Protein AF-0000000080950197 (afdb_homodimer)

Sequence (508 aa):
MKFLVFFVATFLVASQCHGASFRSFPLRMSTGYGADPSDDDVRCASWRLAVEAQNIFGFETIPEQCVDSTAAYIEGGQYQSDSKTVNQQVFFYASDLKIQDNDVVIFNVDGTVLSNIPYYSQHGYGSEKFNSTRYDEEFVNKGDAPALPETLKNYNKLLDLGVKIVFLTGRLTDKKAVTEANLRKAGFHTWEKLILKEPSNGQNSVEYKSTERAKLVQQGYRIIANVADQWSSLKGGNQGLRSFKLPNPLYYIEMKFLVFFVATFLVASQCHGASFRSFPLRMSTGYGADPSDDDVRCASWRLAVEAQNIFGFETIPEQCVDSTAAYIEGGQYQSDSKTVNQQVFFYASDLKIQDNDVVIFNVDGTVLSNIPYYSQHGYGSEKFNSTRYDEEFVNKGDAPALPETLKNYNKLLDLGVKIVFLTGRLTDKKAVTEANLRKAGFHTWEKLILKEPSNGQNSVEYKSTERAKLVQQGYRIIANVADQWSSLKGGNQGLRSFKLPNPLYYIE

Solvent-accessible surface area (backbone atoms only — not comparable to full-atom values): 28023 Å² total; per-residue (Å²): 136,87,79,77,78,77,78,79,79,78,76,74,76,76,76,75,74,74,74,74,71,71,73,74,70,70,77,72,72,70,77,63,64,51,54,64,83,81,38,56,56,50,50,39,51,23,51,48,50,32,38,63,43,59,54,45,78,90,51,70,43,45,62,72,82,29,34,66,51,45,50,46,39,56,62,49,36,48,45,55,42,33,36,36,51,46,35,48,44,53,50,55,54,54,67,72,47,87,77,46,89,47,27,28,36,38,30,30,37,79,51,35,38,31,37,50,56,76,57,28,70,75,43,52,46,16,48,42,70,82,47,68,69,56,45,37,68,74,41,53,69,65,36,68,50,48,45,28,65,47,42,52,56,39,50,54,54,40,50,73,70,54,44,38,38,30,40,49,35,84,52,42,50,92,43,45,69,43,50,53,52,16,39,41,72,43,63,54,79,78,66,73,44,79,44,56,30,55,84,84,59,83,61,50,42,26,58,44,48,16,53,52,36,43,51,43,43,74,74,60,40,42,45,56,32,24,40,22,32,41,67,24,70,44,43,70,50,65,39,44,76,36,60,38,67,38,73,56,86,35,68,67,64,93,135,85,78,79,80,75,87,74,80,77,78,78,76,78,76,77,74,75,76,74,74,70,75,73,70,73,77,70,72,74,74,67,66,51,54,62,82,81,38,55,55,50,51,39,51,22,52,48,48,31,39,62,44,60,54,45,77,89,50,70,43,44,62,71,80,28,34,66,50,45,48,45,40,56,63,48,35,48,44,55,42,36,36,35,51,46,36,49,45,53,51,54,54,55,68,72,46,86,77,46,90,47,28,28,37,37,30,30,37,80,52,36,37,32,38,52,56,76,58,28,70,75,42,52,48,16,50,43,72,83,47,69,68,56,46,37,67,75,40,54,69,66,35,67,47,47,45,27,66,47,40,50,54,38,52,55,54,41,48,74,69,54,44,37,39,30,39,50,36,83,53,43,52,94,44,47,68,43,49,53,51,16,39,41,72,43,64,54,77,76,66,73,44,80,46,56,30,54,86,83,59,82,60,51,40,26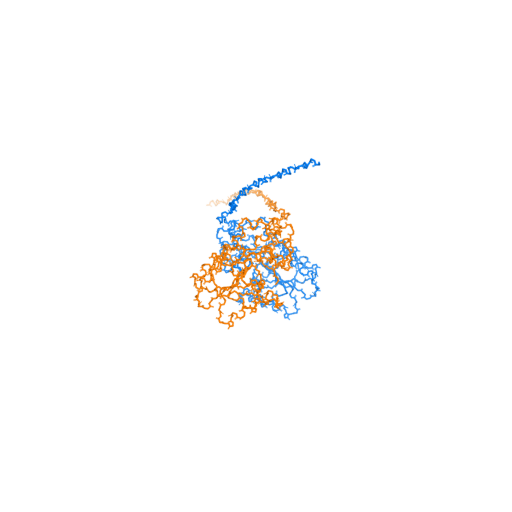,58,45,48,15,50,55,36,44,52,42,43,73,73,62,40,42,44,55,33,24,37,20,32,41,68,26,68,44,41,70,50,64,39,45,75,35,61,39,68,37,72,53,86,36,67,66,65,92

Foldseek 3Di:
DPPPPPPPPPPPPPPPPPPPPPPPPPCPVVVVVPPPPVDLLVVLVVVQVCVLVPVDADDQFRDLSCLVSLVCCVPVCVQLVLQLVLLVVVLVQLVVDPDDQQEEEEFEDDPTFFDPCVVCVVVSLGRDGDDPVCCCVVPLVVLAGATSVSNLVSLVSCVVVNHAYEYDYAAEPVSVVSPVSSCVVNPNPDHDYYDYDHPPDPDFLLVVLQVVLVVSVVVPHAYAEYEYQAVSNQDHHNNGVYYTHRHDSHGYGD/DPPPDDDPPPPPPPPPPPPPPPPPPPCPVVPPVPPPPVDLLVVLVVVQVCVLVPVDADDQFRPLSCLVSLVCCVPVCVQLVLQLVLLVVVLVQLVVDPDDQQEEEEFEDDPTFFDPCVVCVVVSLGRDGDDPVCCCVVPLVVLAGATSVSNLVSLVSCVVVNHAYEYAYAAEPVSVVSSVSSCVVNPNPDHDYYHYDHPPDPDFLLVVLQVVLVVSVVVPHAYQEYEYQAVSNQDHHNNGVYYTHRHDSHGYGD

Organism: Vigna mungo (NCBI:txid3915)

Radius of gyration: 31.42 Å; Cα contacts (8 Å, |Δi|>4): 795; chains: 2; bounding box: 86×146×100 Å

Nearest PDB structures (foldseek):
  4fyp-assembly1_B  TM=9.592E-01  e=8.653E-24  Arabidopsis thaliana
  3ocy-assembly1_A  TM=8.241E-01  e=1.840E-09  Haemophilus influenzae
  3sf0-assembly1_A-2  TM=8.200E-01  e=1.728E-09  Haemophilus influenzae Rd KW20
  3ocu-assembly1_A  TM=8.229E-01  e=4.164E-09  Haemophilus influenzae
  2i34-assembly1_B  TM=7.931E-01  e=7.806E-09  Bacillus anthracis

Structure (mmCIF, N/CA/C/O backbone):
data_AF-0000000080950197-model_v1
#
loop_
_entity.id
_entity.type
_entity.pdbx_description
1 polymer 'Stem 28 kDa glycoprotein'
#
loop_
_atom_site.group_PDB
_atom_site.id
_atom_site.type_symbol
_atom_site.label_atom_id
_atom_site.label_alt_id
_atom_site.label_comp_id
_atom_site.label_asym_id
_atom_site.label_entity_id
_atom_site.label_seq_id
_atom_site.pdbx_PDB_ins_code
_atom_site.Cartn_x
_atom_site.Cartn_y
_atom_site.Cartn_z
_atom_site.occupancy
_atom_site.B_iso_or_equiv
_atom_site.auth_seq_id
_atom_site.auth_comp_id
_atom_site.auth_asym_id
_atom_site.auth_atom_id
_atom_site.pdbx_PDB_model_num
ATOM 1 N N . MET A 1 1 ? -41.562 -58.938 -72.5 1 23.33 1 MET A N 1
ATOM 2 C CA . MET A 1 1 ? -41.469 -58.062 -71.312 1 23.33 1 MET A CA 1
ATOM 3 C C . MET A 1 1 ? -40.062 -57.594 -71.125 1 23.33 1 MET A C 1
ATOM 5 O O . MET A 1 1 ? -39.156 -58.406 -70.812 1 23.33 1 MET A O 1
ATOM 9 N N . LYS A 1 2 ? -39.625 -56.594 -72.062 1 31.66 2 LYS A N 1
ATOM 10 C CA . LYS A 1 2 ? -38.375 -55.906 -72.375 1 31.66 2 LYS A CA 1
ATOM 11 C C . LYS A 1 2 ? -37.781 -55.25 -71.125 1 31.66 2 LYS A C 1
ATOM 13 O O . LYS A 1 2 ? -38.438 -54.438 -70.438 1 31.66 2 LYS A O 1
ATOM 18 N N . PHE A 1 3 ? -37 -56.031 -70.25 1 27.22 3 PHE A N 1
ATOM 19 C CA . PHE A 1 3 ? -36.406 -55.781 -69 1 27.22 3 PHE A CA 1
ATOM 20 C C . PHE A 1 3 ? -35.438 -54.594 -69.062 1 27.22 3 PHE A C 1
ATOM 22 O O . PHE A 1 3 ? -34.406 -54.688 -69.688 1 27.22 3 PHE A O 1
ATOM 29 N N . LEU A 1 4 ? -35.938 -53.375 -69.188 1 31.81 4 LEU A N 1
ATOM 30 C CA . LEU A 1 4 ? -35.156 -52.156 -69.375 1 31.81 4 LEU A CA 1
ATOM 31 C C . LEU A 1 4 ? -34.25 -51.906 -68.125 1 31.81 4 LEU A C 1
ATOM 33 O O . LEU A 1 4 ? -34.75 -51.75 -67 1 31.81 4 LEU A O 1
ATOM 37 N N . VAL A 1 5 ? -33.031 -52.406 -68.125 1 31.94 5 VAL A N 1
ATOM 38 C CA . VAL A 1 5 ? -31.984 -52.344 -67.125 1 31.94 5 VAL A CA 1
ATOM 39 C C . VAL A 1 5 ? -31.547 -50.906 -66.938 1 31.94 5 VAL A C 1
ATOM 41 O O . VAL A 1 5 ? -31.094 -50.25 -67.875 1 31.94 5 VAL A O 1
ATOM 44 N N . PHE A 1 6 ? -32.375 -50.094 -66.25 1 30.55 6 PHE A N 1
ATOM 45 C CA . PHE A 1 6 ? -32.031 -48.688 -66.062 1 30.55 6 PHE A CA 1
ATOM 46 C C . PHE A 1 6 ? -30.734 -48.531 -65.312 1 30.55 6 PHE A C 1
ATOM 48 O O . PHE A 1 6 ? -30.578 -49.125 -64.25 1 30.55 6 PHE A O 1
ATOM 55 N N . PHE A 1 7 ? -29.609 -48.312 -65.938 1 28.7 7 PHE A N 1
ATOM 56 C CA . PHE A 1 7 ? -28.219 -48.062 -65.562 1 28.7 7 PHE A CA 1
ATOM 57 C C . PHE A 1 7 ? -28.125 -46.844 -64.625 1 28.7 7 PHE A C 1
ATOM 59 O O . PHE A 1 7 ? -28.5 -45.75 -65 1 28.7 7 PHE A O 1
ATOM 66 N N . VAL A 1 8 ? -28.406 -47.031 -63.344 1 29.91 8 VAL A N 1
ATOM 67 C CA . VAL A 1 8 ? -28.359 -45.969 -62.312 1 29.91 8 VAL A CA 1
ATOM 68 C C . VAL A 1 8 ? -26.938 -45.438 -62.219 1 29.91 8 VAL A C 1
ATOM 70 O O . VAL A 1 8 ? -25.984 -46.156 -61.938 1 29.91 8 VAL A O 1
ATOM 73 N N . ALA A 1 9 ? -26.5 -44.5 -63.094 1 27.58 9 ALA A N 1
ATOM 74 C CA . ALA A 1 9 ? -25.219 -43.812 -63.125 1 27.58 9 ALA A CA 1
ATOM 75 C C . ALA A 1 9 ? -24.938 -43.094 -61.812 1 27.58 9 ALA A C 1
ATOM 77 O O . ALA A 1 9 ? -25.719 -42.25 -61.375 1 27.58 9 ALA A O 1
ATOM 78 N N . THR A 1 10 ? -24.422 -43.781 -60.812 1 26.67 10 THR A N 1
ATOM 79 C CA . THR A 1 10 ? -24.047 -43.25 -59.5 1 26.67 10 THR A CA 1
ATOM 80 C C . THR A 1 10 ? -23.016 -42.125 -59.656 1 26.67 10 THR A C 1
ATOM 82 O O . THR A 1 10 ? -21.953 -42.344 -60.219 1 26.67 10 THR A O 1
ATOM 85 N N . PHE A 1 11 ? -23.438 -40.906 -59.938 1 26.56 11 PHE A N 1
ATOM 86 C CA . PHE A 1 11 ? -22.578 -39.719 -60.062 1 26.56 11 PHE A CA 1
ATOM 87 C C . PHE A 1 11 ? -21.766 -39.5 -58.812 1 26.56 11 PHE A C 1
ATOM 89 O O . PHE A 1 11 ? -22.328 -39.406 -57.719 1 26.56 11 PHE A O 1
ATOM 96 N N . LEU A 1 12 ? -20.656 -40.219 -58.688 1 26.7 12 LEU A N 1
ATOM 97 C CA . LEU A 1 12 ? -19.672 -40.031 -57.625 1 26.7 12 LEU A CA 1
ATOM 98 C C . LEU A 1 12 ? -19.234 -38.562 -57.531 1 26.7 12 LEU A C 1
ATOM 100 O O . LEU A 1 12 ? -18.641 -38.031 -58.469 1 26.7 12 LEU A O 1
ATOM 104 N N . VAL A 1 13 ? -20.109 -37.625 -57.125 1 27.3 13 VAL A N 1
ATOM 105 C CA . VAL A 1 13 ? -19.656 -36.25 -56.969 1 27.3 13 VAL A CA 1
ATOM 106 C C . VAL A 1 13 ? -18.438 -36.25 -56.031 1 27.3 13 VAL A C 1
ATOM 108 O O . VAL A 1 13 ? -18.531 -36.656 -54.875 1 27.3 13 VAL A O 1
ATOM 111 N N . ALA A 1 14 ? -17.219 -36.5 -56.562 1 26.62 14 ALA A N 1
ATOM 112 C CA . ALA A 1 14 ? -15.961 -36.281 -55.875 1 26.62 14 ALA A CA 1
ATOM 113 C C . ALA A 1 14 ? -15.891 -34.875 -55.25 1 26.62 14 ALA A C 1
ATOM 115 O O . ALA A 1 14 ? -15.891 -33.875 -56 1 26.62 14 ALA A O 1
ATOM 116 N N . SER A 1 15 ? -16.609 -34.656 -54.094 1 26.59 15 SER A N 1
ATOM 117 C CA . SER A 1 15 ? -16.453 -33.375 -53.375 1 26.59 15 SER A CA 1
ATOM 118 C C . SER A 1 15 ? -14.984 -33.094 -53.125 1 26.59 15 SER A C 1
ATOM 120 O O . SER A 1 15 ? -14.281 -33.906 -52.5 1 26.59 15 SER A O 1
ATOM 122 N N . GLN A 1 16 ? -14.281 -32.438 -54.062 1 26.61 16 GLN A N 1
ATOM 123 C CA . GLN A 1 16 ? -12.938 -31.922 -53.844 1 26.61 16 GLN A CA 1
ATOM 124 C C . GLN A 1 16 ? -12.852 -31.109 -52.562 1 26.61 16 GLN A C 1
ATOM 126 O O . GLN A 1 16 ? -13.578 -30.141 -52.375 1 26.61 16 GLN A O 1
ATOM 131 N N . CYS A 1 17 ? -12.719 -31.812 -51.438 1 25.53 17 CYS A N 1
ATOM 132 C CA . CYS A 1 17 ? -12.414 -31.125 -50.188 1 25.53 17 CYS A CA 1
ATOM 133 C C . CYS A 1 17 ? -11.211 -30.203 -50.344 1 25.53 17 CYS A C 1
ATOM 135 O O . CYS A 1 17 ? -10.102 -30.672 -50.625 1 25.53 17 CYS A O 1
ATOM 137 N N . HIS A 1 18 ? -11.391 -29.047 -51.094 1 28.58 18 HIS A N 1
ATOM 138 C CA . HIS A 1 18 ? -10.312 -28.078 -51.094 1 28.58 18 HIS A CA 1
ATOM 139 C C . HIS A 1 18 ? -9.742 -27.875 -49.688 1 28.58 18 HIS A C 1
ATOM 141 O O . HIS A 1 18 ? -10.492 -27.641 -48.75 1 28.58 18 HIS A O 1
ATOM 147 N N . GLY A 1 19 ? -8.688 -28.625 -49.438 1 25.45 19 GLY A N 1
ATOM 148 C CA . GLY A 1 19 ? -7.852 -28.438 -48.25 1 25.45 19 GLY A CA 1
ATOM 149 C C . GLY A 1 19 ? -7.57 -26.984 -47.938 1 25.45 19 GLY A C 1
ATOM 150 O O . GLY A 1 19 ? -7.02 -26.266 -48.75 1 25.45 19 GLY A O 1
ATOM 151 N N . ALA A 1 20 ? -8.539 -26.281 -47.344 1 27.52 20 ALA A N 1
ATOM 152 C CA . ALA A 1 20 ? -8.227 -24.938 -46.812 1 27.52 20 ALA A CA 1
ATOM 153 C C . ALA A 1 20 ? -6.891 -24.938 -46.094 1 27.52 20 ALA A C 1
ATOM 155 O O . ALA A 1 20 ? -6.672 -25.734 -45.188 1 27.52 20 ALA A O 1
ATOM 156 N N . SER A 1 21 ? -5.859 -24.734 -46.875 1 25.03 21 SER A N 1
ATOM 157 C CA . SER A 1 21 ? -4.562 -24.422 -46.281 1 25.03 21 SER A CA 1
ATOM 158 C C . SER A 1 21 ? -4.707 -23.391 -45.156 1 25.03 21 SER A C 1
ATOM 160 O O . SER A 1 21 ? -5.191 -22.281 -45.406 1 25.03 21 SER A O 1
ATOM 162 N N . PHE A 1 22 ? -5.133 -23.844 -44.094 1 22.28 22 PHE A N 1
ATOM 163 C CA . PHE A 1 22 ? -5.07 -22.953 -42.938 1 22.28 22 PHE A CA 1
ATOM 164 C C . PHE A 1 22 ? -3.707 -22.281 -42.844 1 22.28 22 PHE A C 1
ATOM 166 O O . PHE A 1 22 ? -2.686 -22.953 -42.719 1 22.28 22 PHE A O 1
ATOM 173 N N . ARG A 1 23 ? -3.516 -21.203 -43.688 1 26.47 23 ARG A N 1
ATOM 174 C CA . ARG A 1 23 ? -2.363 -20.344 -43.406 1 26.47 23 ARG A CA 1
ATOM 175 C C . ARG A 1 23 ? -2.168 -20.141 -41.906 1 26.47 23 ARG A C 1
ATOM 177 O O . ARG A 1 23 ? -3.066 -19.656 -41.219 1 26.47 23 ARG A O 1
ATOM 184 N N . SER A 1 24 ? -1.458 -21.016 -41.312 1 23.02 24 SER A N 1
ATOM 185 C CA . SER A 1 24 ? -0.949 -20.797 -39.938 1 23.02 24 SER A CA 1
ATOM 186 C C . SER A 1 24 ? -0.463 -19.375 -39.75 1 23.02 24 SER A C 1
ATOM 188 O O . SER A 1 24 ? 0.457 -18.922 -40.438 1 23.02 24 SER A O 1
ATOM 190 N N . PHE A 1 25 ? -1.383 -18.453 -39.688 1 24.28 25 PHE A N 1
ATOM 191 C CA . PHE A 1 25 ? -0.857 -17.156 -39.281 1 24.28 25 PHE A CA 1
ATOM 192 C C . PHE A 1 25 ? 0.058 -17.297 -38.094 1 24.28 25 PHE A C 1
ATOM 194 O O . PHE A 1 25 ? -0.363 -17.781 -37.031 1 24.28 25 PHE A O 1
ATOM 201 N N . PRO A 1 26 ? 1.341 -17.547 -38.281 1 26.48 26 PRO A N 1
ATOM 202 C CA . PRO A 1 26 ? 2.193 -17.359 -37.125 1 26.48 26 PRO A CA 1
ATOM 203 C C . PRO A 1 26 ? 1.875 -16.078 -36.344 1 26.48 26 PRO A C 1
ATOM 205 O O . PRO A 1 26 ? 1.65 -15.031 -36.969 1 26.48 26 PRO A O 1
ATOM 208 N N . LEU A 1 27 ? 1.12 -16.125 -35.406 1 23.59 27 LEU A N 1
ATOM 209 C CA . LEU A 1 27 ? 1.041 -14.977 -34.5 1 23.59 27 LEU A CA 1
ATOM 210 C C . LEU A 1 27 ? 2.4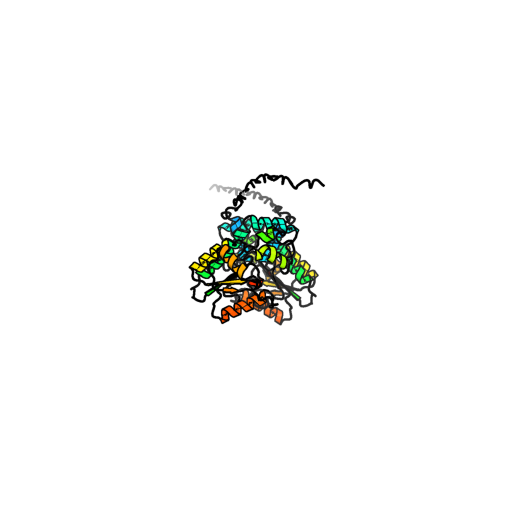28 -14.414 -34.219 1 23.59 27 LEU A C 1
ATOM 212 O O . LEU A 1 27 ? 3.188 -14.977 -33.438 1 23.59 27 LEU A O 1
ATOM 216 N N . ARG A 1 28 ? 3.191 -13.984 -35.219 1 29.28 28 ARG A N 1
ATOM 217 C CA . ARG A 1 28 ? 4.25 -13.062 -34.812 1 29.28 28 ARG A CA 1
ATOM 218 C C . ARG A 1 28 ? 3.713 -11.984 -33.875 1 29.28 28 ARG A C 1
ATOM 220 O O . ARG A 1 28 ? 3.104 -11.008 -34.312 1 29.28 28 ARG A O 1
ATOM 227 N N . MET A 1 29 ? 3.057 -12.289 -32.719 1 26.06 29 MET A N 1
ATOM 228 C CA . MET A 1 29 ? 2.857 -11.133 -31.844 1 26.06 29 MET A CA 1
ATOM 229 C C . MET A 1 29 ? 4.152 -10.344 -31.688 1 26.06 29 MET A C 1
ATOM 231 O O . MET A 1 29 ? 5.102 -10.82 -31.062 1 26.06 29 MET A O 1
ATOM 235 N N . SER A 1 30 ? 4.633 -9.758 -32.594 1 29.59 30 SER A N 1
ATOM 236 C CA . SER A 1 30 ? 5.652 -8.719 -32.469 1 29.59 30 SER A CA 1
ATOM 237 C C . SER A 1 30 ? 5.336 -7.758 -31.328 1 29.59 30 SER A C 1
ATOM 239 O O . SER A 1 30 ? 4.656 -6.75 -31.531 1 29.59 30 SER A O 1
ATOM 241 N N . THR A 1 31 ? 4.758 -8.172 -30.219 1 31.02 31 THR A N 1
ATOM 242 C CA . THR A 1 31 ? 4.371 -7.195 -29.203 1 31.02 31 THR A CA 1
ATOM 243 C C . THR A 1 31 ? 5.523 -6.242 -28.906 1 31.02 31 THR A C 1
ATOM 245 O O . THR A 1 31 ? 6.457 -6.602 -28.188 1 31.02 31 THR A O 1
ATOM 248 N N . GLY A 1 32 ? 6.113 -5.578 -29.812 1 31.84 32 GLY A N 1
ATOM 249 C CA . GLY A 1 32 ? 7.098 -4.504 -29.859 1 31.84 32 GLY A CA 1
ATOM 250 C C . GLY A 1 32 ? 6.793 -3.381 -28.891 1 31.84 32 GLY A C 1
ATOM 251 O O . GLY A 1 32 ? 7.551 -2.412 -28.797 1 31.84 32 GLY A O 1
ATOM 252 N N . TYR A 1 33 ? 5.531 -3.049 -28.75 1 34.19 33 TYR A N 1
ATOM 253 C CA . TYR A 1 33 ? 5.355 -1.786 -28.047 1 34.19 33 TYR A CA 1
ATOM 254 C C . TYR A 1 33 ? 5.938 -1.864 -26.641 1 34.19 33 TYR A C 1
ATOM 256 O O . TYR A 1 33 ? 5.203 -1.822 -25.641 1 34.19 33 TYR A O 1
ATOM 264 N N . GLY A 1 34 ? 6.77 -2.816 -26.391 1 35.19 34 GLY A N 1
ATOM 265 C CA . GLY A 1 34 ? 7.402 -2.711 -25.094 1 35.19 34 GLY A CA 1
ATOM 266 C C . GLY A 1 34 ? 8.023 -1.35 -24.844 1 35.19 34 GLY A C 1
ATOM 267 O O . GLY A 1 34 ? 8.805 -0.855 -25.656 1 35.19 34 GLY A O 1
ATOM 268 N N . ALA A 1 35 ? 7.367 -0.33 -24.453 1 38.66 35 ALA A N 1
ATOM 269 C CA . ALA A 1 35 ? 8.156 0.82 -24.016 1 38.66 35 ALA A CA 1
ATOM 270 C C . ALA A 1 35 ? 9.539 0.387 -23.531 1 38.66 35 ALA A C 1
ATOM 272 O O . ALA A 1 35 ? 9.68 -0.652 -22.891 1 38.66 35 ALA A O 1
ATOM 273 N N . ASP A 1 36 ? 10.562 0.651 -24.156 1 43.62 36 ASP A N 1
ATOM 274 C CA . ASP A 1 36 ? 11.914 0.391 -23.672 1 43.62 36 ASP A CA 1
ATOM 275 C C . ASP A 1 36 ? 12.023 0.651 -22.172 1 43.62 36 ASP A C 1
ATOM 277 O O . ASP A 1 36 ? 11.734 1.755 -21.703 1 43.62 36 ASP A O 1
ATOM 281 N N . PRO A 1 37 ? 11.859 -0.312 -21.25 1 47.88 37 PRO A N 1
ATOM 282 C CA . PRO A 1 37 ? 12.117 -0.108 -19.828 1 47.88 37 PRO A CA 1
ATOM 283 C C . PRO A 1 37 ? 13.133 1.005 -19.562 1 47.88 37 PRO A C 1
ATOM 285 O O . PRO A 1 37 ? 13.367 1.368 -18.406 1 47.88 37 PRO A O 1
ATOM 288 N N . SER A 1 38 ? 13.82 1.375 -20.578 1 54.91 38 SER A N 1
ATOM 289 C CA . SER A 1 38 ? 14.852 2.389 -20.375 1 54.91 38 SER A CA 1
ATOM 290 C C . SER A 1 38 ? 14.234 3.756 -20.109 1 54.91 38 SER A C 1
ATOM 292 O O . SER A 1 38 ? 14.953 4.73 -19.875 1 54.91 38 SER A O 1
ATOM 294 N N . ASP A 1 39 ? 12.852 3.846 -19.969 1 80.31 39 ASP A N 1
ATOM 295 C CA . ASP A 1 39 ? 12.18 5.121 -19.75 1 80.31 39 ASP A CA 1
ATOM 296 C C . ASP A 1 39 ? 12.141 5.465 -18.266 1 80.31 39 ASP A C 1
ATOM 298 O O . ASP A 1 39 ? 11.477 4.781 -17.484 1 80.31 39 ASP A O 1
ATOM 302 N N . ASP A 1 40 ? 12.93 6.352 -17.859 1 89.44 40 ASP A N 1
ATOM 303 C CA . ASP A 1 40 ? 13.078 6.812 -16.484 1 89.44 40 ASP A CA 1
ATOM 304 C C . ASP A 1 40 ? 11.727 7.105 -15.852 1 89.44 40 ASP A C 1
ATOM 306 O O . ASP A 1 40 ? 11.508 6.812 -14.68 1 89.44 40 ASP A O 1
ATOM 310 N N . ASP A 1 41 ? 10.805 7.484 -16.703 1 93.25 41 ASP A N 1
ATOM 311 C CA . ASP A 1 41 ? 9.492 7.812 -16.141 1 93.25 41 ASP A CA 1
ATOM 312 C C . ASP A 1 41 ? 8.758 6.551 -15.688 1 93.25 41 ASP A C 1
ATOM 314 O O . ASP A 1 41 ? 8.117 6.543 -14.641 1 93.25 41 ASP A O 1
ATOM 318 N N . VAL A 1 42 ? 8.867 5.523 -16.516 1 96.12 42 VAL A N 1
ATOM 319 C CA . VAL A 1 42 ? 8.219 4.254 -16.188 1 96.12 42 VAL A CA 1
ATOM 320 C C . VAL A 1 42 ? 8.836 3.664 -14.922 1 96.12 42 VAL A C 1
ATOM 322 O O . VAL A 1 42 ? 8.117 3.246 -14.016 1 96.12 42 VAL A O 1
ATOM 325 N N . ARG A 1 43 ? 10.117 3.686 -14.828 1 97.38 43 ARG A N 1
ATOM 326 C CA . ARG A 1 43 ? 10.812 3.131 -13.672 1 97.38 43 ARG A CA 1
ATOM 327 C C . ARG A 1 43 ? 10.531 3.955 -12.422 1 97.38 43 ARG A C 1
ATOM 329 O O . ARG A 1 43 ? 10.359 3.402 -11.336 1 97.38 43 ARG A O 1
ATOM 336 N N . CYS A 1 44 ? 10.5 5.254 -12.555 1 98.19 44 CYS A N 1
ATOM 337 C CA . CYS A 1 44 ? 10.258 6.125 -11.414 1 98.19 44 CYS A CA 1
ATOM 338 C C . CYS A 1 44 ? 8.828 5.969 -10.906 1 98.19 44 CYS A C 1
ATOM 340 O O . CYS A 1 44 ? 8.578 6.012 -9.703 1 98.19 44 CYS A O 1
ATOM 342 N N . ALA A 1 45 ? 7.879 5.773 -11.852 1 97.94 45 ALA A N 1
ATOM 343 C CA . ALA A 1 45 ? 6.504 5.488 -11.445 1 97.94 45 ALA A CA 1
ATOM 344 C C . ALA A 1 45 ? 6.422 4.172 -10.68 1 97.94 45 ALA A C 1
ATOM 346 O O . ALA A 1 45 ? 5.691 4.066 -9.688 1 97.94 45 ALA A O 1
ATOM 347 N N . SER A 1 46 ? 7.199 3.191 -11.117 1 98.62 46 SER A N 1
ATOM 348 C CA . SER A 1 46 ? 7.234 1.908 -10.43 1 98.62 46 SER A CA 1
ATOM 349 C C . SER A 1 46 ? 7.824 2.051 -9.031 1 98.62 46 SER A C 1
ATOM 351 O O . SER A 1 46 ? 7.344 1.425 -8.078 1 98.62 46 SER A O 1
ATOM 353 N N . TRP A 1 47 ? 8.875 2.844 -8.93 1 98.25 47 TRP A N 1
ATOM 354 C CA . TRP A 1 47 ? 9.477 3.105 -7.625 1 98.25 47 TRP A CA 1
ATOM 355 C C . TRP A 1 47 ? 8.461 3.738 -6.68 1 98.25 47 TRP A C 1
ATOM 357 O O . TRP A 1 47 ? 8.32 3.305 -5.535 1 98.25 47 TRP A O 1
ATOM 367 N N . ARG A 1 48 ? 7.707 4.707 -7.16 1 98.06 48 ARG A N 1
ATOM 368 C CA . ARG A 1 48 ? 6.707 5.387 -6.344 1 98.06 48 ARG A CA 1
ATOM 369 C C . ARG A 1 48 ? 5.621 4.418 -5.887 1 98.06 48 ARG A C 1
ATOM 371 O O . ARG A 1 48 ? 5.219 4.43 -4.723 1 98.06 48 ARG A O 1
ATOM 378 N N . LEU A 1 49 ? 5.16 3.572 -6.809 1 98.5 49 LEU A N 1
ATOM 379 C CA . LEU A 1 49 ? 4.148 2.59 -6.441 1 98.5 49 LEU A CA 1
ATOM 380 C C . LEU A 1 49 ? 4.676 1.641 -5.367 1 98.5 49 LEU A C 1
ATOM 382 O O . LEU A 1 49 ? 3.963 1.312 -4.418 1 98.5 49 LEU A O 1
ATOM 386 N N . ALA A 1 50 ? 5.902 1.234 -5.555 1 98.56 50 ALA A N 1
ATOM 387 C CA . ALA A 1 50 ? 6.496 0.3 -4.602 1 98.56 50 ALA A CA 1
ATOM 388 C C . ALA A 1 50 ? 6.602 0.922 -3.213 1 98.56 50 ALA A C 1
ATOM 390 O O . ALA A 1 50 ? 6.445 0.233 -2.203 1 98.56 50 ALA A O 1
ATOM 391 N N . VAL A 1 51 ? 6.844 2.193 -3.135 1 98.19 51 VAL A N 1
ATOM 392 C CA . VAL A 1 51 ? 6.902 2.904 -1.861 1 98.19 51 VAL A CA 1
ATOM 393 C C . VAL A 1 51 ? 5.504 2.973 -1.246 1 98.19 51 VAL A C 1
ATOM 395 O O . VAL A 1 51 ? 5.324 2.654 -0.068 1 98.19 51 VAL A O 1
ATOM 398 N N . GLU A 1 52 ? 4.5 3.357 -2.102 1 98.31 52 GLU A N 1
ATOM 399 C CA . GLU A 1 52 ? 3.133 3.504 -1.609 1 98.31 52 GLU A CA 1
ATOM 400 C C . GLU A 1 52 ? 2.564 2.162 -1.153 1 98.31 52 GLU A C 1
ATOM 402 O O . GLU A 1 52 ? 1.758 2.107 -0.223 1 98.31 52 GLU A O 1
ATOM 407 N N . ALA A 1 53 ? 3.029 1.091 -1.76 1 97.56 53 ALA A N 1
ATOM 408 C CA . ALA A 1 53 ? 2.555 -0.244 -1.407 1 97.56 53 ALA A CA 1
ATOM 409 C C . ALA A 1 53 ? 3.463 -0.891 -0.365 1 97.56 53 ALA A C 1
ATOM 411 O O . ALA A 1 53 ? 3.375 -2.096 -0.117 1 97.56 53 ALA A O 1
ATOM 412 N N . GLN A 1 54 ? 4.43 -0.166 0.109 1 96.06 54 GLN A N 1
ATOM 413 C CA . GLN A 1 54 ? 5.316 -0.535 1.208 1 96.06 54 GLN A CA 1
ATOM 414 C C . GLN A 1 54 ? 6.266 -1.657 0.797 1 96.06 54 GLN A C 1
ATOM 416 O O . GLN A 1 54 ? 6.691 -2.457 1.634 1 96.06 54 GLN A O 1
ATOM 421 N N . ASN A 1 55 ? 6.523 -1.799 -0.468 1 98.06 55 ASN A N 1
ATOM 422 C CA . ASN A 1 55 ? 7.566 -2.699 -0.949 1 98.06 55 ASN A CA 1
ATOM 423 C C . ASN A 1 55 ? 8.953 -2.086 -0.79 1 98.06 55 ASN A C 1
ATOM 425 O O . ASN A 1 55 ? 9.938 -2.803 -0.585 1 98.06 55 ASN A O 1
ATOM 429 N N . ILE A 1 56 ? 9 -0.779 -0.941 1 97.44 56 ILE A N 1
ATOM 430 C CA . ILE A 1 56 ? 10.227 -0.019 -0.734 1 97.44 56 ILE A CA 1
ATOM 431 C C . ILE A 1 56 ? 10.062 0.913 0.463 1 97.44 56 ILE A C 1
ATOM 433 O O . ILE A 1 56 ? 9.055 1.615 0.577 1 97.44 56 ILE A O 1
ATOM 437 N N . PHE A 1 57 ? 11.008 0.822 1.402 1 94.56 57 PHE A N 1
ATOM 438 C CA . PHE A 1 57 ? 11.039 1.702 2.564 1 94.56 57 PHE A CA 1
ATOM 439 C C . PHE A 1 57 ? 12.469 1.878 3.066 1 94.56 57 PHE A C 1
ATOM 441 O O . PHE A 1 5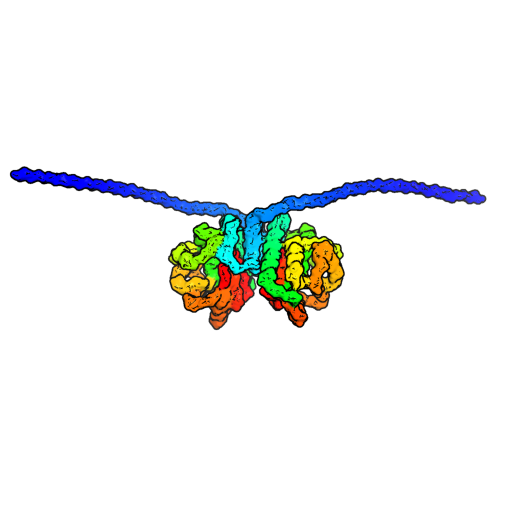7 ? 13.391 1.217 2.58 1 94.56 57 PHE A O 1
ATOM 448 N N . GLY A 1 58 ? 12.602 2.828 3.918 1 94.81 58 GLY A N 1
ATOM 449 C CA . GLY A 1 58 ? 13.898 3.029 4.555 1 94.81 58 GLY A CA 1
ATOM 450 C C . GLY A 1 58 ? 14.852 3.846 3.707 1 94.81 58 GLY A C 1
ATOM 451 O O . GLY A 1 58 ? 16.062 3.869 3.973 1 94.81 58 GLY A O 1
ATOM 452 N N . PHE A 1 59 ? 14.398 4.48 2.668 1 96 59 PHE A N 1
ATOM 453 C CA . PHE A 1 59 ? 15.273 5.262 1.806 1 96 59 PHE A CA 1
ATOM 454 C C . PHE A 1 59 ? 15.5 6.656 2.381 1 96 59 PHE A C 1
ATOM 456 O O . PHE A 1 59 ? 14.617 7.203 3.051 1 96 59 PHE A O 1
ATOM 463 N N . GLU A 1 60 ? 16.625 7.227 2.068 1 96.25 60 GLU A N 1
ATOM 464 C CA . GLU A 1 60 ? 16.953 8.562 2.539 1 96.25 60 GLU A CA 1
ATOM 465 C C . GLU A 1 60 ? 16.5 9.633 1.544 1 96.25 60 GLU A C 1
ATOM 467 O O . GLU A 1 60 ? 16.156 10.75 1.936 1 96.25 60 GLU A O 1
ATOM 472 N N . THR A 1 61 ? 16.625 9.25 0.251 1 97.69 61 THR A N 1
ATOM 473 C CA . THR A 1 61 ? 16.219 10.125 -0.837 1 97.69 61 THR A CA 1
ATOM 474 C C . THR A 1 61 ? 15.508 9.336 -1.934 1 97.69 61 THR A C 1
ATOM 476 O O . THR A 1 61 ? 15.617 8.109 -1.988 1 97.69 61 THR A O 1
ATOM 479 N N . ILE A 1 62 ? 14.789 10.055 -2.713 1 97.62 62 ILE A N 1
ATOM 480 C CA . ILE A 1 62 ? 14.328 9.414 -3.941 1 97.62 62 ILE A CA 1
ATOM 481 C C . ILE A 1 62 ? 15.508 9.195 -4.883 1 97.62 62 ILE A C 1
ATOM 483 O O . ILE A 1 62 ? 16.562 9.828 -4.73 1 97.62 62 ILE A O 1
ATOM 487 N N . PRO A 1 63 ? 15.375 8.273 -5.816 1 96.81 63 PRO A N 1
ATOM 488 C CA . PRO A 1 63 ? 16.453 8.164 -6.801 1 96.81 63 PRO A CA 1
ATOM 489 C C . PRO A 1 63 ? 16.688 9.469 -7.562 1 96.81 63 PRO A C 1
ATOM 491 O O . PRO A 1 63 ? 15.734 10.133 -7.969 1 96.81 63 PRO A O 1
ATOM 494 N N . GLU A 1 64 ? 17.938 9.773 -7.75 1 96.31 64 GLU A N 1
ATOM 495 C CA . GLU A 1 64 ? 18.312 11.031 -8.398 1 96.31 64 GLU A CA 1
ATOM 496 C C . GLU A 1 64 ? 17.688 11.148 -9.781 1 96.31 64 GLU A C 1
ATOM 498 O O . GLU A 1 64 ? 17.266 12.234 -10.188 1 96.31 64 GLU A O 1
ATOM 503 N N . GLN A 1 65 ? 17.578 10.078 -10.469 1 96.69 65 GLN A N 1
ATOM 504 C CA . GLN A 1 65 ? 17.047 10.094 -11.828 1 96.69 65 GLN A CA 1
ATOM 505 C C . GLN A 1 65 ? 15.547 10.344 -11.836 1 96.69 65 GLN A C 1
ATOM 507 O O . GLN A 1 65 ? 14.961 10.578 -12.898 1 96.69 65 GLN A O 1
ATOM 512 N N . CYS A 1 66 ? 14.883 10.375 -10.641 1 97.69 66 CYS A N 1
ATOM 513 C CA . CYS A 1 66 ? 13.43 10.461 -10.602 1 97.69 66 CYS A CA 1
ATOM 514 C C . CYS A 1 66 ? 12.977 11.883 -10.266 1 97.69 66 CYS A C 1
ATOM 516 O O . CYS A 1 66 ? 11.789 12.125 -10.062 1 97.69 66 CYS A O 1
ATOM 518 N N . VAL A 1 67 ? 13.867 12.836 -10.18 1 97.5 67 VAL A N 1
ATOM 519 C CA . VAL A 1 67 ? 13.523 14.188 -9.766 1 97.5 67 VAL A CA 1
ATOM 520 C C . VAL A 1 67 ? 12.5 14.781 -10.734 1 97.5 67 VAL A C 1
ATOM 522 O O . VAL A 1 67 ? 11.438 15.25 -10.312 1 97.5 67 VAL A O 1
ATOM 525 N N . ASP A 1 68 ? 12.773 14.703 -12.062 1 96.94 68 ASP A N 1
ATOM 526 C CA . ASP A 1 68 ? 11.875 15.297 -13.047 1 96.94 68 ASP A CA 1
ATOM 527 C C . ASP A 1 68 ? 10.531 14.57 -13.078 1 96.94 68 ASP A C 1
ATOM 529 O O . ASP A 1 68 ? 9.484 15.211 -13.164 1 96.94 68 ASP A O 1
ATOM 533 N N . SER A 1 69 ? 10.609 13.289 -13.023 1 97.06 69 SER A N 1
ATOM 534 C CA . SER A 1 69 ? 9.383 12.492 -13.008 1 97.06 69 SER A CA 1
ATOM 535 C C . SER A 1 69 ? 8.539 12.797 -11.781 1 97.06 69 SER A C 1
ATOM 537 O O . SER A 1 69 ? 7.309 12.883 -11.875 1 97.06 69 SER A O 1
ATOM 539 N N . THR A 1 70 ? 9.164 13 -10.664 1 97.69 70 THR A N 1
ATOM 540 C CA . THR A 1 70 ? 8.453 13.312 -9.43 1 97.69 70 THR A CA 1
ATOM 541 C C . THR A 1 70 ? 7.82 14.703 -9.516 1 97.69 70 THR A C 1
ATOM 543 O O . THR A 1 70 ? 6.66 14.875 -9.133 1 97.69 70 THR A O 1
ATOM 546 N N . ALA A 1 71 ? 8.547 15.617 -10.031 1 97.56 71 ALA A N 1
ATOM 547 C CA . ALA A 1 71 ? 7.996 16.953 -10.227 1 97.56 71 ALA A CA 1
ATOM 548 C C . ALA A 1 71 ? 6.77 16.922 -11.133 1 97.56 71 ALA A C 1
ATOM 550 O O . ALA A 1 71 ? 5.75 17.547 -10.836 1 97.56 71 ALA A O 1
ATOM 551 N N . ALA A 1 72 ? 6.879 16.203 -12.195 1 96.81 72 ALA A N 1
ATOM 552 C CA . ALA A 1 72 ? 5.77 16.078 -13.141 1 96.81 72 ALA A CA 1
ATOM 553 C C . ALA A 1 72 ? 4.562 15.406 -12.484 1 96.81 72 ALA A C 1
ATOM 555 O O . ALA A 1 72 ? 3.42 15.797 -12.727 1 96.81 72 ALA A O 1
ATOM 556 N N . TYR A 1 73 ? 4.781 14.414 -11.68 1 97.44 73 TYR A N 1
ATOM 557 C CA . TYR A 1 73 ? 3.719 13.742 -10.938 1 97.44 73 TYR A CA 1
ATOM 558 C C . TYR A 1 73 ? 2.984 14.727 -10.031 1 97.44 73 TYR A C 1
ATOM 560 O O . TYR A 1 73 ? 1.751 14.727 -9.977 1 97.44 73 TYR A O 1
ATOM 568 N N . ILE A 1 74 ? 3.762 15.547 -9.352 1 97.44 74 ILE A N 1
ATOM 569 C CA . ILE A 1 74 ? 3.217 16.484 -8.367 1 97.44 74 ILE A CA 1
ATOM 570 C C . ILE A 1 74 ? 2.49 17.609 -9.078 1 97.44 74 ILE A C 1
ATOM 572 O O . ILE A 1 74 ? 1.361 17.969 -8.719 1 97.44 74 ILE A O 1
ATOM 576 N N . GLU A 1 75 ? 3.039 18.078 -10.125 1 94.94 75 GLU A N 1
ATOM 577 C CA . GLU A 1 75 ? 2.539 19.281 -10.766 1 94.94 75 GLU A CA 1
ATOM 578 C C . GLU A 1 75 ? 1.52 18.953 -11.852 1 94.94 75 GLU A C 1
ATOM 580 O O . GLU A 1 75 ? 0.735 19.812 -12.258 1 94.94 75 GLU A O 1
ATOM 585 N N . GLY A 1 76 ? 1.574 17.734 -12.297 1 94.44 76 GLY A N 1
ATOM 586 C CA . GLY A 1 76 ? 0.772 17.375 -13.453 1 94.44 76 GLY A CA 1
ATOM 587 C C . GLY A 1 76 ? -0.645 16.969 -13.094 1 94.44 76 GLY A C 1
ATOM 588 O O . GLY A 1 76 ? -1.414 16.547 -13.953 1 94.44 76 GLY A O 1
ATOM 589 N N . GLY A 1 77 ? -1.003 17.016 -11.875 1 95.38 77 GLY A N 1
ATOM 590 C CA . GLY A 1 77 ? -2.387 16.766 -11.5 1 95.38 77 GLY A CA 1
ATOM 591 C C . GLY A 1 77 ? -2.604 15.398 -10.891 1 95.38 77 GLY A C 1
ATOM 592 O O . GLY A 1 77 ? -3.588 15.18 -10.18 1 95.38 77 GLY A O 1
ATOM 593 N N . GLN A 1 78 ? -1.744 14.43 -11.227 1 97.75 78 GLN A N 1
ATOM 594 C CA . GLN A 1 78 ? -1.927 13.07 -10.727 1 97.75 78 GLN A CA 1
ATOM 595 C C . GLN A 1 78 ? -1.856 13.031 -9.203 1 97.75 78 GLN A C 1
ATOM 597 O O . GLN A 1 78 ? -2.648 12.336 -8.562 1 97.75 78 GLN A O 1
ATOM 602 N N . TYR A 1 79 ? -0.945 13.797 -8.648 1 98.25 79 TYR A N 1
ATOM 603 C CA . TYR A 1 79 ? -0.799 13.836 -7.199 1 98.25 79 TYR A CA 1
ATOM 604 C C . TYR A 1 79 ? -2.084 14.32 -6.535 1 98.25 79 TYR A C 1
ATOM 606 O O . TYR A 1 79 ? -2.535 13.742 -5.547 1 98.25 79 TYR A O 1
ATOM 614 N N . GLN A 1 80 ? -2.637 15.297 -7.039 1 98.06 80 GLN A N 1
ATOM 615 C CA . GLN A 1 80 ? -3.891 15.812 -6.504 1 98.06 80 GLN A CA 1
ATOM 616 C C . GLN A 1 80 ? -5.02 14.797 -6.66 1 98.06 80 GLN A C 1
ATOM 618 O O . GLN A 1 80 ? -5.828 14.617 -5.75 1 98.06 80 GLN A O 1
ATOM 623 N N . SER A 1 81 ? -5.074 14.164 -7.801 1 98.56 81 SER A N 1
ATOM 624 C CA . SER A 1 81 ? -6.09 13.148 -8.039 1 98.56 81 SER A CA 1
ATOM 625 C C . SER A 1 81 ? -5.949 11.984 -7.062 1 98.56 81 SER A C 1
ATOM 627 O O . SER A 1 81 ? -6.945 11.477 -6.547 1 98.56 81 SER A O 1
ATOM 629 N N . ASP A 1 82 ? -4.73 11.555 -6.852 1 98.75 82 ASP A N 1
ATOM 630 C CA . ASP A 1 82 ? -4.48 10.492 -5.879 1 98.75 82 ASP A CA 1
ATOM 631 C C . ASP A 1 82 ? -4.973 10.891 -4.492 1 98.75 82 ASP A C 1
ATOM 633 O O . ASP A 1 82 ? -5.641 10.102 -3.814 1 98.75 82 ASP A O 1
ATOM 637 N N . SER A 1 83 ? -4.652 12.094 -4.102 1 98.81 83 SER A N 1
ATOM 638 C CA . SER A 1 83 ? -5.078 12.617 -2.805 1 98.81 83 SER A CA 1
ATOM 639 C C . SER A 1 83 ? -6.598 12.695 -2.715 1 98.81 83 SER A C 1
ATOM 641 O O . SER A 1 83 ? -7.188 12.328 -1.696 1 98.81 83 SER A O 1
ATOM 643 N N . LYS A 1 84 ? -7.188 13.172 -3.775 1 98.75 84 LYS A N 1
ATOM 644 C CA . LYS A 1 84 ? -8.641 13.266 -3.828 1 98.75 84 LYS A CA 1
ATOM 645 C C . LYS A 1 84 ? -9.289 11.906 -3.613 1 98.75 84 LYS A C 1
ATOM 647 O O . LYS A 1 84 ? -10.227 11.773 -2.818 1 98.75 84 LYS A O 1
ATOM 652 N N . THR A 1 85 ? -8.812 10.945 -4.262 1 98.75 85 THR A N 1
ATOM 653 C CA . THR A 1 85 ? -9.367 9.594 -4.191 1 98.75 85 THR A CA 1
ATOM 654 C C . THR A 1 85 ? -9.312 9.062 -2.764 1 98.75 85 THR A C 1
ATOM 656 O O . THR A 1 85 ? -10.305 8.523 -2.258 1 98.75 85 THR A O 1
ATOM 659 N N . VAL A 1 86 ? -8.211 9.203 -2.094 1 98.88 86 VAL A N 1
ATOM 660 C CA . VAL A 1 86 ? -8.055 8.711 -0.731 1 98.88 86 VAL A CA 1
ATOM 661 C C . VAL A 1 86 ? -8.969 9.492 0.211 1 98.88 86 VAL A C 1
ATOM 663 O O . VAL A 1 86 ? -9.648 8.898 1.055 1 98.88 86 VAL A O 1
ATOM 666 N N . ASN A 1 87 ? -8.984 10.781 0.071 1 98.88 87 ASN A N 1
ATOM 667 C CA . ASN A 1 87 ? -9.836 11.602 0.928 1 98.88 87 ASN A CA 1
ATOM 668 C C . ASN A 1 87 ? -11.312 11.266 0.743 1 98.88 87 ASN A C 1
ATOM 670 O O . ASN A 1 87 ? -12.086 11.289 1.704 1 98.88 87 ASN A O 1
ATOM 674 N N . GLN A 1 88 ? -11.695 10.961 -0.475 1 98.69 88 GLN A N 1
ATOM 675 C CA . GLN A 1 88 ? -13.062 10.516 -0.717 1 98.69 88 GLN A CA 1
ATOM 676 C C . GLN A 1 88 ? -13.359 9.219 0.023 1 98.69 88 GLN A C 1
ATOM 678 O O . GLN A 1 88 ? -14.445 9.047 0.576 1 98.69 88 GLN A O 1
ATOM 683 N N . GLN A 1 89 ? -12.383 8.32 0.061 1 98.69 89 GLN A N 1
ATOM 684 C CA . GLN A 1 89 ? -12.578 7.066 0.787 1 98.69 89 GLN A CA 1
ATOM 685 C C . GLN A 1 89 ? -12.758 7.32 2.281 1 98.69 89 GLN A C 1
ATOM 687 O O . GLN A 1 89 ? -13.562 6.652 2.936 1 98.69 89 GLN A O 1
ATOM 692 N N . VAL A 1 90 ? -12.016 8.266 2.832 1 98.75 90 VAL A N 1
ATOM 693 C CA . VAL A 1 90 ? -12.164 8.633 4.238 1 98.75 90 VAL A CA 1
ATOM 694 C C . VAL A 1 90 ? -13.594 9.078 4.512 1 98.75 90 VAL A C 1
ATOM 696 O O . VAL A 1 90 ? -14.234 8.594 5.445 1 98.75 90 VAL A O 1
ATOM 699 N N . PHE A 1 91 ? -14.039 9.961 3.68 1 98.62 91 PHE A N 1
ATOM 700 C CA . PHE A 1 91 ? -15.367 10.523 3.875 1 98.62 91 PHE A CA 1
ATOM 701 C C . PHE A 1 91 ? -16.438 9.445 3.736 1 98.62 91 PHE A C 1
ATOM 703 O O . PHE A 1 91 ? -17.359 9.375 4.547 1 98.62 91 PHE A O 1
ATOM 710 N N . PHE A 1 92 ? -16.328 8.602 2.686 1 97.81 92 PHE A N 1
ATOM 711 C CA . PHE A 1 92 ? -17.297 7.547 2.459 1 97.81 92 PHE A CA 1
ATOM 712 C C . PHE A 1 92 ? -17.344 6.586 3.641 1 97.81 92 PHE A C 1
ATOM 714 O O . PHE A 1 92 ? -18.422 6.184 4.082 1 97.81 92 PHE A O 1
ATOM 721 N N . TYR A 1 93 ? -16.219 6.309 4.176 1 98.19 93 TYR A N 1
ATOM 722 C CA . TYR A 1 93 ? -16.156 5.41 5.324 1 98.19 93 TYR A CA 1
ATOM 723 C C . TYR A 1 93 ? -16.828 6.027 6.543 1 98.19 93 TYR A C 1
ATOM 725 O O . TYR A 1 93 ? -17.672 5.391 7.191 1 98.19 93 TYR A O 1
ATOM 733 N N . ALA A 1 94 ? -16.5 7.27 6.793 1 98.12 94 ALA A N 1
ATOM 734 C CA . ALA A 1 94 ? -17.078 7.965 7.945 1 98.12 94 ALA A CA 1
ATOM 735 C C . ALA A 1 94 ? -18.578 8.133 7.789 1 98.12 94 ALA A C 1
ATOM 737 O O . ALA A 1 94 ? -19.328 7.969 8.758 1 98.12 94 ALA A O 1
ATOM 738 N N . SER A 1 95 ? -19 8.391 6.559 1 97.44 95 SER A N 1
ATOM 739 C CA . SER A 1 95 ? -20.422 8.656 6.312 1 97.44 95 SER A CA 1
ATOM 740 C C . SER A 1 95 ? -21.25 7.391 6.457 1 97.44 95 SER A C 1
ATOM 742 O O . SER A 1 95 ? -22.469 7.465 6.664 1 97.44 95 SER A O 1
ATOM 744 N N . ASP A 1 96 ? -20.641 6.27 6.352 1 96.62 96 ASP A N 1
ATOM 745 C CA . ASP A 1 96 ? -21.328 4.992 6.449 1 96.62 96 ASP A CA 1
ATOM 746 C C . ASP A 1 96 ? -21.469 4.555 7.906 1 96.62 96 ASP A C 1
ATOM 748 O O . ASP A 1 96 ? -22.203 3.604 8.203 1 96.62 96 ASP A O 1
ATOM 752 N N . LEU A 1 97 ? -20.797 5.309 8.789 1 96.69 97 LEU A N 1
ATOM 753 C CA . LEU A 1 97 ? -20.859 4.988 10.211 1 96.69 97 LEU A CA 1
ATOM 754 C C . LEU A 1 97 ? -21.969 5.781 10.906 1 96.69 97 LEU A C 1
ATOM 756 O O . LEU A 1 97 ? -22.359 6.852 10.43 1 96.69 97 LEU A O 1
ATOM 760 N N . LYS A 1 98 ? -22.547 5.172 11.938 1 95.25 98 LYS A N 1
ATOM 761 C CA . LYS A 1 98 ? -23.312 5.984 12.883 1 95.25 98 LYS A CA 1
ATOM 762 C C . LYS A 1 98 ? -22.391 6.801 13.781 1 95.25 98 LYS A C 1
ATOM 764 O O . LYS A 1 98 ? -21.875 6.293 14.773 1 95.25 98 LYS A O 1
ATOM 769 N N . ILE A 1 99 ? -22.328 8.031 13.453 1 97.31 99 ILE A N 1
ATOM 770 C CA . ILE A 1 99 ? -21.359 8.891 14.125 1 97.31 99 ILE A CA 1
ATOM 771 C C . ILE A 1 99 ? -21.766 9.109 15.578 1 97.31 99 ILE A C 1
ATOM 773 O O . ILE A 1 99 ? -22.953 9.344 15.867 1 97.31 99 ILE A O 1
ATOM 777 N N . GLN A 1 100 ? -20.781 8.969 16.406 1 97.81 100 GLN A N 1
ATOM 778 C CA . GLN A 1 100 ? -20.953 9.227 17.828 1 97.81 100 GLN A CA 1
ATOM 779 C C . GLN A 1 100 ? -20.219 10.492 18.25 1 97.81 100 GLN A C 1
ATOM 781 O O . GLN A 1 100 ? -19.312 10.961 17.547 1 97.81 100 GLN A O 1
ATOM 786 N N . ASP A 1 101 ? -20.5 10.953 19.453 1 97.38 101 ASP A N 1
ATOM 787 C CA . ASP A 1 101 ? -19.969 12.227 19.938 1 97.38 101 ASP A CA 1
ATOM 788 C C . ASP A 1 101 ? -18.469 12.125 20.203 1 97.38 101 ASP A C 1
ATOM 790 O O . ASP A 1 101 ? -17.766 13.133 20.141 1 97.38 101 ASP A O 1
ATOM 794 N N . ASN A 1 102 ? -18.016 10.945 20.453 1 98.5 102 ASN A N 1
ATOM 795 C CA . ASN A 1 102 ? -16.594 10.781 20.797 1 98.5 102 ASN A CA 1
ATOM 796 C C . ASN A 1 102 ? -15.789 10.25 19.609 1 98.5 102 ASN A C 1
ATOM 798 O O . ASN A 1 102 ? -14.648 9.812 19.781 1 98.5 102 ASN A O 1
ATOM 802 N N . ASP A 1 103 ? -16.328 10.281 18.422 1 98.75 103 ASP A N 1
ATOM 803 C CA . ASP A 1 103 ? -15.625 9.836 17.234 1 98.75 103 ASP A CA 1
ATOM 804 C C . ASP A 1 103 ? -14.594 10.875 16.797 1 98.75 103 ASP A C 1
ATOM 806 O O . ASP A 1 103 ? -14.898 12.062 16.703 1 98.75 103 ASP A O 1
ATOM 810 N N . VAL A 1 104 ? -13.375 10.359 16.484 1 98.81 104 VAL A N 1
ATOM 811 C CA . VAL A 1 104 ? -12.328 11.266 16.031 1 98.81 104 VAL A CA 1
ATOM 812 C C . VAL A 1 104 ? -11.703 10.734 14.75 1 98.81 104 VAL A C 1
ATOM 814 O O . VAL A 1 104 ? -11.578 9.516 14.562 1 98.81 104 VAL A O 1
ATOM 817 N N . VAL A 1 105 ? -11.383 11.633 13.883 1 98.94 105 VAL A N 1
ATOM 818 C CA . VAL A 1 105 ? -10.477 11.391 12.766 1 98.94 105 VAL A CA 1
ATOM 819 C C . VAL A 1 105 ? -9.125 12.031 13.047 1 98.94 105 VAL A C 1
ATOM 821 O O . VAL A 1 105 ? -9.055 13.203 13.422 1 98.94 105 VAL A O 1
ATOM 824 N N . ILE A 1 106 ? -8.07 11.25 12.898 1 99 106 ILE A N 1
ATOM 825 C CA . ILE A 1 106 ? -6.715 11.75 13.094 1 99 106 ILE A CA 1
ATOM 826 C C . ILE A 1 106 ? -6.09 12.07 11.734 1 99 106 ILE A C 1
ATOM 828 O O . ILE A 1 106 ? -6.133 11.258 10.812 1 99 106 ILE A O 1
ATOM 832 N N . PHE A 1 107 ? -5.59 13.273 11.648 1 98.94 107 PHE A N 1
ATOM 833 C CA . PHE A 1 107 ? -4.746 13.672 10.531 1 98.94 107 PHE A CA 1
ATOM 834 C C . PHE A 1 107 ? -3.322 13.953 10.992 1 98.94 107 PHE A C 1
ATOM 836 O O . PHE A 1 107 ? -3.113 14.633 11.992 1 98.94 107 PHE A O 1
ATOM 843 N N . ASN A 1 108 ? -2.357 13.383 10.219 1 98.88 108 ASN A N 1
ATOM 844 C CA . ASN A 1 108 ? -1.025 13.977 10.281 1 98.88 108 ASN A CA 1
ATOM 845 C C . ASN A 1 108 ? -1.028 15.414 9.758 1 98.88 108 ASN A C 1
ATOM 847 O O . ASN A 1 108 ? -2.023 15.875 9.203 1 98.88 108 ASN A O 1
ATOM 851 N N . VAL A 1 109 ? 0.089 16.109 10.008 1 98.88 109 VAL A N 1
ATOM 852 C CA . VAL A 1 109 ? 0.092 17.516 9.578 1 98.88 109 VAL A CA 1
ATOM 853 C C . VAL A 1 109 ? 0.911 17.656 8.297 1 98.88 109 VAL A C 1
ATOM 855 O O . VAL A 1 109 ? 0.353 17.844 7.219 1 98.88 109 VAL A O 1
ATOM 858 N N . ASP A 1 110 ? 2.225 17.422 8.359 1 98.62 110 ASP A N 1
ATOM 859 C CA . ASP A 1 110 ? 3.096 17.609 7.199 1 98.62 110 ASP A CA 1
ATOM 860 C C . ASP A 1 110 ? 2.805 16.578 6.121 1 98.62 110 ASP A C 1
ATOM 862 O O . ASP A 1 110 ? 2.859 15.367 6.379 1 98.62 110 ASP A O 1
ATOM 866 N N . GLY A 1 111 ? 2.498 17.062 4.953 1 98.38 111 GLY A N 1
ATOM 867 C CA . GLY A 1 111 ? 2.234 16.156 3.834 1 98.38 111 GLY A CA 1
ATOM 868 C C . GLY A 1 111 ? 0.844 15.555 3.871 1 98.38 111 GLY A C 1
ATOM 869 O O . GLY A 1 111 ? 0.482 14.766 2.996 1 98.38 111 GLY A O 1
ATOM 870 N N . THR A 1 112 ? 0.037 15.93 4.859 1 98.88 112 THR A N 1
ATOM 871 C CA . THR A 1 112 ? -1.309 15.391 5.027 1 98.88 112 THR A CA 1
ATOM 872 C C . THR A 1 112 ? -2.346 16.516 5 1 98.88 112 THR A C 1
ATOM 874 O O . THR A 1 112 ? -3.248 16.516 4.16 1 98.88 112 THR A O 1
ATOM 877 N N . VAL A 1 113 ? -2.213 17.484 5.887 1 98.94 113 VAL A N 1
ATOM 878 C CA . VAL A 1 113 ? -3.127 18.625 5.844 1 98.94 113 VAL A CA 1
ATOM 879 C C . VAL A 1 113 ? -2.393 19.859 5.32 1 98.94 113 VAL A C 1
ATOM 881 O O . VAL A 1 113 ? -2.941 20.625 4.52 1 98.94 113 VAL A O 1
ATOM 884 N N . LEU A 1 114 ? -1.133 20.078 5.785 1 98.88 114 LEU A N 1
ATOM 885 C CA . LEU A 1 114 ? -0.291 21.141 5.258 1 98.88 114 LEU A CA 1
ATOM 886 C C . LEU A 1 114 ? 0.666 20.609 4.195 1 98.88 114 LEU A C 1
ATOM 888 O O . LEU A 1 114 ? 1.367 19.625 4.426 1 98.88 114 LEU A O 1
ATOM 892 N N . SER A 1 115 ? 0.727 21.281 3.076 1 98.62 115 SER A N 1
ATOM 893 C CA . SER A 1 115 ? 1.585 20.859 1.974 1 98.62 115 SER A CA 1
ATOM 894 C C . SER A 1 115 ? 3.039 21.234 2.227 1 98.62 115 SER A C 1
ATOM 896 O O . SER A 1 115 ? 3.338 22.406 2.518 1 98.62 115 SER A O 1
ATOM 898 N N . ASN A 1 116 ? 3.881 20.328 2.074 1 96.75 116 ASN A N 1
ATOM 899 C CA . ASN A 1 116 ? 5.297 20.672 2.154 1 96.75 116 ASN A CA 1
ATOM 900 C C . ASN A 1 116 ? 5.949 20.688 0.774 1 96.75 116 ASN A C 1
ATOM 902 O O . ASN A 1 116 ? 7.176 20.703 0.663 1 96.75 116 ASN A O 1
ATOM 906 N N . ILE A 1 117 ? 5.137 20.672 -0.256 1 97.31 117 ILE A N 1
ATOM 907 C CA . ILE A 1 117 ? 5.602 20.719 -1.637 1 97.31 117 ILE A CA 1
ATOM 908 C C . ILE A 1 117 ? 6.418 21.984 -1.857 1 97.31 117 ILE A C 1
ATOM 910 O O . ILE A 1 117 ? 7.477 21.953 -2.492 1 97.31 117 ILE A O 1
ATOM 914 N N . PRO A 1 118 ? 5.988 23.203 -1.35 1 97.38 118 PRO A N 1
ATOM 915 C CA . PRO A 1 118 ? 6.797 24.406 -1.562 1 97.38 118 PRO A CA 1
ATOM 916 C C . PRO A 1 118 ? 8.234 24.234 -1.07 1 97.38 118 PRO A C 1
ATOM 918 O O . PRO A 1 118 ? 9.172 24.734 -1.704 1 97.38 118 PRO A O 1
ATOM 921 N N . TYR A 1 119 ? 8.445 23.578 0.026 1 97.5 119 TYR A N 1
ATOM 922 C CA . TYR A 1 119 ? 9.797 23.344 0.515 1 97.5 119 TYR A CA 1
ATOM 923 C C . TYR A 1 119 ? 10.562 22.406 -0.416 1 97.5 119 TYR A C 1
ATOM 925 O O . TYR A 1 119 ? 11.664 22.719 -0.859 1 97.5 119 TYR A O 1
ATOM 933 N N . TYR A 1 120 ? 9.961 21.297 -0.765 1 97.25 120 TYR A N 1
ATOM 934 C CA . TYR A 1 120 ? 10.656 20.25 -1.508 1 97.25 120 TYR A CA 1
ATOM 935 C C . TYR A 1 120 ? 10.875 20.656 -2.957 1 97.25 120 TYR A C 1
ATOM 937 O O . TYR A 1 120 ? 11.859 20.25 -3.58 1 97.25 120 TYR A O 1
ATOM 945 N N . SER A 1 121 ? 9.977 21.438 -3.492 1 96.5 121 SER A N 1
ATOM 946 C CA . SER A 1 121 ? 10.18 21.938 -4.848 1 96.5 121 SER A CA 1
ATOM 947 C C . SER A 1 121 ? 11.453 22.781 -4.941 1 96.5 121 SER A C 1
ATOM 949 O O . SER A 1 121 ? 12.062 22.875 -6.008 1 96.5 121 SER A O 1
ATOM 951 N N . GLN A 1 122 ? 11.875 23.344 -3.805 1 95.44 122 GLN A N 1
ATOM 952 C CA . GLN A 1 122 ? 13.086 24.156 -3.771 1 95.44 122 GLN A CA 1
ATOM 953 C C . GLN A 1 122 ? 14.281 23.344 -3.289 1 95.44 122 GLN A C 1
ATOM 955 O O . GLN A 1 122 ? 15.406 23.844 -3.248 1 95.44 122 GLN A O 1
ATOM 960 N N . HIS A 1 123 ? 14 22.094 -2.916 1 95 123 HIS A N 1
ATOM 961 C CA . HIS A 1 123 ? 15.055 21.25 -2.369 1 95 123 HIS A CA 1
ATOM 962 C C . HIS A 1 123 ? 15.086 19.891 -3.057 1 95 123 HIS A C 1
ATOM 964 O O . HIS A 1 123 ? 15.062 18.859 -2.391 1 95 123 HIS A O 1
ATOM 970 N N . GLY A 1 124 ? 15.023 19.859 -4.371 1 95.12 124 GLY A N 1
ATOM 971 C CA . GLY A 1 124 ? 15.336 18.688 -5.188 1 95.12 124 GLY A CA 1
ATOM 972 C C . GLY A 1 124 ? 14.211 17.672 -5.242 1 95.12 124 GLY A C 1
ATOM 973 O O . GLY A 1 124 ? 14.414 16.531 -5.648 1 95.12 124 GLY A O 1
ATOM 974 N N . TYR A 1 125 ? 13.008 17.984 -4.781 1 96.81 125 TYR A N 1
ATOM 975 C CA . TYR A 1 125 ? 11.859 17.094 -4.805 1 96.81 125 TYR A CA 1
ATOM 976 C C . TYR A 1 125 ? 12.188 15.766 -4.152 1 96.81 125 TYR A C 1
ATOM 978 O O . TYR A 1 125 ? 11.875 14.703 -4.707 1 96.81 125 TYR A O 1
ATOM 986 N N . GLY A 1 126 ? 12.906 15.828 -3.061 1 95.88 126 GLY A N 1
ATOM 987 C CA . GLY A 1 126 ? 13.18 14.617 -2.303 1 95.88 126 GLY A CA 1
ATOM 988 C C . GLY A 1 126 ? 14.523 13.992 -2.629 1 95.88 126 GLY A C 1
ATOM 989 O O . GLY A 1 126 ? 14.93 13.016 -2.002 1 95.88 126 GLY A O 1
ATOM 990 N N . SER A 1 127 ? 15.273 14.531 -3.572 1 96.69 127 SER A N 1
ATOM 991 C CA . SER A 1 127 ? 16.578 13.969 -3.938 1 96.69 127 SER A CA 1
ATOM 992 C C . SER A 1 127 ? 17.672 14.484 -3.02 1 96.69 127 SER A C 1
ATOM 994 O O . SER A 1 127 ? 18.797 13.977 -3.049 1 96.69 127 SER A O 1
ATOM 996 N N . GLU A 1 128 ? 17.375 15.453 -2.205 1 96.06 128 GLU A N 1
ATOM 997 C CA . GLU A 1 128 ? 18.297 15.938 -1.176 1 96.06 128 GLU A CA 1
ATOM 998 C C . GLU A 1 128 ? 17.984 15.305 0.179 1 96.06 128 GLU A C 1
ATOM 1000 O O . GLU A 1 128 ? 16.812 15.141 0.537 1 96.06 128 GLU A O 1
ATOM 1005 N N . LYS A 1 129 ? 18.953 15.023 0.881 1 94.62 129 LYS A N 1
ATOM 1006 C CA . LYS A 1 129 ? 18.766 14.477 2.219 1 94.62 129 LYS A CA 1
ATOM 1007 C C . LYS A 1 129 ? 18.016 15.461 3.117 1 94.62 129 LYS A C 1
ATOM 1009 O O . LYS A 1 129 ? 18.312 16.656 3.107 1 94.62 129 LYS A O 1
ATOM 1014 N N . PHE A 1 130 ? 17.094 14.945 3.838 1 92.5 130 PHE A N 1
ATOM 1015 C CA . PHE A 1 130 ? 16.297 15.781 4.727 1 92.5 130 PHE A CA 1
ATOM 1016 C C . PHE A 1 130 ? 17.156 16.375 5.836 1 92.5 130 PHE A C 1
ATOM 1018 O O . PHE A 1 130 ? 18.016 15.688 6.402 1 92.5 130 PHE A O 1
ATOM 1025 N N . ASN A 1 131 ? 16.953 17.578 6.062 1 92.56 131 ASN A N 1
ATOM 1026 C CA . ASN A 1 131 ? 17.547 18.328 7.164 1 92.56 131 ASN A CA 1
ATOM 1027 C C . ASN A 1 131 ? 16.469 18.984 8.031 1 92.56 131 ASN A C 1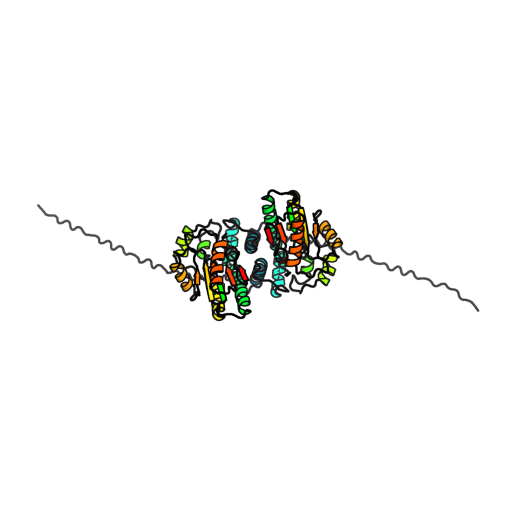
ATOM 1029 O O . ASN A 1 131 ? 15.867 19.969 7.637 1 92.56 131 ASN A O 1
ATOM 1033 N N . SER A 1 132 ? 16.328 18.422 9.203 1 92 132 SER A N 1
ATOM 1034 C CA . SER A 1 132 ? 15.242 18.844 10.062 1 92 132 SER A CA 1
ATOM 1035 C C . SER A 1 132 ? 15.398 20.312 10.477 1 92 132 SER A C 1
ATOM 1037 O O . SER A 1 132 ? 14.422 21.047 10.547 1 92 132 SER A O 1
ATOM 1039 N N . THR A 1 133 ? 16.625 20.703 10.789 1 94 133 THR A N 1
ATOM 1040 C CA . THR A 1 133 ? 16.891 22.078 11.188 1 94 133 THR A CA 1
ATOM 1041 C C . THR A 1 133 ? 16.531 23.047 10.062 1 94 133 THR A C 1
ATOM 1043 O O . THR A 1 133 ? 15.859 24.047 10.289 1 94 133 THR A O 1
ATOM 1046 N N . ARG A 1 134 ? 16.938 22.719 8.898 1 95.06 134 ARG A N 1
ATOM 1047 C CA . ARG A 1 134 ? 16.625 23.547 7.738 1 95.06 134 ARG A CA 1
ATOM 1048 C C . ARG A 1 134 ? 15.133 23.578 7.461 1 95.06 134 ARG A C 1
ATOM 1050 O O . ARG A 1 134 ? 14.578 24.625 7.113 1 95.06 134 ARG A O 1
ATOM 1057 N N . TYR A 1 135 ? 14.492 22.438 7.562 1 96.94 135 TYR A N 1
ATOM 1058 C CA . TYR A 1 135 ? 13.055 22.344 7.355 1 96.94 135 TYR A CA 1
ATOM 1059 C C . TYR A 1 135 ? 12.297 23.25 8.32 1 96.94 135 TYR A C 1
ATOM 1061 O O . TYR A 1 135 ? 11.398 23.984 7.906 1 96.94 135 TYR A O 1
ATOM 1069 N N . ASP A 1 136 ? 12.695 23.25 9.531 1 96.38 136 ASP A N 1
ATOM 1070 C CA . ASP A 1 136 ? 12.062 24.109 10.531 1 96.38 136 ASP A CA 1
ATOM 1071 C C . ASP A 1 136 ? 12.305 25.578 10.234 1 96.38 136 ASP A C 1
ATOM 1073 O O . ASP A 1 136 ? 11.359 26.375 10.211 1 96.38 136 ASP A O 1
ATOM 1077 N N . GLU A 1 137 ? 13.531 25.891 9.977 1 95.62 137 GLU A N 1
ATOM 1078 C CA . GLU A 1 137 ? 13.93 27.281 9.82 1 95.62 137 GLU A CA 1
ATOM 1079 C C . GLU A 1 137 ? 13.359 27.875 8.539 1 95.62 137 GLU A C 1
ATOM 1081 O O . GLU A 1 137 ? 12.883 29.016 8.539 1 95.62 137 GLU A O 1
ATOM 1086 N N . GLU A 1 138 ? 13.375 27.125 7.48 1 96.06 138 GLU A N 1
ATOM 1087 C CA . GLU A 1 138 ? 13.031 27.672 6.172 1 96.06 138 GLU A CA 1
ATOM 1088 C C . GLU A 1 138 ? 11.555 27.484 5.855 1 96.06 138 GLU A C 1
ATOM 1090 O O . GLU A 1 138 ? 11.023 28.109 4.934 1 96.06 138 GLU A O 1
ATOM 1095 N N . PHE A 1 139 ? 10.922 26.641 6.652 1 97.5 139 PHE A N 1
ATOM 1096 C CA . PHE A 1 139 ? 9.578 26.281 6.207 1 97.5 139 PHE A CA 1
ATOM 1097 C C . PHE A 1 139 ? 8.594 26.312 7.371 1 97.5 139 PHE A C 1
ATOM 1099 O O . PHE A 1 139 ? 7.719 27.188 7.426 1 97.5 139 PHE A O 1
ATOM 1106 N N . VAL A 1 140 ? 8.781 25.484 8.422 1 98.38 140 VAL A N 1
ATOM 1107 C CA . VAL A 1 140 ? 7.824 25.375 9.516 1 98.38 140 VAL A CA 1
ATOM 1108 C C . VAL A 1 140 ? 7.672 26.734 10.211 1 98.38 140 VAL A C 1
ATOM 1110 O O . VAL A 1 140 ? 6.551 27.203 10.438 1 98.38 140 VAL A O 1
ATOM 1113 N N . ASN A 1 141 ? 8.758 27.344 10.461 1 98.38 141 ASN A N 1
ATOM 1114 C CA . ASN A 1 141 ? 8.758 28.578 11.25 1 98.38 141 ASN A CA 1
ATOM 1115 C C . ASN A 1 141 ? 8.117 29.734 10.484 1 98.38 141 ASN A C 1
ATOM 1117 O O . ASN A 1 141 ? 7.727 30.734 11.078 1 98.38 141 ASN A O 1
ATOM 1121 N N . LYS A 1 142 ? 8.031 29.625 9.227 1 98.06 142 LYS A N 1
ATOM 1122 C CA . LYS A 1 142 ? 7.398 30.672 8.422 1 98.06 142 LYS A CA 1
ATOM 1123 C C . LYS A 1 142 ? 5.883 30.656 8.609 1 98.06 142 LYS A C 1
ATOM 1125 O O . LYS A 1 142 ? 5.223 31.672 8.391 1 98.06 142 LYS A O 1
ATOM 1130 N N . GLY A 1 143 ? 5.312 29.484 8.945 1 98.5 143 GLY A N 1
ATOM 1131 C CA . GLY A 1 143 ? 3.885 29.391 9.203 1 98.5 143 GLY A CA 1
ATOM 1132 C C . GLY A 1 143 ? 3.039 29.703 7.984 1 98.5 143 GLY A C 1
ATOM 1133 O O . GLY A 1 143 ? 1.969 30.312 8.102 1 98.5 143 GLY A O 1
ATOM 1134 N N . ASP A 1 144 ? 3.539 29.344 6.773 1 98.12 144 ASP A N 1
ATOM 1135 C CA . ASP A 1 144 ? 2.848 29.766 5.562 1 98.12 144 ASP A CA 1
ATOM 1136 C C . ASP A 1 144 ? 2.594 28.578 4.633 1 98.12 144 ASP A C 1
ATOM 1138 O O . ASP A 1 144 ? 2.381 28.766 3.432 1 98.12 144 ASP A O 1
ATOM 1142 N N . ALA A 1 145 ? 2.691 27.375 5.129 1 98.69 145 ALA A N 1
ATOM 1143 C CA . ALA A 1 145 ? 2.408 26.203 4.312 1 98.69 145 ALA A CA 1
ATOM 1144 C C . ALA A 1 145 ? 0.949 26.188 3.863 1 98.69 145 ALA A C 1
ATOM 1146 O O . ALA A 1 145 ? 0.04 26.344 4.68 1 98.69 145 ALA A O 1
ATOM 1147 N N . PRO A 1 146 ? 0.719 26.062 2.57 1 98.81 146 PRO A N 1
ATOM 1148 C CA . PRO A 1 146 ? -0.674 25.984 2.125 1 98.81 146 PRO A CA 1
ATOM 1149 C C . PRO A 1 146 ? -1.334 24.656 2.502 1 98.81 146 PRO A C 1
ATOM 1151 O O . PRO A 1 146 ? -0.642 23.688 2.803 1 98.81 146 PRO A O 1
ATOM 1154 N N . ALA A 1 147 ? -2.658 24.625 2.5 1 98.94 147 ALA A N 1
ATOM 1155 C CA . ALA A 1 147 ? -3.398 23.391 2.697 1 98.94 147 ALA A CA 1
ATOM 1156 C C . ALA A 1 147 ? -3.209 22.438 1.515 1 98.94 147 ALA A C 1
ATOM 1158 O O . ALA A 1 147 ? -3.033 22.891 0.378 1 98.94 147 ALA A O 1
ATOM 1159 N N . LEU A 1 148 ? -3.129 21.203 1.77 1 98.75 148 LEU A N 1
ATOM 1160 C CA . LEU A 1 148 ? -3.475 20.266 0.708 1 98.75 148 LEU A CA 1
ATOM 1161 C C . LEU A 1 148 ? -4.961 20.328 0.385 1 98.75 148 LEU A C 1
ATOM 1163 O O . LEU A 1 148 ? -5.801 20 1.229 1 98.75 148 LEU A O 1
ATOM 1167 N N . PRO A 1 149 ? -5.273 20.75 -0.818 1 98.56 149 PRO A N 1
ATOM 1168 C CA . PRO A 1 149 ? -6.648 21.188 -1.075 1 98.56 149 PRO A CA 1
ATOM 1169 C C . PRO A 1 149 ? -7.672 20.062 -0.879 1 98.56 149 PRO A C 1
ATOM 1171 O O . PRO A 1 149 ? -8.766 20.312 -0.365 1 98.56 149 PRO A O 1
ATOM 1174 N N . GLU A 1 150 ? -7.402 18.828 -1.264 1 98.81 150 GLU A N 1
ATOM 1175 C CA . GLU A 1 150 ? -8.367 17.75 -1.153 1 98.81 150 GLU A CA 1
ATOM 1176 C C . GLU A 1 150 ? -8.586 17.344 0.304 1 98.81 150 GLU A C 1
ATOM 1178 O O . GLU A 1 150 ? -9.688 16.938 0.685 1 98.81 150 GLU A O 1
ATOM 1183 N N . THR A 1 151 ? -7.543 17.469 1.139 1 98.94 151 THR A N 1
ATOM 1184 C CA . THR A 1 151 ? -7.699 17.188 2.561 1 98.94 151 THR A CA 1
ATOM 1185 C C . THR A 1 151 ? -8.516 18.281 3.244 1 98.94 151 THR A C 1
ATOM 1187 O O . THR A 1 151 ? -9.336 17.984 4.121 1 98.94 151 THR A O 1
ATOM 1190 N N . LEU A 1 152 ? -8.266 19.5 2.854 1 98.94 152 LEU A N 1
ATOM 1191 C CA . LEU A 1 152 ? -9.07 20.594 3.402 1 98.94 152 LEU A CA 1
ATOM 1192 C C . LEU A 1 152 ? -10.547 20.391 3.082 1 98.94 152 LEU A C 1
ATOM 1194 O O . LEU A 1 152 ? -11.406 20.578 3.945 1 98.94 152 LEU A O 1
ATOM 1198 N N . LYS A 1 153 ? -10.828 20.047 1.812 1 98.88 153 LYS A N 1
ATOM 1199 C CA . LYS A 1 153 ? -12.203 19.766 1.426 1 98.88 153 LYS A CA 1
ATOM 1200 C C . LYS A 1 153 ? -12.797 18.656 2.305 1 98.88 153 LYS A C 1
ATOM 1202 O O . LYS A 1 153 ? -13.922 18.781 2.783 1 98.88 153 LYS A O 1
ATOM 1207 N N . ASN A 1 154 ? -12.086 17.578 2.559 1 98.88 154 ASN A N 1
ATOM 1208 C CA . ASN A 1 154 ? -12.555 16.469 3.379 1 98.88 154 ASN A CA 1
ATOM 1209 C C . ASN A 1 154 ? -12.742 16.891 4.836 1 98.88 154 ASN A C 1
ATOM 1211 O O . ASN A 1 154 ? -13.719 16.484 5.477 1 98.88 154 ASN A O 1
ATOM 1215 N N . TYR A 1 155 ? -11.781 17.641 5.309 1 98.88 155 TYR A N 1
ATOM 1216 C CA . TYR A 1 155 ? -11.867 18.188 6.652 1 98.88 155 TYR A CA 1
ATOM 1217 C C . TYR A 1 155 ? -13.203 18.875 6.875 1 98.88 155 TYR A C 1
ATOM 1219 O O . TYR A 1 155 ? -13.898 18.609 7.859 1 98.88 155 TYR A O 1
ATOM 1227 N N . ASN A 1 156 ? -13.57 19.703 6 1 98.88 156 ASN A N 1
ATOM 1228 C CA . ASN A 1 156 ? -14.836 20.422 6.121 1 98.88 156 ASN A CA 1
ATOM 1229 C C . ASN A 1 156 ? -16.031 19.484 6.074 1 98.88 156 ASN A C 1
ATOM 1231 O O . ASN A 1 156 ? -16.969 19.625 6.852 1 98.88 156 ASN A O 1
ATOM 1235 N N . LYS A 1 157 ? -15.992 18.516 5.215 1 98.75 157 LYS A N 1
ATOM 1236 C CA . LYS A 1 157 ? -17.078 17.547 5.098 1 98.75 157 LYS A CA 1
ATOM 1237 C C . LYS A 1 157 ? -17.203 16.703 6.367 1 98.75 157 LYS A C 1
ATOM 1239 O O . LYS A 1 157 ? -18.312 16.391 6.801 1 98.75 157 LYS A O 1
ATOM 1244 N N . LEU A 1 158 ? -16.078 16.359 6.93 1 98.81 158 LEU A N 1
ATOM 1245 C CA . LEU A 1 158 ? -16.062 15.555 8.141 1 98.81 158 LEU A CA 1
ATOM 1246 C C . LEU A 1 158 ? -16.641 16.344 9.32 1 98.81 158 LEU A C 1
ATOM 1248 O O . LEU A 1 158 ? -17.391 15.789 10.133 1 98.81 158 LEU A O 1
ATOM 1252 N N . LEU A 1 159 ? -16.281 17.609 9.414 1 98.56 159 LEU A N 1
ATOM 1253 C CA . LEU A 1 159 ? -16.859 18.469 10.445 1 98.56 159 LEU A CA 1
ATOM 1254 C C . LEU A 1 159 ? -18.391 18.531 10.312 1 98.56 159 LEU A C 1
ATOM 1256 O O . LEU A 1 159 ? -19.094 18.469 11.32 1 98.56 159 LEU A O 1
ATOM 1260 N N . ASP A 1 160 ? -18.828 18.578 9.078 1 98.12 160 ASP A N 1
ATOM 1261 C CA . ASP A 1 160 ? -20.266 18.641 8.82 1 98.12 160 ASP A CA 1
ATOM 1262 C C . ASP A 1 160 ? -20.953 17.359 9.273 1 98.12 160 ASP A C 1
ATOM 1264 O O . ASP A 1 160 ? -22.141 17.391 9.609 1 98.12 160 ASP A O 1
ATOM 1268 N N . LEU A 1 161 ? -20.25 16.219 9.328 1 97.75 161 LEU A N 1
ATOM 1269 C CA . LEU A 1 161 ? -20.781 14.953 9.789 1 97.75 161 LEU A CA 1
ATOM 1270 C C . LEU A 1 161 ? -20.844 14.906 11.312 1 97.75 161 LEU A C 1
ATOM 1272 O O . LEU A 1 161 ? -21.5 14.039 11.883 1 97.75 161 LEU A O 1
ATOM 1276 N N . GLY A 1 162 ? -20.047 15.828 11.906 1 97.94 162 GLY A N 1
ATOM 1277 C CA . GLY A 1 162 ? -20.047 15.875 13.359 1 97.94 162 GLY A CA 1
ATOM 1278 C C . GLY A 1 162 ? -18.859 15.164 13.984 1 97.94 162 GLY A C 1
ATOM 1279 O O . GLY A 1 162 ? -18.812 14.953 15.195 1 97.94 162 GLY A O 1
ATOM 1280 N N . VAL A 1 163 ? -17.922 14.797 13.188 1 98.06 163 VAL A N 1
ATOM 1281 C CA . VAL A 1 163 ? -16.75 14.109 13.703 1 98.06 163 VAL A CA 1
ATOM 1282 C C . VAL A 1 163 ? -15.766 15.117 14.289 1 98.06 163 VAL A C 1
ATOM 1284 O O . VAL A 1 163 ? -15.672 16.25 13.812 1 98.06 163 VAL A O 1
ATOM 1287 N N . LYS A 1 164 ? -15.07 14.727 15.352 1 98.69 164 LYS A N 1
ATOM 1288 C CA . LYS A 1 164 ? -14 15.539 15.906 1 98.69 164 LYS A CA 1
ATOM 1289 C C . LYS A 1 164 ? -12.688 15.312 15.156 1 98.69 164 LYS A C 1
ATOM 1291 O O . LYS A 1 164 ? -12.398 14.188 14.727 1 98.69 164 LYS A O 1
ATOM 1296 N N . ILE A 1 165 ? -11.93 16.391 15.102 1 98.94 165 ILE A N 1
ATOM 1297 C CA . ILE A 1 165 ? -10.672 16.312 14.367 1 98.94 165 ILE A CA 1
ATOM 1298 C C . ILE A 1 165 ? -9.5 16.375 15.352 1 98.94 165 ILE A C 1
ATOM 1300 O O . ILE A 1 165 ? -9.477 17.234 16.234 1 98.94 165 ILE A O 1
ATOM 1304 N N . VAL A 1 166 ? -8.555 15.445 15.195 1 99 166 VAL A N 1
ATOM 1305 C CA . VAL A 1 166 ? -7.289 15.484 15.922 1 99 166 VAL A CA 1
ATOM 1306 C C . VAL A 1 166 ? -6.129 15.578 14.93 1 99 166 VAL A C 1
ATOM 1308 O O . VAL A 1 166 ? -6.062 14.82 13.969 1 99 166 VAL A O 1
ATOM 1311 N N . PHE A 1 167 ? -5.293 16.562 15.141 1 98.94 167 PHE A N 1
ATOM 1312 C CA . PHE A 1 167 ? -4.023 16.641 14.43 1 98.94 167 PHE A CA 1
ATOM 1313 C C . PHE A 1 167 ? -2.902 16.016 15.258 1 98.94 167 PHE A C 1
ATOM 1315 O O . PHE A 1 167 ? -2.678 16.422 16.406 1 98.94 167 PHE A O 1
ATOM 1322 N N . LEU A 1 168 ? -2.262 15.023 14.703 1 98.94 168 LEU A N 1
ATOM 1323 C CA . LEU A 1 168 ? -1.154 14.336 15.352 1 98.94 168 LEU A CA 1
ATOM 1324 C C . LEU A 1 168 ? 0.11 14.414 14.508 1 98.94 168 LEU A C 1
ATOM 1326 O O . LEU A 1 168 ? 0.181 13.812 13.43 1 98.94 168 LEU A O 1
ATOM 1330 N N . THR A 1 169 ? 1.137 15.18 15.016 1 98.81 169 THR A N 1
ATOM 1331 C CA . THR A 1 169 ? 2.293 15.508 14.188 1 98.81 169 THR A CA 1
ATOM 1332 C C . THR A 1 169 ? 3.592 15.227 14.938 1 98.81 169 THR A C 1
ATOM 1334 O O . THR A 1 169 ? 3.607 15.172 16.172 1 98.81 169 THR A O 1
ATOM 1337 N N . GLY A 1 170 ? 4.633 14.977 14.172 1 98 170 GLY A N 1
ATOM 1338 C CA . GLY A 1 170 ? 5.961 14.805 14.734 1 98 170 GLY A CA 1
ATOM 1339 C C . GLY A 1 170 ? 6.66 16.125 15.031 1 98 170 GLY A C 1
ATOM 1340 O O . GLY A 1 170 ? 7.766 16.125 15.57 1 98 170 GLY A O 1
ATOM 1341 N N . ARG A 1 171 ? 6.07 17.25 14.641 1 98.12 171 ARG A N 1
ATOM 1342 C CA . ARG A 1 171 ? 6.633 18.547 15.016 1 98.12 171 ARG A CA 1
ATOM 1343 C C . ARG A 1 171 ? 6.797 18.641 16.531 1 98.12 171 ARG A C 1
ATOM 1345 O O . ARG A 1 171 ? 5.98 18.109 17.281 1 98.12 171 ARG A O 1
ATOM 1352 N N . LEU A 1 172 ? 7.812 19.344 16.906 1 97.94 172 LEU A N 1
ATOM 1353 C CA . LEU A 1 172 ? 8.102 19.484 18.328 1 97.94 172 LEU A CA 1
ATOM 1354 C C . LEU A 1 172 ? 7.211 20.562 18.953 1 97.94 172 LEU A C 1
ATOM 1356 O O . LEU A 1 172 ? 6.734 21.469 18.266 1 97.94 172 LEU A O 1
ATOM 1360 N N . THR A 1 173 ? 7.039 20.438 20.266 1 98.56 173 THR A N 1
ATOM 1361 C CA . THR A 1 173 ? 6.098 21.266 21.016 1 98.56 173 THR A CA 1
ATOM 1362 C C . THR A 1 173 ? 6.504 22.734 20.922 1 98.56 173 THR A C 1
ATOM 1364 O O . THR A 1 173 ? 5.668 23.625 21.094 1 98.56 173 THR A O 1
ATOM 1367 N N . ASP A 1 174 ? 7.734 23.062 20.703 1 97.69 174 ASP A N 1
ATOM 1368 C CA . ASP A 1 174 ? 8.156 24.453 20.578 1 97.69 174 ASP A CA 1
ATOM 1369 C C . ASP A 1 174 ? 7.637 25.078 19.281 1 97.69 174 ASP A C 1
ATOM 1371 O O . ASP A 1 174 ? 7.762 26.281 19.062 1 97.69 174 ASP A O 1
ATOM 1375 N N . LYS A 1 175 ? 7.039 24.266 18.422 1 98.56 175 LYS A N 1
ATOM 1376 C CA . LYS A 1 175 ? 6.457 24.75 17.172 1 98.56 175 LYS A CA 1
ATOM 1377 C C . LYS A 1 175 ? 4.941 24.875 17.297 1 98.56 175 LYS A C 1
ATOM 1379 O O . LYS A 1 175 ? 4.258 25.109 16.297 1 98.56 175 LYS A O 1
ATOM 1384 N N . LYS A 1 176 ? 4.363 24.719 18.438 1 98.69 176 LYS A N 1
ATOM 1385 C CA . LYS A 1 176 ? 2.914 24.641 18.609 1 98.69 176 LYS A CA 1
ATOM 1386 C C . LYS A 1 176 ? 2.238 25.922 18.094 1 98.69 176 LYS A C 1
ATOM 1388 O O . LYS A 1 176 ? 1.312 25.844 17.281 1 98.69 176 LYS A O 1
ATOM 1393 N N . ALA A 1 177 ? 2.693 27.047 18.547 1 98.69 177 ALA A N 1
ATOM 1394 C CA . ALA A 1 177 ? 2.039 28.312 18.203 1 98.69 177 ALA A CA 1
ATOM 1395 C C . ALA A 1 177 ? 2.057 28.531 16.688 1 98.69 177 ALA A C 1
ATOM 1397 O O . ALA A 1 177 ? 1.033 28.875 16.094 1 98.69 177 ALA A O 1
ATOM 1398 N N . VAL A 1 178 ? 3.221 28.344 16.078 1 98.88 178 VAL A N 1
ATOM 1399 C CA . VAL A 1 178 ? 3.346 28.594 14.648 1 98.88 178 VAL A CA 1
ATOM 1400 C C . VAL A 1 178 ? 2.535 27.562 13.875 1 98.88 178 VAL A C 1
ATOM 1402 O O . VAL A 1 178 ? 1.966 27.875 12.82 1 98.88 178 VAL A O 1
ATOM 1405 N N . THR A 1 179 ? 2.469 26.328 14.352 1 98.88 179 THR A N 1
ATOM 1406 C CA . THR A 1 179 ? 1.68 25.281 13.703 1 98.88 179 THR A CA 1
ATOM 1407 C C . THR A 1 179 ? 0.191 25.609 13.758 1 98.88 179 THR A C 1
ATOM 1409 O O . THR A 1 179 ? -0.512 25.516 12.75 1 98.88 179 THR A O 1
ATOM 1412 N N . GLU A 1 180 ? -0.269 26.062 14.953 1 98.81 180 GLU A N 1
ATOM 1413 C CA . GLU A 1 180 ? -1.666 26.453 15.109 1 98.81 180 GLU A CA 1
ATOM 1414 C C . GLU A 1 180 ? -2.021 27.594 14.164 1 98.81 180 GLU A C 1
ATOM 1416 O O . GLU A 1 180 ? -3.053 27.562 13.492 1 98.81 180 GLU A O 1
ATOM 1421 N N . ALA A 1 181 ? -1.191 28.562 14.148 1 98.81 181 ALA A N 1
ATOM 1422 C CA . ALA A 1 181 ? -1.432 29.719 13.289 1 98.81 181 ALA A CA 1
ATOM 1423 C C . ALA A 1 181 ? -1.48 29.312 11.82 1 98.81 181 ALA A C 1
ATOM 1425 O O . ALA A 1 181 ? -2.332 29.797 11.07 1 98.81 181 ALA A O 1
ATOM 1426 N N . ASN A 1 182 ? -0.547 28.453 11.438 1 98.94 182 ASN A N 1
ATOM 1427 C CA . ASN A 1 182 ? -0.51 27.984 10.055 1 98.94 182 ASN A CA 1
ATOM 1428 C C . ASN A 1 182 ? -1.769 27.203 9.688 1 98.94 182 ASN A C 1
ATOM 1430 O O . ASN A 1 182 ? -2.328 27.391 8.602 1 98.94 182 ASN A O 1
ATOM 1434 N N . LEU A 1 183 ? -2.156 26.297 10.57 1 98.94 183 LEU A N 1
ATOM 1435 C CA . LEU A 1 183 ? -3.375 25.531 10.328 1 98.94 183 LEU A CA 1
ATOM 1436 C C . LEU A 1 183 ? -4.566 26.453 10.109 1 98.94 183 LEU A C 1
ATOM 1438 O O . LEU A 1 183 ? -5.312 26.297 9.148 1 98.94 183 LEU A O 1
ATOM 1442 N N . ARG A 1 184 ? -4.742 27.422 10.938 1 98.81 184 ARG A N 1
ATOM 1443 C CA . ARG A 1 184 ? -5.848 28.359 10.805 1 98.81 184 ARG A CA 1
ATOM 1444 C C . ARG A 1 184 ? -5.742 29.156 9.5 1 98.81 184 ARG A C 1
ATOM 1446 O O . ARG A 1 184 ? -6.73 29.312 8.781 1 98.81 184 ARG A O 1
ATOM 1453 N N . LYS A 1 185 ? -4.539 29.609 9.227 1 98.75 185 LYS A N 1
ATOM 1454 C CA . LYS A 1 185 ? -4.301 30.375 7.996 1 98.75 185 LYS A CA 1
ATOM 1455 C C . LYS A 1 185 ? -4.648 29.547 6.766 1 98.75 185 LYS A C 1
ATOM 1457 O O . LYS A 1 185 ? -5.141 30.078 5.766 1 98.75 185 LYS A O 1
ATOM 1462 N N . ALA A 1 186 ? -4.406 28.281 6.824 1 98.88 186 ALA A N 1
ATOM 1463 C CA . ALA A 1 186 ? -4.613 27.375 5.699 1 98.88 186 ALA A CA 1
ATOM 1464 C C . ALA A 1 186 ? -6.078 26.953 5.59 1 98.88 186 ALA A C 1
ATOM 1466 O O . ALA A 1 186 ? -6.469 26.281 4.637 1 98.88 186 ALA A O 1
ATOM 1467 N N . GLY A 1 187 ? -6.871 27.266 6.609 1 98.81 187 GLY A N 1
ATOM 1468 C CA . GLY A 1 187 ? -8.297 27.016 6.477 1 98.81 187 GLY A CA 1
ATOM 1469 C C . GLY A 1 187 ? -8.82 26 7.461 1 98.81 187 GLY A C 1
ATOM 1470 O O . GLY A 1 187 ? -10.023 25.719 7.496 1 98.81 187 GLY A O 1
ATOM 1471 N N . PHE A 1 188 ? -7.988 25.406 8.297 1 98.88 188 PHE A N 1
ATOM 1472 C CA . PHE A 1 188 ? -8.414 24.5 9.352 1 98.88 188 PHE A CA 1
ATOM 1473 C C . PHE A 1 188 ? -8.797 25.266 10.609 1 98.88 188 PHE A C 1
ATOM 1475 O O . PHE A 1 188 ? -7.938 25.547 11.453 1 98.88 188 PHE A O 1
ATOM 1482 N N . HIS A 1 189 ? -10.055 25.469 10.805 1 98 189 HIS A N 1
ATOM 1483 C CA . HIS A 1 189 ? -10.461 26.531 11.703 1 98 189 HIS A CA 1
ATOM 1484 C C . HIS A 1 189 ? -10.836 25.984 13.078 1 98 189 HIS A C 1
ATOM 1486 O O . HIS A 1 189 ? -10.938 26.734 14.047 1 98 189 HIS A O 1
ATOM 1492 N N . THR A 1 190 ? -11.133 24.734 13.203 1 98.62 190 THR A N 1
ATOM 1493 C CA . THR A 1 190 ? -11.422 24.141 14.508 1 98.62 190 THR A CA 1
ATOM 1494 C C . THR A 1 190 ? -10.891 22.719 14.578 1 98.62 190 THR A C 1
ATOM 1496 O O . THR A 1 190 ? -10.734 22.047 13.555 1 98.62 190 THR A O 1
ATOM 1499 N N . TRP A 1 191 ? -10.523 22.266 15.727 1 98.88 191 TRP A N 1
ATOM 1500 C CA . TRP A 1 191 ? -10.086 20.891 16.016 1 98.88 191 TRP A CA 1
ATOM 1501 C C . TRP A 1 191 ? -10.258 20.578 17.5 1 98.88 191 TRP A C 1
ATOM 1503 O O . TRP A 1 191 ? -10.422 21.484 18.312 1 98.88 191 TRP A O 1
ATOM 1513 N N . GLU A 1 192 ? -10.273 19.297 17.75 1 98.88 192 GLU A N 1
ATOM 1514 C CA . GLU A 1 192 ? -10.383 18.828 19.125 1 98.88 192 GLU A CA 1
ATOM 1515 C C . GLU A 1 192 ? -9.039 18.891 19.844 1 98.88 192 GLU A C 1
ATOM 1517 O O . GLU A 1 192 ? -8.961 19.344 20.984 1 98.88 192 GLU A O 1
ATOM 1522 N N . LYS A 1 193 ? -8 18.359 19.188 1 98.88 193 LYS A N 1
ATOM 1523 C CA . LYS A 1 193 ? -6.652 18.375 19.75 1 98.88 193 LYS A CA 1
ATOM 1524 C C . LYS A 1 193 ? -5.605 18.578 18.656 1 98.88 193 LYS A C 1
ATOM 1526 O O . LYS A 1 193 ? -5.789 18.109 17.531 1 98.88 193 LYS A O 1
ATOM 1531 N N . LEU A 1 194 ? -4.633 19.312 19.016 1 98.94 194 LEU A N 1
ATOM 1532 C CA . LEU A 1 194 ? -3.359 19.344 18.312 1 98.94 194 LEU A CA 1
ATOM 1533 C C . LEU A 1 194 ? -2.24 18.766 19.156 1 98.94 194 LEU A C 1
ATOM 1535 O O . LEU A 1 194 ? -1.879 19.328 20.188 1 98.94 194 LEU A O 1
ATOM 1539 N N . ILE A 1 195 ? -1.707 17.609 18.688 1 98.94 195 ILE A N 1
ATOM 1540 C CA . ILE A 1 195 ? -0.729 16.875 19.469 1 98.94 195 ILE A CA 1
ATOM 1541 C C . ILE A 1 195 ? 0.638 16.938 18.797 1 98.94 195 ILE A C 1
ATOM 1543 O O . ILE A 1 195 ? 0.785 16.531 17.641 1 98.94 195 ILE A O 1
ATOM 1547 N N . LEU A 1 196 ? 1.601 17.484 19.531 1 98.88 196 LEU A N 1
ATOM 1548 C CA . LEU A 1 196 ? 2.982 17.594 19.078 1 98.88 196 LEU A CA 1
ATOM 1549 C C . LEU A 1 196 ? 3.912 16.766 19.953 1 98.88 196 LEU A C 1
ATOM 1551 O O . LEU A 1 196 ? 3.539 16.359 21.062 1 98.88 196 LEU A O 1
ATOM 1555 N N . LYS A 1 197 ? 5.043 16.547 19.438 1 98.62 197 LYS A N 1
ATOM 1556 C CA . LYS A 1 197 ? 6.004 15.688 20.109 1 98.62 197 LYS A CA 1
ATOM 1557 C C . LYS A 1 197 ? 6.891 16.484 21.062 1 98.62 197 LYS A C 1
ATOM 1559 O O . LYS A 1 197 ? 7.379 17.562 20.703 1 98.62 197 LYS A O 1
ATOM 1564 N N . GLU A 1 198 ? 7.102 15.945 22.266 1 98.25 198 GLU A N 1
ATOM 1565 C CA . GLU A 1 198 ? 8.039 16.562 23.203 1 98.25 198 GLU A CA 1
ATOM 1566 C C . GLU A 1 198 ? 9.484 16.359 22.75 1 98.25 198 GLU A C 1
ATOM 1568 O O . GLU A 1 198 ? 9.852 15.273 22.297 1 98.25 198 GLU A O 1
ATOM 1573 N N . PRO A 1 199 ? 10.297 17.391 22.891 1 96 199 PRO A N 1
ATOM 1574 C CA . PRO A 1 199 ? 11.695 17.266 22.469 1 96 199 PRO A CA 1
ATOM 1575 C C . PRO A 1 199 ? 12.414 16.109 23.172 1 96 199 PRO A C 1
ATOM 1577 O O . PRO A 1 199 ? 13.328 15.508 22.594 1 96 199 PRO A O 1
ATOM 1580 N N . SER A 1 200 ? 12.047 15.758 24.328 1 96.75 200 SER A N 1
ATOM 1581 C CA . SER A 1 200 ? 12.711 14.719 25.125 1 96.75 200 SER A CA 1
ATOM 1582 C C . SER A 1 200 ? 12.258 13.328 24.688 1 96.75 200 SER A C 1
ATOM 1584 O O . SER A 1 200 ? 12.859 12.328 25.078 1 96.75 200 SER A O 1
ATOM 1586 N N . ASN A 1 201 ? 11.195 13.289 23.938 1 96.88 201 ASN A N 1
ATOM 1587 C CA . ASN A 1 201 ? 10.68 12.008 23.484 1 96.88 201 ASN A CA 1
ATOM 1588 C C . ASN A 1 201 ? 11.547 11.414 22.375 1 96.88 201 ASN A C 1
ATOM 1590 O O . ASN A 1 201 ? 11.523 11.898 21.234 1 96.88 201 ASN A O 1
ATOM 1594 N N . GLY A 1 202 ? 12.258 10.359 22.609 1 94.81 202 GLY A N 1
ATOM 1595 C CA . GLY A 1 202 ? 13.18 9.742 21.672 1 94.81 202 GLY A CA 1
ATOM 1596 C C . GLY A 1 202 ? 12.539 8.641 20.844 1 94.81 202 GLY A C 1
ATOM 1597 O O . GLY A 1 202 ? 13.219 7.98 20.047 1 94.81 202 GLY A O 1
ATOM 1598 N N . GLN A 1 203 ? 11.266 8.492 20.969 1 95.56 203 GLN A N 1
ATOM 1599 C CA . GLN A 1 203 ? 10.562 7.449 20.234 1 95.56 203 GLN A CA 1
ATOM 1600 C C . GLN A 1 203 ? 10.539 7.754 18.734 1 95.56 203 GLN A C 1
ATOM 1602 O O . GLN A 1 203 ? 10.445 8.914 18.328 1 95.56 203 GLN A O 1
ATOM 1607 N N . ASN A 1 204 ? 10.586 6.656 17.891 1 96.19 204 ASN A N 1
ATOM 1608 C CA . ASN A 1 204 ? 10.336 6.855 16.469 1 96.19 204 ASN A CA 1
ATOM 1609 C C . ASN A 1 204 ? 8.867 7.141 16.188 1 96.19 204 ASN A C 1
ATOM 1611 O O . ASN A 1 204 ? 8.039 7.109 17.094 1 96.19 204 ASN A O 1
ATOM 1615 N N . SER A 1 205 ? 8.586 7.434 14.969 1 97.25 205 SER A N 1
ATOM 1616 C CA . SER A 1 205 ? 7.25 7.902 14.617 1 97.25 205 SER A CA 1
ATOM 1617 C C . SER A 1 205 ? 6.191 6.855 14.945 1 97.25 205 SER A C 1
ATOM 1619 O O . SER A 1 205 ? 5.129 7.184 15.477 1 97.25 205 SER A O 1
ATOM 1621 N N . VAL A 1 206 ? 6.402 5.57 14.648 1 98.19 206 VAL A N 1
ATOM 1622 C CA . VAL A 1 206 ? 5.441 4.504 14.906 1 98.19 206 VAL A CA 1
ATOM 1623 C C . VAL A 1 206 ? 5.137 4.434 16.391 1 98.19 206 VAL A C 1
ATOM 1625 O O . VAL A 1 206 ? 3.971 4.418 16.797 1 98.19 206 VAL A O 1
ATOM 1628 N N . GLU A 1 207 ? 6.184 4.422 17.203 1 98.19 207 GLU A N 1
ATOM 1629 C CA . GLU A 1 207 ? 6.031 4.312 18.656 1 98.19 207 GLU A CA 1
ATOM 1630 C C . GLU A 1 207 ? 5.34 5.543 19.234 1 98.19 207 GLU A C 1
ATOM 1632 O O . GLU A 1 207 ? 4.398 5.422 20.016 1 98.19 207 GLU A O 1
ATOM 1637 N N . TYR A 1 208 ? 5.848 6.707 18.844 1 98.62 208 TYR A N 1
ATOM 1638 C CA . TYR A 1 208 ? 5.312 7.965 19.359 1 98.62 208 TYR A CA 1
ATOM 1639 C C . TYR A 1 208 ? 3.828 8.102 19.031 1 98.62 208 TYR A C 1
ATOM 1641 O O . TYR A 1 208 ? 3.014 8.344 19.922 1 98.62 208 TYR A O 1
ATOM 1649 N N . LYS A 1 209 ? 3.488 7.832 17.828 1 98.75 209 LYS A N 1
ATOM 1650 C CA . LYS A 1 209 ? 2.104 8.039 17.406 1 98.75 209 LYS A CA 1
ATOM 1651 C C . LYS A 1 209 ? 1.19 6.957 17.969 1 98.75 209 LYS A C 1
ATOM 1653 O O . LYS A 1 209 ? 0.027 7.223 18.281 1 98.75 209 LYS A O 1
ATOM 1658 N N . SER A 1 210 ? 1.709 5.75 18.109 1 98.75 210 SER A N 1
ATOM 1659 C CA . SER A 1 210 ? 0.954 4.707 18.797 1 98.75 210 SER A CA 1
ATOM 1660 C C . SER A 1 210 ? 0.612 5.117 20.219 1 98.75 210 SER A C 1
ATOM 1662 O O . SER A 1 210 ? -0.517 4.922 20.688 1 98.75 210 SER A O 1
ATOM 1664 N N . THR A 1 211 ? 1.589 5.68 20.844 1 98.69 211 THR A N 1
ATOM 1665 C CA . THR A 1 211 ? 1.414 6.109 22.234 1 98.69 211 THR A CA 1
ATOM 1666 C C . THR A 1 211 ? 0.353 7.203 22.328 1 98.69 211 THR A C 1
ATOM 1668 O O . THR A 1 211 ? -0.518 7.152 23.203 1 98.69 211 THR A O 1
ATOM 1671 N N . GLU A 1 212 ? 0.426 8.125 21.469 1 98.88 212 GLU A N 1
ATOM 1672 C CA . GLU A 1 212 ? -0.528 9.227 21.5 1 98.88 212 GLU A CA 1
ATOM 1673 C C . GLU A 1 212 ? -1.937 8.75 21.156 1 98.88 212 GLU A C 1
ATOM 1675 O O . GLU A 1 212 ? -2.916 9.219 21.75 1 98.88 212 GLU A O 1
ATOM 1680 N N . ARG A 1 213 ? -2.074 7.836 20.219 1 98.94 213 ARG A N 1
ATOM 1681 C CA . ARG A 1 213 ? -3.381 7.27 19.906 1 98.94 213 ARG A CA 1
ATOM 1682 C C . ARG A 1 213 ? -3.943 6.484 21.078 1 98.94 213 ARG A C 1
ATOM 1684 O O . ARG A 1 213 ? -5.145 6.539 21.359 1 98.94 213 ARG A O 1
ATOM 1691 N N . ALA A 1 214 ? -3.059 5.773 21.766 1 98.88 214 ALA A N 1
ATOM 1692 C CA . ALA A 1 214 ? -3.494 5.043 22.953 1 98.88 214 ALA A CA 1
ATOM 1693 C C . ALA A 1 214 ? -4.059 5.992 24.016 1 98.88 214 ALA A C 1
ATOM 1695 O O . ALA A 1 214 ? -5.062 5.688 24.656 1 98.88 214 ALA A O 1
ATOM 1696 N N . LYS A 1 215 ? -3.426 7.145 24.172 1 98.81 215 LYS A N 1
ATOM 1697 C CA . LYS A 1 215 ? -3.912 8.141 25.109 1 98.81 215 LYS A CA 1
ATOM 1698 C C . LYS A 1 215 ? -5.305 8.633 24.719 1 98.81 215 LYS A C 1
ATOM 1700 O O . LYS A 1 215 ? -6.16 8.836 25.594 1 98.81 215 LYS A O 1
ATOM 1705 N N . LEU A 1 216 ? -5.488 8.852 23.453 1 98.88 216 LEU A N 1
ATOM 1706 C CA . LEU A 1 216 ? -6.805 9.273 22.984 1 98.88 216 LEU A CA 1
ATOM 1707 C C . LEU A 1 216 ? -7.863 8.234 23.344 1 98.88 216 LEU A C 1
ATOM 1709 O O . LEU A 1 216 ? -8.938 8.586 23.828 1 98.88 216 LEU A O 1
ATOM 1713 N N . VAL A 1 217 ? -7.551 6.973 23.094 1 98.81 217 VAL A N 1
ATOM 1714 C CA . VAL A 1 217 ? -8.484 5.895 23.391 1 98.81 217 VAL A CA 1
ATOM 1715 C C . VAL A 1 217 ? -8.75 5.84 24.906 1 98.81 217 VAL A C 1
ATOM 1717 O O . VAL A 1 217 ? -9.898 5.699 25.328 1 98.81 217 VAL A O 1
ATOM 1720 N N . GLN A 1 218 ? -7.738 5.973 25.656 1 98.75 218 GLN A N 1
ATOM 1721 C CA . GLN A 1 218 ? -7.871 5.969 27.109 1 98.75 218 GLN A CA 1
ATOM 1722 C C . GLN A 1 218 ? -8.75 7.121 27.594 1 98.75 218 GLN A C 1
ATOM 1724 O O . GLN A 1 218 ? -9.469 6.996 28.594 1 98.75 218 GLN A O 1
ATOM 1729 N N . GLN A 1 219 ? -8.781 8.156 26.891 1 98.69 219 GLN A N 1
ATOM 1730 C CA . GLN A 1 219 ? -9.562 9.336 27.234 1 98.69 219 GLN A CA 1
ATOM 1731 C C . GLN A 1 219 ? -11.016 9.18 26.797 1 98.69 219 GLN A C 1
ATOM 1733 O O . GLN A 1 219 ? -11.844 10.062 27.031 1 98.69 219 GLN A O 1
ATOM 1738 N N . GLY A 1 220 ? -11.266 8.102 26.047 1 98.62 220 GLY A N 1
ATOM 1739 C CA . GLY A 1 220 ? -12.648 7.801 25.734 1 98.62 220 GLY A CA 1
ATOM 1740 C C . GLY A 1 220 ? -12.992 8.055 24.266 1 98.62 220 GLY A C 1
ATOM 1741 O O . GLY A 1 220 ? -14.141 7.879 23.859 1 98.62 220 GLY A O 1
ATOM 1742 N N . TYR A 1 221 ? -12.039 8.43 23.469 1 98.81 221 TYR A N 1
ATOM 1743 C CA . TYR A 1 221 ? -12.297 8.68 22.062 1 98.81 221 TYR A CA 1
ATOM 1744 C C . TYR A 1 221 ? -12.344 7.379 21.281 1 98.81 221 TYR A C 1
ATOM 1746 O O . TYR A 1 221 ? -11.688 6.398 21.641 1 98.81 221 TYR A O 1
ATOM 1754 N N . ARG A 1 222 ? -13.164 7.387 20.297 1 98.69 222 ARG A N 1
ATOM 1755 C CA . ARG A 1 222 ? -13.172 6.34 19.281 1 98.69 222 ARG A CA 1
ATOM 1756 C C . ARG A 1 222 ? -12.531 6.828 17.984 1 98.69 222 ARG A C 1
ATOM 1758 O O . ARG A 1 222 ? -13.086 7.695 17.297 1 98.69 222 ARG A O 1
ATOM 1765 N N . ILE A 1 223 ? -11.406 6.312 17.672 1 98.81 223 ILE A N 1
ATOM 1766 C CA . ILE A 1 223 ? -10.727 6.703 16.438 1 98.81 223 ILE A CA 1
ATOM 1767 C C . ILE A 1 223 ? -11.344 5.965 15.258 1 98.81 223 ILE A C 1
ATOM 1769 O O . ILE A 1 223 ? -11.156 4.758 15.102 1 98.81 223 ILE A O 1
ATOM 1773 N N . ILE A 1 224 ? -11.992 6.664 14.375 1 98.75 224 ILE A N 1
ATOM 1774 C CA . ILE A 1 224 ? -12.703 5.977 13.305 1 98.75 224 ILE A CA 1
ATOM 1775 C C . ILE A 1 224 ? -11.852 5.977 12.039 1 98.75 224 ILE A C 1
ATOM 1777 O O . ILE A 1 224 ? -12.023 5.117 11.164 1 98.75 224 ILE A O 1
ATOM 1781 N N . ALA A 1 225 ? -10.938 6.961 11.922 1 98.81 225 ALA A N 1
ATOM 1782 C CA . ALA A 1 225 ? -10.031 7.02 10.773 1 98.81 225 ALA A CA 1
ATOM 1783 C C . ALA A 1 225 ? -8.695 7.645 11.156 1 98.81 225 ALA A C 1
ATOM 1785 O O . ALA A 1 225 ? -8.648 8.586 11.953 1 98.81 225 ALA A O 1
ATOM 1786 N N . ASN A 1 226 ? -7.676 7.07 10.648 1 98.88 226 ASN A N 1
ATOM 1787 C CA . ASN A 1 226 ? -6.309 7.562 10.75 1 98.88 226 ASN A CA 1
ATOM 1788 C C . ASN A 1 226 ? -5.723 7.867 9.375 1 98.88 226 ASN A C 1
ATOM 1790 O O . ASN A 1 226 ? -5.512 6.957 8.57 1 98.88 226 ASN A O 1
ATOM 1794 N N . VAL A 1 227 ? -5.461 9.172 9.078 1 98.94 227 VAL A N 1
ATOM 1795 C CA . VAL A 1 227 ? -5.129 9.625 7.73 1 98.94 227 VAL A CA 1
ATOM 1796 C C . VAL A 1 227 ? -3.736 10.25 7.723 1 98.94 227 VAL A C 1
ATOM 1798 O O . VAL A 1 227 ? -3.482 11.227 8.43 1 98.94 227 VAL A O 1
ATOM 1801 N N . ALA A 1 228 ? -2.85 9.711 6.926 1 98.94 228 ALA A N 1
ATOM 1802 C CA . ALA A 1 228 ? -1.485 10.234 6.898 1 98.94 228 ALA A CA 1
ATOM 1803 C C . ALA A 1 228 ? -0.791 9.883 5.586 1 98.94 228 ALA A C 1
ATOM 1805 O O . ALA A 1 228 ? -1.244 9 4.855 1 98.94 228 ALA A O 1
ATOM 1806 N N . ASP A 1 229 ? 0.292 10.555 5.355 1 98.75 229 ASP A N 1
ATOM 1807 C CA . ASP A 1 229 ? 1.021 10.344 4.105 1 98.75 229 ASP A CA 1
ATOM 1808 C C . ASP A 1 229 ? 2.182 9.375 4.305 1 98.75 229 ASP A C 1
ATOM 1810 O O . ASP A 1 229 ? 2.822 8.961 3.336 1 98.75 229 ASP A O 1
ATOM 1814 N N . GLN A 1 230 ? 2.475 9.031 5.539 1 98.38 230 GLN A N 1
ATOM 1815 C CA . GLN A 1 230 ? 3.541 8.094 5.867 1 98.38 230 GLN A CA 1
ATOM 1816 C C . GLN A 1 230 ? 2.984 6.852 6.559 1 98.38 230 GLN A C 1
ATOM 1818 O O . GLN A 1 230 ? 2.158 6.957 7.469 1 98.38 230 GLN A O 1
ATOM 1823 N N . TRP A 1 231 ? 3.521 5.703 6.172 1 98 231 TRP A N 1
ATOM 1824 C CA . TRP A 1 231 ? 3.115 4.469 6.832 1 98 231 TRP A CA 1
ATOM 1825 C C . TRP A 1 231 ? 3.453 4.508 8.32 1 98 231 TRP A C 1
ATOM 1827 O O . TRP A 1 231 ? 2.725 3.947 9.141 1 98 231 TRP A O 1
ATOM 1837 N N . SER A 1 232 ? 4.496 5.207 8.703 1 98.06 232 SER A N 1
ATOM 1838 C CA . SER A 1 232 ? 4.922 5.262 10.102 1 98.06 232 SER A CA 1
ATOM 1839 C C . SER A 1 232 ? 3.895 5.988 10.961 1 98.06 232 SER A C 1
ATOM 1841 O O . SER A 1 232 ? 3.871 5.816 12.18 1 98.06 232 SER A O 1
ATOM 1843 N N . SER A 1 233 ? 3.102 6.77 10.297 1 98.44 233 SER A N 1
ATOM 1844 C CA . SER A 1 233 ? 2.045 7.469 11.016 1 98.44 233 SER A CA 1
ATOM 1845 C C . SER A 1 233 ? 0.802 6.602 11.164 1 98.44 233 SER A C 1
ATOM 1847 O O . SER A 1 233 ? -0.098 6.922 11.945 1 98.44 233 SER A O 1
ATOM 1849 N N . LEU A 1 234 ? 0.717 5.547 10.445 1 98.44 234 LEU A N 1
ATOM 1850 C CA . LEU A 1 234 ? -0.506 4.758 10.359 1 98.44 234 LEU A CA 1
ATOM 1851 C C . LEU A 1 234 ? -0.344 3.426 11.086 1 98.44 234 LEU A C 1
ATOM 1853 O O . LEU A 1 234 ? -1.324 2.855 11.57 1 98.44 234 LEU A O 1
ATOM 1857 N N . LYS A 1 235 ? 0.844 2.963 11.203 1 97.06 235 LYS A N 1
ATOM 1858 C CA . LYS A 1 235 ? 1.125 1.634 11.742 1 97.06 235 LYS A CA 1
ATOM 1859 C C . LYS A 1 235 ? 1.271 1.673 13.258 1 97.06 235 LYS A C 1
ATOM 1861 O O . LYS A 1 235 ? 1.282 2.75 13.859 1 97.06 235 LYS A O 1
ATOM 1866 N N . GLY A 1 236 ? 1.363 0.478 13.859 1 96.88 236 GLY A N 1
ATOM 1867 C CA . GLY A 1 236 ? 1.533 0.346 15.297 1 96.88 236 GLY A CA 1
ATOM 1868 C C . GLY A 1 236 ? 0.225 0.147 16.047 1 96.88 236 GLY A C 1
ATOM 1869 O O . GLY A 1 236 ? -0.717 -0.436 15.5 1 96.88 236 GLY A O 1
ATOM 1870 N N . GLY A 1 237 ? 0.225 0.559 17.266 1 97.12 237 GLY A N 1
ATOM 1871 C CA . GLY A 1 237 ? -0.947 0.334 18.094 1 97.12 237 GLY A CA 1
ATOM 1872 C C . GLY A 1 237 ? -2.016 1.396 17.922 1 97.12 237 GLY A C 1
ATOM 1873 O O . GLY A 1 237 ? -1.727 2.51 17.484 1 97.12 237 GLY A O 1
ATOM 1874 N N . ASN A 1 238 ? -3.223 0.992 18.141 1 97.5 238 ASN A N 1
ATOM 1875 C CA . ASN A 1 238 ? -4.371 1.888 18.203 1 97.5 238 ASN A CA 1
ATOM 1876 C C . ASN A 1 238 ? -4.559 2.656 16.891 1 97.5 238 ASN A C 1
ATOM 1878 O O . ASN A 1 238 ? -4.73 3.877 16.906 1 97.5 238 ASN A O 1
ATOM 1882 N N . GLN A 1 239 ? -4.488 2.004 15.789 1 96.94 239 GLN A N 1
ATOM 1883 C CA . GLN A 1 239 ? -4.551 2.619 14.461 1 96.94 239 GLN A CA 1
ATOM 1884 C C . GLN A 1 239 ? -5.938 3.193 14.188 1 96.94 239 GLN A C 1
ATOM 1886 O O . GLN A 1 239 ? -6.109 4 13.273 1 96.94 239 GLN A O 1
ATOM 1891 N N . GLY A 1 240 ? -6.953 2.836 15.039 1 97.75 240 GLY A N 1
ATOM 1892 C CA . GLY A 1 240 ? -8.336 3.166 14.75 1 97.75 240 GLY A CA 1
ATOM 1893 C C . GLY A 1 240 ? -9.047 2.107 13.922 1 97.75 240 GLY A C 1
ATOM 1894 O O . GLY A 1 240 ? -8.531 1.003 13.75 1 97.75 240 GLY A O 1
ATOM 1895 N N . LEU A 1 241 ? -10.305 2.424 13.555 1 97.81 241 LEU A N 1
ATOM 1896 C CA . LEU A 1 241 ? -11.109 1.465 12.797 1 97.81 241 LEU A CA 1
ATOM 1897 C C . LEU A 1 241 ? -10.531 1.247 11.406 1 97.81 241 LEU A C 1
ATOM 1899 O O . LEU A 1 241 ? -10.57 0.132 10.883 1 97.81 241 LEU A O 1
ATOM 1903 N N . ARG A 1 242 ? -10 2.369 10.836 1 98.06 242 ARG A N 1
ATOM 1904 C CA . ARG A 1 242 ? -9.414 2.236 9.5 1 98.06 242 ARG A CA 1
ATOM 1905 C C . ARG A 1 242 ? -8.344 3.295 9.266 1 98.06 242 ARG A C 1
ATOM 1907 O O . ARG A 1 242 ? -8.492 4.441 9.688 1 98.06 242 ARG A O 1
ATOM 1914 N N . SER A 1 243 ? -7.246 2.887 8.617 1 98.44 243 SER A N 1
ATOM 1915 C CA . SER A 1 243 ? -6.184 3.805 8.219 1 98.44 243 SER A CA 1
ATOM 1916 C C . SER A 1 243 ? -6.273 4.141 6.73 1 98.44 243 SER A C 1
ATOM 1918 O O . SER A 1 243 ? -6.711 3.314 5.926 1 98.44 243 SER A O 1
ATOM 1920 N N . PHE A 1 244 ? -5.887 5.324 6.395 1 98.88 244 PHE A N 1
ATOM 1921 C CA . PHE A 1 244 ? -5.879 5.793 5.016 1 98.88 244 PHE A CA 1
ATOM 1922 C C . PHE A 1 244 ? -4.531 6.414 4.664 1 98.88 244 PHE A C 1
ATOM 1924 O O . PHE A 1 244 ? -4.094 7.375 5.301 1 98.88 244 PHE A O 1
ATOM 1931 N N . LYS A 1 245 ? -3.9 5.844 3.631 1 98.88 245 LYS A N 1
ATOM 1932 C CA . LYS A 1 245 ? -2.559 6.246 3.215 1 98.88 245 LYS A CA 1
ATOM 1933 C C . LYS A 1 245 ? -2.615 7.234 2.055 1 98.88 245 LYS A C 1
ATOM 1935 O O . LYS A 1 245 ? -2.801 6.84 0.903 1 98.88 245 LYS A O 1
ATOM 1940 N N . LEU A 1 246 ? -2.395 8.492 2.369 1 98.94 246 LEU A N 1
ATOM 1941 C CA . LEU A 1 246 ? -2.236 9.508 1.334 1 98.94 246 LEU A CA 1
ATOM 1942 C C . LEU A 1 246 ? -0.901 9.352 0.616 1 98.94 246 LEU A C 1
ATOM 1944 O O . LEU A 1 246 ? 0.052 8.805 1.181 1 98.94 246 LEU A O 1
ATOM 1948 N N . PRO A 1 247 ? -0.812 9.828 -0.639 1 98.69 247 PRO A N 1
ATOM 1949 C CA . PRO A 1 247 ? 0.45 9.688 -1.367 1 98.69 247 PRO A CA 1
ATOM 1950 C C . PRO A 1 247 ? 1.544 10.609 -0.84 1 98.69 247 PRO A C 1
ATOM 1952 O O . PRO A 1 247 ? 1.261 11.742 -0.447 1 98.69 247 PRO A O 1
ATOM 1955 N N . ASN A 1 248 ? 2.752 10.125 -0.775 1 97.19 248 ASN A N 1
ATOM 1956 C CA . ASN A 1 248 ? 3.953 10.914 -0.516 1 97.19 248 ASN A CA 1
ATOM 1957 C C . ASN A 1 248 ? 5.098 10.516 -1.441 1 97.19 248 ASN A C 1
ATOM 1959 O O . ASN A 1 248 ? 5.816 9.555 -1.167 1 97.19 248 ASN A O 1
ATOM 1963 N N . PRO A 1 249 ? 5.328 11.219 -2.438 1 93.19 249 PRO A N 1
ATOM 1964 C CA . PRO A 1 249 ? 6.348 10.875 -3.428 1 93.19 249 PRO A CA 1
ATOM 1965 C C . PRO A 1 249 ? 7.727 11.43 -3.072 1 93.19 249 PRO A C 1
ATOM 1967 O O . PRO A 1 249 ? 8.664 11.32 -3.869 1 93.19 249 PRO A O 1
ATOM 1970 N N . LEU A 1 250 ? 7.93 11.969 -1.926 1 96.75 250 LEU A N 1
ATOM 1971 C CA . LEU A 1 250 ? 9.047 12.891 -1.751 1 96.75 250 LEU A CA 1
ATOM 1972 C C . LEU A 1 250 ? 10.047 12.352 -0.731 1 96.75 250 LEU A C 1
ATOM 1974 O O . LEU A 1 250 ? 11.25 12.547 -0.876 1 96.75 250 LEU A O 1
ATOM 1978 N N . TYR A 1 251 ? 9.516 11.766 0.325 1 96.81 251 TYR A N 1
ATOM 1979 C CA . TYR A 1 251 ? 10.398 11.391 1.427 1 96.81 251 TYR A CA 1
ATOM 1980 C C . TYR A 1 251 ? 9.805 10.25 2.238 1 96.81 251 TYR A C 1
ATOM 1982 O O . TYR A 1 251 ? 8.648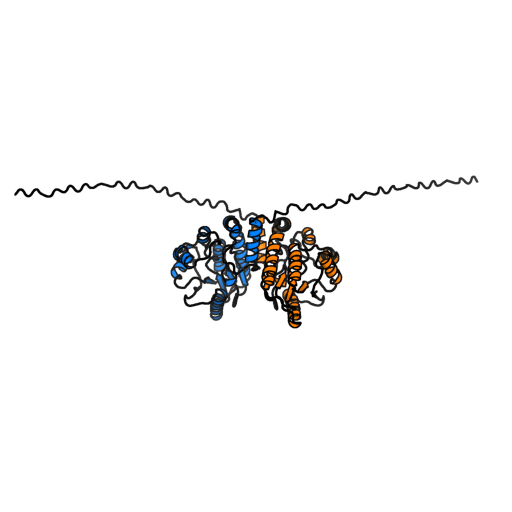 9.875 2.037 1 96.81 251 TYR A O 1
ATOM 1990 N N . TYR A 1 252 ? 10.633 9.711 3.051 1 96.69 252 TYR A N 1
ATOM 1991 C CA . TYR A 1 252 ? 10.266 8.594 3.92 1 96.69 252 TYR A CA 1
ATOM 1992 C C . TYR A 1 252 ? 10.578 8.922 5.379 1 96.69 252 TYR A C 1
ATOM 1994 O O . TYR A 1 252 ? 11.633 9.477 5.684 1 96.69 252 TYR A O 1
ATOM 2002 N N . ILE A 1 253 ? 9.641 8.602 6.234 1 94.31 253 ILE A N 1
ATOM 2003 C CA . ILE A 1 253 ? 9.836 8.703 7.676 1 94.31 253 ILE A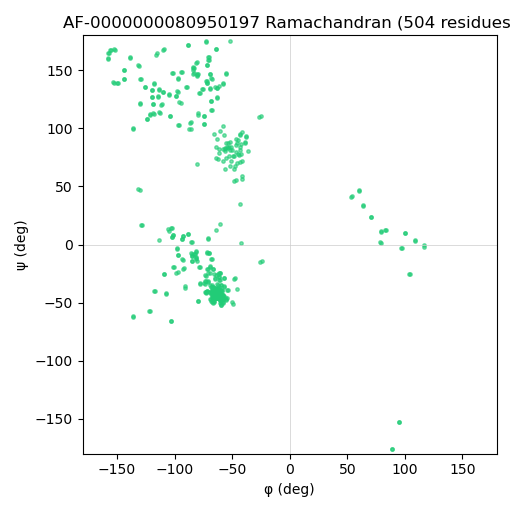 CA 1
ATOM 2004 C C . ILE A 1 253 ? 9.672 7.324 8.312 1 94.31 253 ILE A C 1
ATOM 2006 O O . ILE A 1 253 ? 8.688 6.629 8.055 1 94.31 253 ILE A O 1
ATOM 2010 N N . GLU A 1 254 ? 10.602 6.996 9.164 1 91.06 254 GLU A N 1
ATOM 2011 C CA . GLU A 1 254 ? 10.594 5.707 9.852 1 91.06 254 GLU A CA 1
ATOM 2012 C C . GLU A 1 254 ? 9.688 5.75 11.086 1 91.06 254 GLU A C 1
ATOM 2014 O O . GLU A 1 254 ? 9.633 6.762 11.781 1 91.06 254 GLU A O 1
ATOM 2019 N N . MET B 1 1 ? 44.469 88.938 16.172 1 31.88 1 MET B N 1
ATOM 2020 C CA . MET B 1 1 ? 44.312 87.625 15.594 1 31.88 1 MET B CA 1
ATOM 2021 C C . MET B 1 1 ? 42.844 87.312 15.273 1 31.88 1 MET B C 1
ATOM 2023 O O . MET B 1 1 ? 42 87.375 16.156 1 31.88 1 MET B O 1
ATOM 2027 N N . LYS B 1 2 ? 42.438 87.562 13.969 1 34.91 2 LYS B N 1
ATOM 2028 C CA . LYS B 1 2 ? 41.188 87.625 13.195 1 34.91 2 LYS B CA 1
ATOM 2029 C C . LYS B 1 2 ? 40.531 86.25 13.18 1 34.91 2 LYS B C 1
ATOM 2031 O O . LYS B 1 2 ? 41.094 85.25 12.68 1 34.91 2 LYS B O 1
ATOM 2036 N N . PHE B 1 3 ? 39.75 85.875 14.195 1 33.19 3 PHE B N 1
ATOM 2037 C CA . PHE B 1 3 ? 39.094 84.625 14.414 1 33.19 3 PHE B CA 1
ATOM 2038 C C . PHE B 1 3 ? 38.062 84.312 13.32 1 33.19 3 PHE B C 1
ATOM 2040 O O . PHE B 1 3 ? 37.062 85 13.203 1 33.19 3 PHE B O 1
ATOM 2047 N N . LEU B 1 4 ? 38.562 83.938 12.102 1 34.38 4 LEU B N 1
ATOM 2048 C CA . LEU B 1 4 ? 37.75 83.688 10.93 1 34.38 4 LEU B CA 1
ATOM 2049 C C . LEU B 1 4 ? 36.719 82.562 11.242 1 34.38 4 LEU B C 1
ATOM 2051 O O . LEU B 1 4 ? 37.094 81.5 11.656 1 34.38 4 LEU B O 1
ATOM 2055 N N . VAL B 1 5 ? 35.531 83 11.469 1 29.36 5 VAL B N 1
ATOM 2056 C CA . VAL B 1 5 ? 34.281 82.25 11.773 1 29.36 5 VAL B CA 1
ATOM 2057 C C . VAL B 1 5 ? 34.062 81.188 10.734 1 29.36 5 VAL B C 1
ATOM 2059 O O . VAL B 1 5 ? 34.562 81.25 9.625 1 29.36 5 VAL B O 1
ATOM 2062 N N . PHE B 1 6 ? 33 80.312 10.906 1 29.77 6 PHE B N 1
ATOM 2063 C CA . PHE B 1 6 ? 32.375 79 11.109 1 29.77 6 PHE B CA 1
ATOM 2064 C C . PHE B 1 6 ? 31.578 78.625 9.875 1 29.77 6 PHE B C 1
ATOM 2066 O O . PHE B 1 6 ? 31.062 77.5 9.812 1 29.77 6 PHE B O 1
ATOM 2073 N N . PHE B 1 7 ? 31.469 79.312 8.68 1 30.45 7 PHE B N 1
ATOM 2074 C CA . PHE B 1 7 ? 30.141 79.062 8.102 1 30.45 7 PHE B CA 1
ATOM 2075 C C . PHE B 1 7 ? 30.125 77.688 7.379 1 30.45 7 PHE B C 1
ATOM 2077 O O . PHE B 1 7 ? 30.797 77.5 6.359 1 30.45 7 PHE B O 1
ATOM 2084 N N . VAL B 1 8 ? 30.188 76.562 8.008 1 29.77 8 VAL B N 1
ATOM 2085 C CA . VAL B 1 8 ? 30.234 75.312 7.258 1 29.77 8 VAL B CA 1
ATOM 2086 C C . VAL B 1 8 ? 28.922 75.125 6.527 1 29.77 8 VAL B C 1
ATOM 2088 O O . VAL B 1 8 ? 27.859 75.062 7.152 1 29.77 8 VAL B O 1
ATOM 2091 N N . ALA B 1 9 ? 28.75 75.5 5.27 1 28.38 9 ALA B N 1
ATOM 2092 C CA . ALA B 1 9 ? 27.656 75.312 4.32 1 28.38 9 ALA B CA 1
ATOM 2093 C C . ALA B 1 9 ? 27.312 73.812 4.141 1 28.38 9 ALA B C 1
ATOM 2095 O O . ALA B 1 9 ? 28.172 73.062 3.727 1 28.38 9 ALA B O 1
ATOM 2096 N N . THR B 1 10 ? 26.438 73.25 4.973 1 27.05 10 THR B N 1
ATOM 2097 C CA . THR B 1 10 ? 25.953 71.875 4.941 1 27.05 10 THR B CA 1
ATOM 2098 C C . THR B 1 10 ? 25.219 71.562 3.637 1 27.05 10 THR B C 1
ATOM 2100 O O . THR B 1 10 ? 24.219 72.25 3.316 1 27.05 10 THR B O 1
ATOM 2103 N N . PHE B 1 11 ? 25.906 71.312 2.537 1 26.89 11 PHE B N 1
ATOM 2104 C CA . PHE B 1 11 ? 25.312 71 1.252 1 26.89 11 PHE B CA 1
ATOM 2105 C C . PHE B 1 11 ? 24.391 69.75 1.388 1 26.89 11 PHE B C 1
ATOM 2107 O O . PHE B 1 11 ? 24.797 68.75 1.902 1 26.89 11 PHE B O 1
ATOM 2114 N N . LEU B 1 12 ? 23.078 70 1.607 1 27.14 12 LEU B N 1
ATOM 2115 C CA . LEU B 1 12 ? 21.969 69.062 1.646 1 27.14 12 LEU B CA 1
ATOM 2116 C C . LEU B 1 12 ? 21.875 68.25 0.342 1 27.14 12 LEU B C 1
ATOM 2118 O O . LEU B 1 12 ? 21.625 68.875 -0.718 1 27.14 12 LEU B O 1
ATOM 2122 N N . VAL B 1 13 ? 22.828 67.438 0.021 1 27.77 13 VAL B N 1
ATOM 2123 C CA . VAL B 1 13 ? 22.703 66.562 -1.171 1 27.77 13 VAL B CA 1
ATOM 2124 C C . VAL B 1 13 ? 21.391 65.812 -1.113 1 27.77 13 VAL B C 1
ATOM 2126 O O . VAL B 1 13 ? 21.156 65.062 -0.181 1 27.77 13 VAL B O 1
ATOM 2129 N N . ALA B 1 14 ? 20.266 66.375 -1.557 1 27.72 14 ALA B N 1
ATOM 2130 C CA . ALA B 1 14 ? 18.969 65.75 -1.757 1 27.72 14 ALA B CA 1
ATOM 2131 C C . ALA B 1 14 ? 19.094 64.5 -2.635 1 27.72 14 ALA B C 1
ATOM 2133 O O . ALA B 1 14 ? 19.469 64.625 -3.809 1 27.72 14 ALA B O 1
ATOM 2134 N N . SER B 1 15 ? 19.594 63.344 -2.084 1 26.31 15 SER B N 1
ATOM 2135 C CA . SER B 1 15 ? 19.594 62.094 -2.82 1 26.31 15 SER B CA 1
ATOM 2136 C C . SER B 1 15 ? 18.203 61.75 -3.344 1 26.31 15 SER B C 1
ATOM 2138 O O . SER B 1 15 ? 17.25 61.688 -2.574 1 26.31 15 SER B O 1
ATOM 2140 N N . GLN B 1 16 ? 17.828 62.219 -4.523 1 26.98 16 GLN B N 1
ATOM 2141 C CA . GLN B 1 16 ? 16.625 61.812 -5.23 1 26.98 16 GLN B CA 1
ATOM 2142 C C . GLN B 1 16 ? 16.5 60.281 -5.281 1 26.98 16 GLN B C 1
ATOM 2144 O O . GLN B 1 16 ? 17.359 59.625 -5.855 1 26.98 16 GLN B O 1
ATOM 2149 N N . CYS B 1 17 ? 16.109 59.656 -4.203 1 25.77 17 CYS B N 1
ATOM 2150 C CA . CYS B 1 17 ? 15.805 58.219 -4.242 1 25.77 17 CYS B CA 1
ATOM 2151 C C . CYS B 1 17 ? 14.766 57.906 -5.312 1 25.77 17 CYS B C 1
ATOM 2153 O O . CYS B 1 17 ? 13.641 58.438 -5.258 1 25.77 17 CYS B O 1
ATOM 2155 N N . HIS B 1 18 ? 15.188 57.938 -6.613 1 28.73 18 HIS B N 1
ATOM 2156 C CA . HIS B 1 18 ? 14.297 57.406 -7.652 1 28.73 18 HIS B CA 1
ATOM 2157 C C . HIS B 1 18 ? 13.609 56.125 -7.211 1 28.73 18 HIS B C 1
ATOM 2159 O O . HIS B 1 18 ? 14.266 55.219 -6.719 1 28.73 18 HIS B O 1
ATOM 2165 N N . GLY B 1 19 ? 12.398 56.25 -6.734 1 24.33 19 GLY B N 1
ATOM 2166 C CA . GLY B 1 19 ? 11.453 55.219 -6.395 1 24.33 19 GLY B CA 1
ATOM 2167 C C . GLY B 1 19 ? 11.391 54.094 -7.43 1 24.33 19 GLY B C 1
ATOM 2168 O O . GLY B 1 19 ? 11.156 54.375 -8.609 1 24.33 19 GLY B O 1
ATOM 2169 N N . ALA B 1 20 ? 12.289 53.094 -7.352 1 26.44 20 ALA B N 1
ATOM 2170 C CA . ALA B 1 20 ? 12.195 51.875 -8.125 1 26.44 20 ALA B CA 1
ATOM 2171 C C . ALA B 1 20 ? 10.766 51.344 -8.133 1 26.44 20 ALA B C 1
ATOM 2173 O O . ALA B 1 20 ? 10.172 51.094 -7.078 1 26.44 20 ALA B O 1
ATOM 2174 N N . SER B 1 21 ? 9.969 51.938 -9.008 1 24.69 21 SER B N 1
ATOM 2175 C CA . SER B 1 21 ? 8.672 51.312 -9.219 1 24.69 21 SER B CA 1
ATOM 2176 C C . SER B 1 21 ? 8.797 49.781 -9.391 1 24.69 21 SER B C 1
ATOM 2178 O O . SER B 1 21 ? 9.477 49.312 -10.305 1 24.69 21 SER B O 1
ATOM 2180 N N . PHE B 1 22 ? 9.102 49.156 -8.359 1 22.06 22 PHE B N 1
ATOM 2181 C CA . PHE B 1 22 ? 9.055 47.688 -8.461 1 22.06 22 PHE B CA 1
ATOM 2182 C C . PHE B 1 22 ? 7.762 47.25 -9.141 1 22.06 22 PHE B C 1
ATOM 2184 O O . PHE B 1 22 ? 6.668 47.562 -8.664 1 22.06 22 PHE B O 1
ATOM 2191 N N . ARG B 1 23 ? 7.773 47.219 -10.5 1 26.36 23 ARG B N 1
ATOM 2192 C CA . ARG B 1 23 ? 6.727 46.5 -11.219 1 26.36 23 ARG B CA 1
ATOM 2193 C C . ARG B 1 23 ? 6.371 45.219 -10.508 1 26.36 23 ARG B C 1
ATOM 2195 O O . ARG B 1 23 ? 7.23 44.344 -10.305 1 26.36 23 ARG B O 1
ATOM 2202 N N . SER B 1 24 ? 5.465 45.25 -9.594 1 22.91 24 SER B N 1
ATOM 2203 C CA . SER B 1 24 ? 4.82 44.094 -9.008 1 22.91 24 SER B CA 1
ATOM 2204 C C . SER B 1 24 ? 4.457 43.062 -10.07 1 22.91 24 SER B C 1
ATOM 2206 O O . SER B 1 24 ? 3.672 43.344 -10.977 1 22.91 24 SER B O 1
ATOM 2208 N N . PHE B 1 25 ? 5.445 42.406 -10.625 1 24.27 25 PHE B N 1
ATOM 2209 C CA . PHE B 1 25 ? 4.984 41.281 -11.469 1 24.27 25 PHE B CA 1
ATOM 2210 C C . PHE B 1 25 ? 3.943 40.469 -10.742 1 24.27 25 PHE B C 1
ATOM 2212 O O . PHE B 1 25 ? 4.211 39.938 -9.656 1 24.27 25 PHE B O 1
ATOM 2219 N N . PRO B 1 26 ? 2.674 40.75 -10.859 1 26.22 26 PRO B N 1
ATOM 2220 C CA . PRO B 1 26 ? 1.707 39.75 -10.367 1 26.22 26 PRO B CA 1
ATOM 2221 C C . PRO B 1 26 ? 2.051 38.312 -10.781 1 26.22 26 PRO B C 1
ATOM 2223 O O . PRO B 1 26 ? 2.35 38.062 -11.953 1 26.22 26 PRO B O 1
ATOM 2226 N N . LEU B 1 27 ? 2.787 37.656 -10.008 1 24.39 27 LEU B N 1
ATOM 2227 C CA . LEU B 1 27 ? 2.863 36.219 -10.242 1 24.39 27 LEU B CA 1
ATOM 2228 C C . LEU B 1 27 ? 1.488 35.625 -10.578 1 24.39 27 LEU B C 1
ATOM 2230 O O . LEU B 1 27 ? 0.686 35.375 -9.672 1 24.39 27 LEU B O 1
ATOM 2234 N N . ARG B 1 28 ? 0.81 36.094 -11.562 1 29.03 28 ARG B N 1
ATOM 2235 C CA . ARG B 1 28 ? -0.285 35.281 -12.062 1 29.03 28 ARG B CA 1
ATOM 2236 C C . ARG B 1 28 ? 0.173 33.844 -12.289 1 29.03 28 ARG B C 1
ATOM 2238 O O . ARG B 1 28 ? 0.852 33.562 -13.281 1 29.03 28 ARG B O 1
ATOM 2245 N N . MET B 1 29 ? 0.542 33.125 -11.227 1 28.11 29 MET B N 1
ATOM 2246 C CA . MET B 1 29 ? 0.637 31.688 -11.453 1 28.11 29 MET B CA 1
ATOM 2247 C C . MET B 1 29 ? -0.562 31.172 -12.242 1 28.11 29 MET B C 1
ATOM 2249 O O . MET B 1 29 ? -1.705 31.312 -11.805 1 28.11 29 MET B O 1
ATOM 2253 N N . SER B 1 30 ? -0.562 31.375 -13.5 1 28.61 30 SER B N 1
ATOM 2254 C CA . SER B 1 30 ? -1.493 30.672 -14.375 1 28.61 30 SER B CA 1
ATOM 2255 C C . SER B 1 30 ? -1.72 29.234 -13.906 1 28.61 30 SER B C 1
ATOM 2257 O O . SER B 1 30 ? -0.783 28.438 -13.859 1 28.61 30 SER B O 1
ATOM 2259 N N . THR B 1 31 ? -2.516 28.953 -12.977 1 31.12 31 THR B N 1
ATOM 2260 C CA . THR B 1 31 ? -3.145 27.766 -12.422 1 31.12 31 THR B CA 1
ATOM 2261 C C . THR B 1 31 ? -3.633 26.844 -13.539 1 31.12 31 THR B C 1
ATOM 2263 O O . THR B 1 31 ? -4.414 25.922 -13.297 1 31.12 31 THR B O 1
ATOM 2266 N N . GLY B 1 32 ? -3.453 27.125 -14.82 1 31.42 32 GLY B N 1
ATOM 2267 C CA . GLY B 1 32 ? -4.082 26.422 -15.922 1 31.42 32 GLY B CA 1
ATOM 2268 C C . GLY B 1 32 ? -3.707 24.953 -15.984 1 31.42 32 GLY B C 1
ATOM 2269 O O . GLY B 1 32 ? -4.246 24.188 -16.797 1 31.42 32 GLY B O 1
ATOM 2270 N N . TYR B 1 33 ? -2.49 24.656 -15.797 1 34 33 TYR B N 1
ATOM 2271 C CA . TYR B 1 33 ? -2.143 23.312 -16.234 1 34 33 TYR B CA 1
ATOM 2272 C C . TYR B 1 33 ? -2.889 22.266 -15.43 1 34 33 TYR B C 1
ATOM 2274 O O . TYR B 1 33 ? -2.27 21.453 -14.727 1 34 33 TYR B O 1
ATOM 2282 N N . GLY B 1 34 ? -3.91 22.672 -14.664 1 34.88 34 GLY B N 1
ATOM 2283 C CA . GLY B 1 34 ? -4.668 21.578 -14.062 1 34.88 34 GLY B CA 1
ATOM 2284 C C . GLY B 1 34 ? -5.148 20.547 -15.07 1 34.88 34 GLY B C 1
ATOM 2285 O O . GLY B 1 34 ? -5.75 20.906 -16.078 1 34.88 34 GLY B O 1
ATOM 2286 N N . ALA B 1 35 ? -4.48 19.594 -15.5 1 38.75 35 ALA B N 1
ATOM 2287 C CA . ALA B 1 35 ? -5.207 18.562 -16.234 1 38.75 35 ALA B CA 1
ATOM 2288 C C . ALA B 1 35 ? -6.664 18.5 -15.781 1 38.75 35 ALA B C 1
ATOM 2290 O O . ALA B 1 35 ? -6.965 18.625 -14.594 1 38.75 35 ALA B O 1
ATOM 2291 N N . ASP B 1 36 ? -7.633 18.859 -16.484 1 43.94 36 ASP B N 1
ATOM 2292 C CA . ASP B 1 36 ? -9.047 18.672 -16.156 1 43.94 36 ASP B CA 1
ATOM 2293 C C . ASP B 1 36 ? -9.281 17.328 -15.477 1 43.94 36 ASP B C 1
ATOM 2295 O O . ASP B 1 36 ? -8.953 16.281 -16.031 1 43.94 36 ASP B O 1
ATOM 2299 N N . PRO B 1 37 ? -9.266 17.172 -14.141 1 47.47 37 PRO B N 1
ATOM 2300 C CA . PRO B 1 37 ? -9.656 15.93 -13.484 1 47.47 37 PRO B CA 1
ATOM 2301 C C . PRO B 1 37 ? -10.602 15.086 -14.336 1 47.47 37 PRO B C 1
ATOM 2303 O O . PRO B 1 37 ? -10.945 13.961 -13.953 1 47.47 37 PRO B O 1
ATOM 2306 N N . SER B 1 38 ? -11.133 15.688 -15.336 1 55.03 38 SER B N 1
ATOM 2307 C CA . SER B 1 38 ? -12.102 14.953 -16.141 1 55.03 38 SER B CA 1
ATOM 2308 C C . SER B 1 38 ? -11.43 13.867 -16.969 1 55.03 38 SER B C 1
ATOM 2310 O O . SER B 1 38 ? -12.102 13.125 -17.688 1 55.03 38 SER B O 1
ATOM 2312 N N . ASP B 1 39 ? -10.078 13.648 -16.781 1 80.62 39 ASP B N 1
ATOM 2313 C CA . ASP B 1 39 ? -9.367 12.641 -17.562 1 80.62 39 ASP B CA 1
ATOM 2314 C C . ASP B 1 39 ? -9.477 11.266 -16.922 1 80.62 39 ASP B C 1
ATOM 2316 O O . ASP B 1 39 ? -8.945 11.039 -15.828 1 80.62 39 ASP B O 1
ATOM 2320 N N . ASP B 1 40 ? -10.234 10.453 -17.453 1 89.94 40 ASP B N 1
ATOM 2321 C CA . ASP B 1 40 ? -10.516 9.094 -17 1 89.94 40 ASP B CA 1
ATOM 2322 C C . ASP B 1 40 ? -9.227 8.344 -16.688 1 89.94 40 ASP B C 1
ATOM 2324 O O . ASP B 1 40 ? -9.156 7.594 -15.711 1 89.94 40 ASP B O 1
ATOM 2328 N N . ASP B 1 41 ? -8.203 8.711 -17.391 1 93.5 41 ASP B N 1
ATOM 2329 C CA . ASP B 1 41 ? -6.945 8 -17.156 1 93.5 41 ASP B CA 1
ATOM 2330 C C . ASP B 1 41 ? -6.332 8.398 -15.82 1 93.5 41 ASP B C 1
ATOM 2332 O O . ASP B 1 41 ? -5.809 7.547 -15.094 1 93.5 41 ASP B O 1
ATOM 2336 N N . VAL B 1 42 ? -6.41 9.688 -15.516 1 96.31 42 VAL B N 1
ATOM 2337 C CA . VAL B 1 42 ? -5.871 10.188 -14.258 1 96.31 42 VAL B CA 1
ATOM 2338 C C . VAL B 1 42 ? -6.652 9.594 -13.086 1 96.31 42 VAL B C 1
ATOM 2340 O O . VAL B 1 42 ? -6.059 9.102 -12.125 1 96.31 42 VAL B O 1
ATOM 2343 N N . ARG B 1 43 ? -7.918 9.578 -13.195 1 97.31 43 ARG B N 1
ATOM 2344 C CA . ARG B 1 43 ? -8.766 9.047 -12.133 1 97.31 43 ARG B CA 1
ATOM 2345 C C . ARG B 1 43 ? -8.586 7.543 -11.984 1 97.31 43 ARG B C 1
ATOM 2347 O O . ARG B 1 43 ? -8.57 7.023 -10.867 1 97.31 43 ARG B O 1
ATOM 2354 N N . CYS B 1 44 ? -8.484 6.848 -13.07 1 98.25 44 CYS B N 1
ATOM 2355 C CA . CYS B 1 44 ? -8.32 5.398 -13.031 1 98.25 44 CYS B CA 1
ATOM 2356 C C . CYS B 1 44 ? -6.961 5.023 -12.445 1 98.25 44 CYS B C 1
ATOM 2358 O O . CYS B 1 44 ? -6.848 4.035 -11.719 1 98.25 44 CYS B O 1
ATOM 2360 N N . ALA B 1 45 ? -5.926 5.828 -12.766 1 98 45 ALA B N 1
ATOM 2361 C CA . ALA B 1 45 ? -4.621 5.609 -12.141 1 98 45 ALA B CA 1
ATOM 2362 C C . ALA B 1 45 ? -4.695 5.82 -10.625 1 98 45 ALA B C 1
ATOM 2364 O O . ALA B 1 45 ? -4.082 5.074 -9.859 1 98 45 ALA B O 1
ATOM 2365 N N . SER B 1 46 ? -5.473 6.805 -10.219 1 98.62 46 SER B N 1
ATOM 2366 C CA . SER B 1 46 ? -5.652 7.055 -8.789 1 98.62 46 SER B CA 1
ATOM 2367 C C . SER B 1 46 ? -6.383 5.898 -8.117 1 98.62 46 SER B C 1
ATOM 2369 O O . SER B 1 46 ? -6.043 5.512 -6.996 1 98.62 46 SER B O 1
ATOM 2371 N N . TRP B 1 47 ? -7.402 5.398 -8.789 1 98.31 47 TRP B N 1
ATOM 2372 C CA . TRP B 1 47 ? -8.125 4.242 -8.266 1 98.31 47 TRP B CA 1
ATOM 2373 C C . TRP B 1 47 ? -7.188 3.055 -8.078 1 98.31 47 TRP B C 1
ATOM 2375 O O . TRP B 1 47 ? -7.199 2.41 -7.023 1 98.31 47 TRP B O 1
ATOM 2385 N N . ARG B 1 48 ? -6.336 2.791 -9.055 1 98.06 48 ARG B N 1
ATOM 2386 C CA . ARG B 1 48 ? -5.395 1.678 -8.977 1 98.06 48 ARG B CA 1
ATOM 2387 C C . ARG B 1 48 ? -4.418 1.858 -7.82 1 98.06 48 ARG B C 1
ATOM 2389 O O . ARG B 1 48 ? -4.148 0.913 -7.078 1 98.06 48 ARG B O 1
ATOM 2396 N N . LEU B 1 49 ? -3.898 3.072 -7.668 1 98.5 49 LEU B N 1
ATOM 2397 C CA . LEU B 1 49 ? -2.988 3.336 -6.559 1 98.5 49 LEU B CA 1
ATOM 2398 C C . LEU B 1 49 ? -3.682 3.107 -5.223 1 98.5 49 LEU B C 1
ATOM 2400 O O . LEU B 1 49 ? -3.096 2.525 -4.305 1 98.5 49 LEU B O 1
ATOM 2404 N N . ALA B 1 50 ? -4.898 3.574 -5.152 1 98.56 50 ALA B N 1
ATOM 2405 C CA . ALA B 1 50 ? -5.648 3.436 -3.904 1 98.56 50 ALA B CA 1
ATOM 2406 C C . ALA B 1 50 ? -5.867 1.967 -3.557 1 98.56 50 ALA B C 1
ATOM 2408 O O . ALA B 1 50 ? -5.855 1.591 -2.383 1 98.56 50 ALA B O 1
ATOM 2409 N N . VAL B 1 51 ? -6.055 1.134 -4.531 1 98.19 51 VAL B N 1
ATOM 2410 C CA . VAL B 1 51 ? -6.211 -0.302 -4.32 1 98.19 51 VAL B CA 1
ATOM 2411 C C . VAL B 1 51 ? -4.887 -0.9 -3.846 1 98.19 51 VAL B C 1
ATOM 2413 O O . VAL B 1 51 ? -4.852 -1.641 -2.859 1 98.19 51 VAL B O 1
ATOM 2416 N N . GLU B 1 52 ? -3.779 -0.524 -4.555 1 98.31 52 GLU B N 1
ATOM 2417 C CA . GLU B 1 52 ? -2.469 -1.073 -4.223 1 98.31 52 GLU B CA 1
ATOM 2418 C C . GLU B 1 52 ? -2.025 -0.636 -2.828 1 98.31 52 GLU B C 1
ATOM 2420 O O . GLU B 1 52 ? -1.33 -1.378 -2.133 1 98.31 52 GLU B O 1
ATOM 2425 N N . ALA B 1 53 ? -2.471 0.532 -2.406 1 97.62 53 ALA B N 1
ATOM 2426 C CA . ALA B 1 53 ? -2.111 1.05 -1.089 1 97.62 53 ALA B CA 1
ATOM 2427 C C . ALA B 1 53 ? -3.162 0.678 -0.047 1 97.62 53 ALA B C 1
ATOM 2429 O O . ALA B 1 53 ? -3.168 1.223 1.06 1 97.62 53 ALA B O 1
ATOM 2430 N N . GLN B 1 54 ? -4.137 -0.096 -0.436 1 96.12 54 GLN B N 1
ATOM 2431 C CA . GLN B 1 54 ? -5.156 -0.685 0.426 1 96.12 54 GLN B CA 1
ATOM 2432 C C . GLN B 1 54 ? -6.121 0.378 0.947 1 96.12 54 GLN B C 1
ATOM 2434 O O . GLN B 1 54 ? -6.684 0.234 2.033 1 96.12 54 GLN B O 1
ATOM 2439 N N . ASN B 1 55 ? -6.246 1.478 0.262 1 98.06 55 ASN B N 1
ATOM 2440 C CA . ASN B 1 55 ? -7.273 2.467 0.559 1 98.06 55 ASN B CA 1
ATOM 2441 C C . ASN B 1 55 ? -8.633 2.039 0.019 1 98.06 55 ASN B C 1
ATOM 2443 O O . ASN B 1 55 ? -9.672 2.379 0.594 1 98.06 55 ASN B O 1
ATOM 2447 N N . ILE B 1 56 ? -8.586 1.353 -1.104 1 97.5 56 ILE B N 1
ATOM 2448 C CA . ILE B 1 56 ? -9.789 0.787 -1.706 1 97.5 56 ILE B CA 1
ATOM 2449 C C . ILE B 1 56 ? -9.703 -0.738 -1.689 1 97.5 56 ILE B C 1
ATOM 2451 O O . ILE B 1 56 ? -8.68 -1.314 -2.057 1 97.5 56 ILE B O 1
ATOM 2455 N N . PHE B 1 57 ? -10.75 -1.368 -1.162 1 94.62 57 PHE B N 1
ATOM 2456 C CA . PHE B 1 57 ? -10.867 -2.82 -1.146 1 94.62 57 PHE B CA 1
ATOM 2457 C C . PHE B 1 57 ? -12.336 -3.248 -1.142 1 94.62 57 PHE B C 1
ATOM 2459 O O . PHE B 1 57 ? -13.227 -2.408 -1.033 1 94.62 57 PHE B O 1
ATOM 2466 N N . GLY B 1 58 ? -12.508 -4.496 -1.374 1 94.88 58 GLY B N 1
ATOM 2467 C CA . GLY B 1 58 ? -13.852 -5.047 -1.291 1 94.88 58 GLY B CA 1
ATOM 2468 C C . GLY B 1 58 ? -14.664 -4.836 -2.555 1 94.88 58 GLY B C 1
ATOM 2469 O O . GLY B 1 58 ? -15.883 -4.988 -2.545 1 94.88 58 GLY B O 1
ATOM 2470 N N . PHE B 1 59 ? -14.062 -4.438 -3.637 1 96.06 59 PHE B N 1
ATOM 2471 C CA . PHE B 1 59 ? -14.797 -4.191 -4.871 1 96.06 59 PHE B CA 1
ATOM 2472 C C . PHE B 1 59 ? -15.008 -5.488 -5.645 1 96.06 59 PHE B C 1
ATOM 2474 O O . PHE B 1 59 ? -14.18 -6.402 -5.566 1 96.06 59 PHE B O 1
ATOM 2481 N N . GLU B 1 60 ? -16.047 -5.539 -6.41 1 96.31 60 GLU B N 1
ATOM 2482 C CA . GLU B 1 60 ? -16.375 -6.715 -7.215 1 96.31 60 GLU B CA 1
ATOM 2483 C C . GLU B 1 60 ? -15.75 -6.609 -8.609 1 96.31 60 GLU B C 1
ATOM 2485 O O . GLU B 1 60 ? -15.391 -7.621 -9.211 1 96.31 60 GLU B O 1
ATOM 2490 N N . THR B 1 61 ? -15.758 -5.352 -9.102 1 97.75 61 THR B N 1
ATOM 2491 C CA . THR B 1 61 ? -15.18 -5.059 -10.406 1 97.75 61 THR B CA 1
ATOM 2492 C C . THR B 1 61 ? -14.398 -3.748 -10.375 1 97.75 61 THR B C 1
ATOM 2494 O O . THR B 1 61 ? -14.57 -2.939 -9.461 1 97.75 61 THR B O 1
ATOM 2497 N N . ILE B 1 62 ? -13.562 -3.617 -11.352 1 97.62 62 ILE B N 1
ATOM 2498 C CA . ILE B 1 62 ? -13.008 -2.281 -11.539 1 97.62 62 ILE B CA 1
ATOM 2499 C C . ILE B 1 62 ? -14.086 -1.343 -12.07 1 97.62 62 ILE B C 1
ATOM 2501 O O . ILE B 1 62 ? -15.109 -1.796 -12.594 1 97.62 62 ILE B O 1
ATOM 2505 N N . PRO B 1 63 ? -13.898 -0.044 -11.883 1 96.88 63 PRO B N 1
ATOM 2506 C CA . PRO B 1 63 ? -14.867 0.857 -12.516 1 96.88 63 PRO B CA 1
ATOM 2507 C C . PRO B 1 63 ? -14.945 0.667 -14.023 1 96.88 63 PRO B C 1
ATOM 2509 O O . PRO B 1 63 ? -13.922 0.521 -14.688 1 96.88 63 PRO B O 1
ATOM 2512 N N . GLU B 1 64 ? -16.141 0.697 -14.523 1 96.38 64 GLU B N 1
ATOM 2513 C CA . GLU B 1 64 ? -16.375 0.449 -15.945 1 96.38 64 GLU B CA 1
ATOM 2514 C C . GLU B 1 64 ? -15.586 1.428 -16.812 1 96.38 64 GLU B C 1
ATOM 2516 O O . GLU B 1 64 ? -15.07 1.054 -17.859 1 96.38 64 GLU B O 1
ATOM 2521 N N . GLN B 1 65 ? -15.469 2.613 -16.391 1 96.69 65 GLN B N 1
ATOM 2522 C CA . GLN B 1 65 ? -14.797 3.646 -17.172 1 96.69 65 GLN B CA 1
ATOM 2523 C C . GLN B 1 65 ? -13.289 3.42 -17.203 1 96.69 65 GLN B C 1
ATOM 2525 O O . GLN B 1 65 ? -12.578 4.07 -17.969 1 96.69 65 GLN B O 1
ATOM 2530 N N . CYS B 1 66 ? -12.758 2.428 -16.422 1 97.69 66 CYS B N 1
ATOM 2531 C CA . CYS B 1 66 ? -11.32 2.26 -16.297 1 97.69 66 CYS B CA 1
ATOM 2532 C C . CYS B 1 66 ? -10.828 1.097 -17.156 1 97.69 66 CYS B C 1
ATOM 2534 O O . CYS B 1 66 ? -9.656 0.725 -17.109 1 97.69 66 CYS B O 1
ATOM 2536 N N . VAL B 1 67 ? -11.68 0.495 -17.969 1 97.5 67 VAL B N 1
ATOM 2537 C CA . VAL B 1 67 ? -11.312 -0.684 -18.734 1 97.5 67 VAL B CA 1
ATOM 2538 C C . VAL B 1 67 ? -10.156 -0.345 -19.672 1 97.5 67 VAL B C 1
ATOM 2540 O O . VAL B 1 67 ? -9.125 -1.021 -19.672 1 97.5 67 VAL B O 1
ATOM 2543 N N . ASP B 1 68 ? -10.281 0.747 -20.453 1 96.94 68 ASP B N 1
ATOM 2544 C CA . ASP B 1 68 ? -9.258 1.111 -21.422 1 96.94 68 ASP B CA 1
ATOM 2545 C C . ASP B 1 68 ? -7.957 1.508 -20.734 1 96.94 68 ASP B C 1
ATOM 2547 O O . ASP B 1 68 ? -6.867 1.128 -21.172 1 96.94 68 ASP B O 1
ATOM 2551 N N . SER B 1 69 ? -8.102 2.26 -19.688 1 97 69 SER B N 1
ATOM 2552 C CA . SER B 1 69 ? -6.934 2.678 -18.922 1 97 69 SER B CA 1
ATOM 2553 C C . SER B 1 69 ? -6.207 1.479 -18.328 1 97 69 SER B C 1
ATOM 2555 O O . SER B 1 69 ? -4.977 1.438 -18.312 1 97 69 SER B O 1
ATOM 2557 N N . THR B 1 70 ? -6.949 0.521 -17.859 1 97.69 70 THR B N 1
ATOM 2558 C CA . THR B 1 70 ? -6.363 -0.684 -17.281 1 97.69 70 THR B CA 1
ATOM 2559 C C . THR B 1 70 ? -5.648 -1.506 -18.359 1 97.69 70 THR B C 1
ATOM 2561 O O . THR B 1 70 ? -4.531 -1.977 -18.141 1 97.69 70 THR B O 1
ATOM 2564 N N . ALA B 1 71 ? -6.266 -1.638 -19.469 1 97.56 71 ALA B N 1
ATOM 2565 C CA . ALA B 1 71 ? -5.621 -2.336 -20.578 1 97.56 71 ALA B CA 1
ATOM 2566 C C . ALA B 1 71 ? -4.309 -1.664 -20.953 1 97.56 71 ALA B C 1
ATOM 2568 O O . ALA B 1 71 ? -3.293 -2.338 -21.156 1 97.56 71 ALA B O 1
ATOM 2569 N N . ALA B 1 72 ? -4.344 -0.378 -21.062 1 96.88 72 ALA B N 1
ATOM 2570 C CA . ALA B 1 72 ? -3.146 0.381 -21.422 1 96.88 72 ALA B CA 1
ATOM 2571 C C . ALA B 1 72 ? -2.059 0.211 -20.359 1 96.88 72 ALA B C 1
ATOM 2573 O O . ALA B 1 72 ? -0.875 0.106 -20.688 1 96.88 72 ALA B O 1
ATOM 2574 N N . TYR B 1 73 ? -2.422 0.197 -19.109 1 97.44 73 TYR B N 1
ATOM 2575 C CA . TYR B 1 73 ? -1.483 -0.029 -18.016 1 97.44 73 TYR B CA 1
ATOM 2576 C C . TYR B 1 73 ? -0.801 -1.385 -18.141 1 97.44 73 TYR B C 1
ATOM 2578 O O . TYR B 1 73 ? 0.417 -1.493 -17.984 1 97.44 73 TYR B O 1
ATOM 2586 N N . ILE B 1 74 ? -1.601 -2.373 -18.469 1 97.38 74 ILE B N 1
ATOM 2587 C CA . ILE B 1 74 ? -1.121 -3.75 -18.547 1 97.38 74 ILE B CA 1
ATOM 2588 C C . ILE B 1 74 ? -0.26 -3.934 -19.797 1 97.38 74 ILE B C 1
ATOM 2590 O O . ILE B 1 74 ? 0.837 -4.492 -19.719 1 97.38 74 ILE B O 1
ATOM 2594 N N . GLU B 1 75 ? -0.654 -3.375 -20.844 1 94.88 75 GLU B N 1
ATOM 2595 C CA . GLU B 1 75 ? -0.023 -3.648 -22.141 1 94.88 75 GLU B CA 1
ATOM 2596 C C . GLU B 1 75 ? 1.091 -2.646 -22.422 1 94.88 75 GLU B C 1
ATOM 2598 O O . GLU B 1 75 ? 1.957 -2.9 -23.266 1 94.88 75 GLU B O 1
ATOM 2603 N N . GLY B 1 76 ? 1.023 -1.537 -21.75 1 94.38 76 GLY B N 1
ATOM 2604 C CA . GLY B 1 76 ? 1.925 -0.444 -22.078 1 94.38 76 GLY B CA 1
ATOM 2605 C C . GLY B 1 76 ? 3.271 -0.552 -21.391 1 94.38 76 GLY B C 1
ATOM 2606 O O . GLY B 1 76 ? 4.102 0.352 -21.5 1 94.38 76 GLY B O 1
ATOM 2607 N N . GLY B 1 77 ? 3.502 -1.548 -20.656 1 95.38 77 GLY B N 1
ATOM 2608 C CA . GLY B 1 77 ? 4.82 -1.763 -20.078 1 95.38 77 GLY B CA 1
ATOM 2609 C C . GLY B 1 77 ? 4.895 -1.413 -18.609 1 95.38 77 GLY B C 1
ATOM 2610 O O . GLY B 1 77 ? 5.781 -1.888 -17.891 1 95.38 77 GLY B O 1
ATOM 2611 N N . GLN B 1 78 ? 4.023 -0.509 -18.141 1 97.69 78 GLN B N 1
ATOM 2612 C CA . GLN B 1 78 ? 4.074 -0.073 -16.75 1 97.69 78 GLN B CA 1
ATOM 2613 C C . GLN B 1 78 ? 3.832 -1.241 -15.805 1 97.69 78 GLN B C 1
ATOM 2615 O O . GLN B 1 78 ? 4.508 -1.364 -14.781 1 97.69 78 GLN B O 1
ATOM 2620 N N . TYR B 1 79 ? 2.914 -2.105 -16.172 1 98.25 79 TYR B N 1
ATOM 2621 C CA . TYR B 1 79 ? 2.611 -3.264 -15.328 1 98.25 79 TYR B CA 1
ATOM 2622 C C . TYR B 1 79 ? 3.838 -4.152 -15.164 1 98.25 79 TYR B C 1
ATOM 2624 O O . TYR B 1 79 ? 4.145 -4.594 -14.055 1 98.25 79 TYR B O 1
ATOM 2632 N N . GLN B 1 80 ? 4.488 -4.383 -16.172 1 98.06 80 GLN B N 1
ATOM 2633 C CA . GLN B 1 80 ? 5.699 -5.195 -16.125 1 98.06 80 GLN B CA 1
ATOM 2634 C C . GLN B 1 80 ? 6.785 -4.508 -15.289 1 98.06 80 GLN B C 1
ATOM 2636 O O . GLN B 1 80 ? 7.48 -5.156 -14.508 1 98.06 80 GLN B O 1
ATOM 2641 N N . SER B 1 81 ? 6.938 -3.219 -15.484 1 98.5 81 SER B N 1
ATOM 2642 C CA . SER B 1 81 ? 7.918 -2.457 -14.719 1 98.5 81 SER B CA 1
ATOM 2643 C C . SER B 1 81 ? 7.609 -2.496 -13.227 1 98.5 81 SER B C 1
ATOM 2645 O O . SER B 1 81 ? 8.516 -2.645 -12.398 1 98.5 81 SER B O 1
ATOM 2647 N N . ASP B 1 82 ? 6.348 -2.336 -12.891 1 98.75 82 ASP B N 1
ATOM 2648 C CA . ASP B 1 82 ? 5.934 -2.428 -11.5 1 98.75 82 ASP B CA 1
ATOM 2649 C C . ASP B 1 82 ? 6.289 -3.791 -10.906 1 98.75 82 ASP B C 1
ATOM 2651 O O . ASP B 1 82 ? 6.836 -3.873 -9.805 1 98.75 82 ASP B O 1
ATOM 2655 N N . SER B 1 83 ? 5.992 -4.828 -11.656 1 98.81 83 SER B N 1
ATOM 2656 C CA . SER B 1 83 ? 6.301 -6.188 -11.227 1 98.81 83 SER B CA 1
ATOM 2657 C C . SER B 1 83 ? 7.805 -6.395 -11.07 1 98.81 83 SER B C 1
ATOM 2659 O O . SER B 1 83 ? 8.258 -7 -10.094 1 98.81 83 SER B O 1
ATOM 2661 N N . LYS B 1 84 ? 8.523 -5.887 -12.016 1 98.75 84 LYS B N 1
ATOM 2662 C CA . LYS B 1 84 ? 9.984 -5.98 -11.969 1 98.75 84 LYS B CA 1
ATOM 2663 C C . LYS B 1 84 ? 10.531 -5.344 -10.695 1 98.75 84 LYS B C 1
ATOM 2665 O O . LYS B 1 84 ? 11.367 -5.938 -10.008 1 98.75 84 LYS B O 1
ATOM 2670 N N . THR B 1 85 ? 10.078 -4.215 -10.391 1 98.69 85 THR B N 1
ATOM 2671 C CA . THR B 1 85 ? 10.562 -3.473 -9.227 1 98.69 85 THR B CA 1
ATOM 2672 C C . THR B 1 85 ? 10.32 -4.258 -7.941 1 98.69 85 THR B C 1
ATOM 2674 O O . THR B 1 85 ? 11.211 -4.379 -7.105 1 98.69 85 THR B O 1
ATOM 2677 N N . VAL B 1 86 ? 9.156 -4.82 -7.777 1 98.88 86 VAL B N 1
ATOM 2678 C CA . VAL B 1 86 ? 8.82 -5.578 -6.574 1 98.88 86 VAL B CA 1
ATOM 2679 C C . VAL B 1 86 ? 9.664 -6.848 -6.516 1 98.88 86 VAL B C 1
ATOM 2681 O O . VAL B 1 86 ? 10.219 -7.188 -5.465 1 98.88 86 VAL B O 1
ATOM 2684 N N . ASN B 1 87 ? 9.773 -7.535 -7.609 1 98.88 87 ASN B N 1
ATOM 2685 C CA . ASN B 1 87 ? 10.562 -8.758 -7.637 1 98.88 87 ASN B CA 1
ATOM 2686 C C . ASN B 1 87 ? 12.031 -8.484 -7.316 1 98.88 87 ASN B C 1
ATOM 2688 O O . ASN B 1 87 ? 12.688 -9.289 -6.664 1 98.88 87 ASN B O 1
ATOM 2692 N N . GLN B 1 88 ? 12.523 -7.359 -7.793 1 98.62 88 GLN B N 1
ATOM 2693 C CA . GLN B 1 88 ? 13.891 -6.969 -7.441 1 98.62 88 GLN B CA 1
ATOM 2694 C C . GLN B 1 88 ? 14.031 -6.762 -5.934 1 98.62 88 GLN B C 1
ATOM 2696 O O . GLN B 1 88 ? 15.039 -7.148 -5.344 1 98.62 88 GLN B O 1
ATOM 2701 N N . GLN B 1 89 ? 13.016 -6.191 -5.312 1 98.69 89 GLN B N 1
ATOM 2702 C CA . GLN B 1 89 ? 13.055 -6 -3.867 1 98.69 89 GLN B CA 1
ATOM 2703 C C . GLN B 1 89 ? 13.086 -7.34 -3.137 1 98.69 89 GLN B C 1
ATOM 2705 O O . GLN B 1 89 ? 13.773 -7.488 -2.127 1 98.69 89 GLN B O 1
ATOM 2710 N N . VAL B 1 90 ? 12.336 -8.32 -3.623 1 98.75 90 VAL B N 1
ATOM 2711 C CA . VAL B 1 90 ? 12.344 -9.656 -3.035 1 98.75 90 VAL B CA 1
ATOM 2712 C C . VAL B 1 90 ? 13.766 -10.227 -3.064 1 98.75 90 VAL B C 1
ATOM 2714 O O . VAL B 1 90 ? 14.273 -10.695 -2.045 1 98.75 90 VAL B O 1
ATOM 2717 N N . PHE B 1 91 ? 14.344 -10.133 -4.219 1 98.62 91 PHE B N 1
ATOM 2718 C CA . PHE B 1 91 ? 15.672 -10.703 -4.395 1 98.62 91 PHE B CA 1
ATOM 2719 C C . PHE B 1 91 ? 16.688 -9.984 -3.516 1 98.62 91 PHE B C 1
ATOM 2721 O O . PHE B 1 91 ? 17.516 -10.633 -2.861 1 98.62 91 PHE B O 1
ATOM 2728 N N . PHE B 1 92 ? 16.656 -8.641 -3.498 1 97.75 92 PHE B N 1
ATOM 2729 C CA . PHE B 1 92 ? 17.594 -7.863 -2.701 1 97.75 92 PHE B CA 1
ATOM 2730 C C . PHE B 1 92 ? 17.453 -8.203 -1.221 1 97.75 92 PHE B C 1
ATOM 2732 O O . PHE B 1 92 ? 18.453 -8.367 -0.521 1 97.75 92 PHE B O 1
ATOM 2739 N N . TYR B 1 93 ? 16.266 -8.391 -0.805 1 98.19 93 TYR B N 1
ATOM 2740 C CA . TYR B 1 93 ? 16.031 -8.727 0.594 1 98.19 93 TYR B CA 1
ATOM 2741 C C . TYR B 1 93 ? 16.594 -10.109 0.922 1 98.19 93 TYR B C 1
ATOM 2743 O O . TYR B 1 93 ? 17.312 -10.266 1.91 1 98.19 93 TYR B O 1
ATOM 2751 N N . ALA B 1 94 ? 16.312 -11.055 0.056 1 98.06 94 ALA B N 1
ATOM 2752 C CA . ALA B 1 94 ? 16.781 -12.422 0.272 1 98.06 94 ALA B CA 1
ATOM 2753 C C . ALA B 1 94 ? 18.312 -12.484 0.214 1 98.06 94 ALA B C 1
ATOM 2755 O O . ALA B 1 94 ? 18.938 -13.18 1.012 1 98.06 94 ALA B O 1
ATOM 2756 N N . SER B 1 95 ? 18.875 -11.695 -0.686 1 97.38 95 SER B N 1
ATOM 2757 C CA . SER B 1 95 ? 20.312 -11.742 -0.893 1 97.38 95 SER B CA 1
ATOM 2758 C C . SER B 1 95 ? 21.062 -11.125 0.283 1 97.38 95 SER B C 1
ATOM 2760 O O . SER B 1 95 ? 22.25 -11.398 0.485 1 97.38 95 SER B O 1
ATOM 2762 N N . ASP B 1 96 ? 20.391 -10.32 1.031 1 96.5 96 ASP B N 1
ATOM 2763 C CA . ASP B 1 96 ? 21.016 -9.648 2.172 1 96.5 96 ASP B CA 1
ATOM 2764 C C . ASP B 1 96 ? 20.969 -10.531 3.418 1 96.5 96 ASP B C 1
ATOM 2766 O O . ASP B 1 96 ? 21.594 -10.219 4.43 1 96.5 96 ASP B O 1
ATOM 2770 N N . LEU B 1 97 ? 20.25 -11.656 3.277 1 96.62 97 LEU B N 1
ATOM 2771 C CA . LEU B 1 97 ? 20.141 -12.578 4.402 1 96.62 97 LEU B CA 1
ATOM 2772 C C . LEU B 1 97 ? 21.188 -13.672 4.316 1 96.62 97 LEU B C 1
ATOM 2774 O O . LEU B 1 97 ? 21.688 -13.984 3.229 1 96.62 97 LEU B O 1
ATOM 2778 N N . LYS B 1 98 ? 21.625 -14.141 5.488 1 95.06 98 LYS B N 1
ATOM 2779 C CA . LYS B 1 98 ? 22.328 -15.422 5.504 1 95.06 98 LYS B CA 1
ATOM 2780 C C . LYS B 1 98 ? 21.359 -16.578 5.309 1 95.06 98 LYS B C 1
ATOM 2782 O O . LYS B 1 98 ? 20.703 -17.031 6.258 1 95.06 98 LYS B O 1
ATOM 2787 N N . ILE B 1 99 ? 21.391 -17.078 4.125 1 97.31 99 ILE B N 1
ATOM 2788 C CA . ILE B 1 99 ? 20.391 -18.078 3.752 1 97.31 99 ILE B CA 1
ATOM 2789 C C . ILE B 1 99 ? 20.656 -19.375 4.512 1 97.31 99 ILE B C 1
ATOM 2791 O O . ILE B 1 99 ? 21.812 -19.812 4.629 1 97.31 99 ILE B O 1
ATOM 2795 N N . GLN B 1 100 ? 19.594 -19.891 5.012 1 97.75 100 GLN B N 1
ATOM 2796 C CA . GLN B 1 100 ? 19.625 -21.172 5.695 1 97.75 100 GLN B CA 1
ATOM 2797 C C . GLN B 1 100 ? 18.906 -22.25 4.879 1 97.75 100 GLN B C 1
ATOM 2799 O O . GLN B 1 100 ? 18.125 -21.938 3.986 1 97.75 100 GLN B O 1
ATOM 2804 N N . ASP B 1 101 ? 19.094 -23.484 5.273 1 97.44 101 ASP B N 1
ATOM 2805 C CA . ASP B 1 101 ? 18.578 -24.625 4.512 1 97.44 101 ASP B CA 1
ATOM 2806 C C . ASP B 1 101 ? 17.062 -24.688 4.59 1 97.44 101 ASP B C 1
ATOM 2808 O O . ASP B 1 101 ? 16.406 -25.219 3.691 1 97.44 101 ASP B O 1
ATOM 2812 N N . ASN B 1 102 ? 16.516 -24.125 5.625 1 98.5 102 ASN B N 1
ATOM 2813 C CA . ASN B 1 102 ? 15.062 -24.219 5.812 1 98.5 102 ASN B CA 1
ATOM 2814 C C . ASN B 1 102 ? 14.359 -22.922 5.43 1 98.5 102 ASN B C 1
ATOM 2816 O O . ASN B 1 102 ? 13.188 -22.734 5.754 1 98.5 102 ASN B O 1
ATOM 2820 N N . ASP B 1 103 ? 15.031 -22.031 4.738 1 98.75 103 ASP B N 1
ATOM 2821 C CA . ASP B 1 103 ? 14.43 -20.781 4.281 1 98.75 103 ASP B CA 1
ATOM 2822 C C . ASP B 1 103 ? 13.508 -21.031 3.088 1 98.75 103 ASP B C 1
ATOM 2824 O O . ASP B 1 103 ? 13.891 -21.703 2.129 1 98.75 103 ASP B O 1
ATOM 2828 N N . VAL B 1 104 ? 12.305 -20.406 3.186 1 98.81 104 VAL B N 1
ATOM 2829 C CA . VAL B 1 104 ? 11.359 -20.547 2.082 1 98.81 104 VAL B CA 1
ATOM 2830 C C . VAL B 1 104 ? 10.852 -19.172 1.652 1 98.81 104 VAL B C 1
ATOM 2832 O O . VAL B 1 104 ? 10.688 -18.281 2.482 1 98.81 104 VAL B O 1
ATOM 2835 N N . VAL B 1 105 ? 10.68 -19.031 0.382 1 98.94 105 VAL B N 1
ATOM 2836 C CA . VAL B 1 105 ? 9.891 -17.953 -0.205 1 98.94 105 VAL B CA 1
ATOM 2837 C C . VAL B 1 105 ? 8.547 -18.5 -0.691 1 98.94 105 VAL B C 1
ATOM 2839 O O . VAL B 1 105 ? 8.5 -19.516 -1.396 1 98.94 105 VAL B O 1
ATOM 2842 N N . ILE B 1 106 ? 7.477 -17.844 -0.288 1 99 106 ILE B N 1
ATOM 2843 C CA . ILE B 1 106 ? 6.137 -18.234 -0.713 1 99 106 ILE B CA 1
ATOM 2844 C C . ILE B 1 106 ? 5.68 -17.344 -1.859 1 99 106 ILE B C 1
ATOM 2846 O O . ILE B 1 106 ? 5.777 -16.109 -1.772 1 99 106 ILE B O 1
ATOM 2850 N N . PHE B 1 107 ? 5.258 -18 -2.914 1 98.94 107 PHE B N 1
ATOM 2851 C CA . PHE B 1 107 ? 4.566 -17.312 -4 1 98.94 107 PHE B CA 1
ATOM 2852 C C . PHE B 1 107 ? 3.117 -17.766 -4.094 1 98.94 107 PHE B C 1
ATOM 2854 O O . PHE B 1 107 ? 2.834 -18.969 -4.043 1 98.94 107 PHE B O 1
ATOM 2861 N N . ASN B 1 108 ? 2.209 -16.75 -4.227 1 98.88 108 ASN B N 1
ATOM 2862 C CA . ASN B 1 108 ? 0.911 -17.094 -4.797 1 98.88 108 ASN B CA 1
ATOM 2863 C C . ASN B 1 108 ? 1.043 -17.562 -6.242 1 98.88 108 ASN B C 1
ATOM 2865 O O . ASN B 1 108 ? 2.113 -17.453 -6.844 1 98.88 108 ASN B O 1
ATOM 2869 N N . VAL B 1 109 ? -0.056 -18.125 -6.77 1 98.88 109 VAL B N 1
ATOM 2870 C CA . VAL B 1 109 ? 0.06 -18.656 -8.125 1 98.88 109 VAL B CA 1
ATOM 2871 C C . VAL B 1 109 ? -0.604 -17.703 -9.109 1 98.88 109 VAL B C 1
ATOM 2873 O O . VAL B 1 109 ? 0.078 -17 -9.867 1 98.88 109 VAL B O 1
ATOM 2876 N N . ASP B 1 110 ? -1.919 -17.531 -9.039 1 98.62 110 ASP B N 1
ATOM 2877 C CA . ASP B 1 110 ? -2.645 -16.688 -9.984 1 98.62 110 ASP B CA 1
ATOM 2878 C C . ASP B 1 110 ? -2.293 -15.219 -9.789 1 98.62 110 ASP B C 1
ATOM 2880 O O . ASP B 1 110 ? -2.447 -14.672 -8.695 1 98.62 110 ASP B O 1
ATOM 2884 N N . GLY B 1 111 ? -1.833 -14.609 -10.844 1 98.38 111 GLY B N 1
ATOM 2885 C CA . GLY B 1 111 ? -1.496 -13.203 -10.789 1 98.38 111 GLY B CA 1
ATOM 2886 C C . GLY B 1 111 ? -0.152 -12.93 -10.133 1 98.38 111 GLY B C 1
ATOM 2887 O O . GLY B 1 111 ? 0.264 -11.773 -10.016 1 98.38 111 GLY B O 1
ATOM 2888 N N . THR B 1 112 ? 0.552 -13.977 -9.742 1 98.88 112 THR B N 1
ATOM 2889 C CA . THR B 1 112 ? 1.841 -13.852 -9.07 1 98.88 112 THR B CA 1
ATOM 2890 C C . THR B 1 112 ? 2.932 -14.578 -9.852 1 98.88 112 THR B C 1
ATOM 2892 O O . THR B 1 112 ? 3.92 -13.961 -10.266 1 98.88 112 THR B O 1
ATOM 2895 N N . VAL B 1 113 ? 2.76 -15.859 -10.094 1 98.94 113 VAL B N 1
ATOM 2896 C CA . VAL B 1 113 ? 3.732 -16.578 -10.914 1 98.94 113 VAL B CA 1
ATOM 2897 C C . VAL B 1 113 ? 3.129 -16.891 -12.281 1 98.94 113 VAL B C 1
ATOM 2899 O O . VAL B 1 113 ? 3.799 -16.75 -13.305 1 98.94 113 VAL B O 1
ATOM 2902 N N . LEU B 1 114 ? 1.84 -17.312 -12.305 1 98.88 114 LEU B N 1
ATOM 2903 C CA . LEU B 1 114 ? 1.119 -17.516 -13.562 1 98.88 114 LEU B CA 1
ATOM 2904 C C . LEU B 1 114 ? 0.259 -16.297 -13.891 1 98.88 114 LEU B C 1
ATOM 2906 O O . LEU B 1 114 ? -0.515 -15.836 -13.055 1 98.88 114 LEU B O 1
ATOM 2910 N N . SER B 1 115 ? 0.351 -15.828 -15.109 1 98.56 115 SER B N 1
ATOM 2911 C CA . SER B 1 115 ? -0.402 -14.656 -15.539 1 98.56 115 SER B CA 1
ATOM 2912 C C . SER B 1 115 ? -1.853 -15.008 -15.844 1 98.56 115 SER B C 1
ATOM 2914 O O . SER B 1 115 ? -2.121 -15.945 -16.609 1 98.56 115 SER B O 1
ATOM 2916 N N . ASN B 1 116 ? -2.721 -14.281 -15.312 1 96.75 116 ASN B N 1
ATOM 2917 C CA . ASN B 1 116 ? -4.121 -14.469 -15.68 1 96.75 116 ASN B CA 1
ATOM 2918 C C . ASN B 1 116 ? -4.609 -13.367 -16.609 1 96.75 116 ASN B C 1
ATOM 2920 O O . ASN B 1 116 ? -5.812 -13.227 -16.844 1 96.75 116 ASN B O 1
ATOM 2924 N N . ILE B 1 117 ? -3.689 -12.586 -17.125 1 97.31 117 ILE B N 1
ATOM 2925 C CA . ILE B 1 117 ? -4 -11.508 -18.062 1 97.31 117 ILE B CA 1
ATOM 2926 C C . ILE B 1 117 ? -4.715 -12.078 -19.281 1 97.31 117 ILE B C 1
ATOM 2928 O O . ILE B 1 117 ? -5.695 -11.5 -19.766 1 97.31 117 ILE B O 1
ATOM 2932 N N . PRO B 1 118 ? -4.266 -13.25 -19.891 1 97.44 118 PRO B N 1
ATOM 2933 C CA . PRO B 1 118 ? -4.98 -13.781 -21.047 1 97.44 118 PRO B CA 1
ATOM 2934 C C . PRO B 1 118 ? -6.469 -13.984 -20.781 1 97.44 118 PRO B C 1
ATOM 2936 O O . PRO B 1 118 ? -7.297 -13.742 -21.672 1 97.44 118 PRO B O 1
ATOM 2939 N N . TYR B 1 119 ? -6.836 -14.43 -19.625 1 97.5 119 TYR B N 1
ATOM 2940 C CA . TYR B 1 119 ? -8.242 -14.594 -19.281 1 97.5 119 TYR B CA 1
ATOM 2941 C C . TYR B 1 119 ? -8.945 -13.242 -19.203 1 97.5 119 TYR B C 1
ATOM 2943 O O . TYR B 1 119 ? -9.984 -13.039 -19.828 1 97.5 119 TYR B O 1
ATOM 2951 N N . TYR B 1 120 ? -8.383 -12.312 -18.469 1 97.25 120 TYR B N 1
ATOM 2952 C CA . TYR B 1 120 ? -9.047 -11.047 -18.172 1 97.25 120 TYR B CA 1
ATOM 2953 C C . TYR B 1 120 ? -9.086 -10.156 -19.406 1 97.25 120 TYR B C 1
ATOM 2955 O O . TYR B 1 120 ? -10.008 -9.359 -19.562 1 97.25 120 TYR B O 1
ATOM 2963 N N . SER B 1 121 ? -8.086 -10.266 -20.25 1 96.44 121 SER B N 1
ATOM 2964 C CA . SER B 1 121 ? -8.109 -9.5 -21.484 1 96.44 121 SER B CA 1
ATOM 2965 C C . SER B 1 121 ? -9.312 -9.875 -22.344 1 96.44 121 SER B C 1
ATOM 2967 O O . SER B 1 121 ? -9.797 -9.062 -23.125 1 96.44 121 SER B O 1
ATOM 2969 N N . GLN B 1 122 ? -9.82 -11.109 -22.125 1 95.38 122 GLN B N 1
ATOM 2970 C CA . GLN B 1 122 ? -10.984 -11.57 -22.875 1 95.38 122 GLN B CA 1
ATOM 2971 C C . GLN B 1 122 ? -12.266 -11.383 -22.078 1 95.38 122 GLN B C 1
ATOM 2973 O O . GLN B 1 122 ? -13.359 -11.656 -22.562 1 95.38 122 GLN B O 1
ATOM 2978 N N . HIS B 1 123 ? -12.102 -10.906 -20.859 1 95 123 HIS B N 1
ATOM 2979 C CA . HIS B 1 123 ? -13.258 -10.758 -19.984 1 95 123 HIS B CA 1
ATOM 2980 C C . HIS B 1 123 ? -13.281 -9.383 -19.328 1 95 123 HIS B C 1
ATOM 2982 O O . HIS B 1 123 ? -13.383 -9.266 -18.109 1 95 123 HIS B O 1
ATOM 2988 N N . GLY B 1 124 ? -13.086 -8.32 -20.094 1 95 124 GLY B N 1
ATOM 2989 C CA . GLY B 1 124 ? -13.367 -6.945 -19.703 1 95 124 GLY B CA 1
ATOM 2990 C C . GLY B 1 124 ? -12.289 -6.34 -18.828 1 95 124 GLY B C 1
ATOM 2991 O O . GLY B 1 124 ? -12.508 -5.305 -18.188 1 95 124 GLY B O 1
ATOM 2992 N N . TYR B 1 125 ? -11.141 -6.957 -18.656 1 96.81 125 TYR B N 1
ATOM 2993 C CA . TYR B 1 125 ? -10.039 -6.457 -17.844 1 96.81 125 TYR B CA 1
ATOM 2994 C C . TYR B 1 125 ? -10.516 -6.125 -16.422 1 96.81 125 TYR B C 1
ATOM 2996 O O . TYR B 1 125 ? -10.203 -5.055 -15.898 1 96.81 125 TYR B O 1
ATOM 3004 N N . GLY B 1 126 ? -11.352 -6.984 -15.883 1 95.81 126 GLY B N 1
ATOM 3005 C CA . GLY B 1 126 ? -11.766 -6.816 -14.5 1 95.81 126 GLY B CA 1
ATOM 3006 C C . GLY B 1 126 ? -13.102 -6.109 -14.367 1 95.81 126 GLY B C 1
ATOM 3007 O O . GLY B 1 126 ? -13.625 -5.973 -13.258 1 95.81 126 GLY B O 1
ATOM 3008 N N . SER B 1 127 ? -13.719 -5.664 -15.445 1 96.62 127 SER B N 1
ATOM 3009 C CA . SER B 1 127 ? -14.992 -4.961 -15.367 1 96.62 127 SER B CA 1
ATOM 3010 C C . SER B 1 127 ? -16.156 -5.941 -15.336 1 96.62 127 SER B C 1
ATOM 3012 O O . SER B 1 127 ? -17.297 -5.547 -15.086 1 96.62 127 SER B O 1
ATOM 3014 N N . GLU B 1 128 ? -15.906 -7.203 -15.57 1 96.06 128 GLU B N 1
ATOM 3015 C CA . GLU B 1 128 ? -16.906 -8.258 -15.414 1 96.06 128 GLU B CA 1
ATOM 3016 C C . GLU B 1 128 ? -16.781 -8.945 -14.062 1 96.06 128 GLU B C 1
ATOM 3018 O O . GLU B 1 128 ? -15.664 -9.188 -13.578 1 96.06 128 GLU B O 1
ATOM 3023 N N . LYS B 1 129 ? -17.844 -9.273 -13.531 1 94.69 129 LYS B N 1
ATOM 3024 C CA . LYS B 1 129 ? -17.828 -9.992 -12.258 1 94.69 129 LYS B CA 1
ATOM 3025 C C . LYS B 1 129 ? -17.141 -11.352 -12.406 1 94.69 129 LYS B C 1
ATOM 3027 O O . LYS B 1 129 ? -17.359 -12.062 -13.383 1 94.69 129 LYS B O 1
ATOM 3032 N N . PHE B 1 130 ? -16.312 -11.633 -11.477 1 92.44 130 PHE B N 1
ATOM 3033 C CA . PHE B 1 130 ? -15.578 -12.891 -11.492 1 92.44 130 PHE B CA 1
ATOM 3034 C C . PHE B 1 130 ? -16.516 -14.078 -11.391 1 92.44 130 PHE B C 1
ATOM 3036 O O . PHE B 1 130 ? -17.469 -14.062 -10.594 1 92.44 130 PHE B O 1
ATOM 3043 N N . ASN B 1 131 ? -16.281 -15.008 -12.172 1 92.44 131 ASN B N 1
ATOM 3044 C CA . ASN B 1 131 ? -16.953 -16.297 -12.156 1 92.44 131 ASN B CA 1
ATOM 3045 C C . ASN B 1 131 ? -15.953 -17.453 -12.023 1 92.44 131 ASN B C 1
ATOM 3047 O O . ASN B 1 131 ? -15.258 -17.781 -12.984 1 92.44 131 ASN B O 1
ATOM 3051 N N . SER B 1 132 ? -15.969 -18.031 -10.867 1 91.94 132 SER B N 1
ATOM 3052 C CA . SER B 1 132 ? -14.953 -19.031 -10.555 1 91.94 132 SER B CA 1
ATOM 3053 C C . SER B 1 132 ? -15.078 -20.25 -11.469 1 91.94 132 SER B C 1
ATOM 3055 O O . SER B 1 132 ? -14.07 -20.812 -11.898 1 91.94 132 SER B O 1
ATOM 3057 N N . THR B 1 133 ? -16.312 -20.672 -11.719 1 94.06 133 THR B N 1
ATOM 3058 C CA . THR B 1 133 ? -16.547 -21.812 -12.594 1 94.06 133 THR B CA 1
ATOM 3059 C C . THR B 1 133 ? -16 -21.547 -13.992 1 94.06 133 THR B C 1
ATOM 3061 O O . THR B 1 133 ? -15.305 -22.375 -14.57 1 94.06 133 THR B O 1
ATOM 3064 N N . ARG B 1 134 ? -16.297 -20.406 -14.492 1 95.12 134 ARG B N 1
ATOM 3065 C CA . ARG B 1 134 ? -15.812 -20.016 -15.812 1 95.12 134 ARG B CA 1
ATOM 3066 C C . ARG B 1 134 ? -14.297 -19.891 -15.836 1 95.12 134 ARG B C 1
ATOM 3068 O O . ARG B 1 134 ? -13.648 -20.297 -16.797 1 95.12 134 ARG B O 1
ATOM 3075 N N . TYR B 1 135 ? -13.734 -19.312 -14.812 1 96.94 135 TYR B N 1
ATOM 3076 C CA . TYR B 1 135 ? -12.289 -19.156 -14.695 1 96.94 135 TYR B CA 1
ATOM 3077 C C . TYR B 1 135 ? -11.594 -20.516 -14.742 1 96.94 135 TYR B C 1
ATOM 3079 O O . TYR B 1 135 ? -10.617 -20.703 -15.469 1 96.94 135 TYR B O 1
ATOM 3087 N N . ASP B 1 136 ? -12.133 -21.469 -14.047 1 96.44 136 ASP B N 1
ATOM 3088 C CA . ASP B 1 136 ? -11.57 -22.812 -14.039 1 96.44 136 ASP B CA 1
ATOM 3089 C C . ASP B 1 136 ? -11.695 -23.469 -15.414 1 96.44 136 ASP B C 1
ATOM 3091 O O . ASP B 1 136 ? -10.711 -23.984 -15.945 1 96.44 136 ASP B O 1
ATOM 3095 N N . GLU B 1 137 ? -12.859 -23.391 -15.953 1 95.88 137 GLU B N 1
ATOM 3096 C CA . GLU B 1 137 ? -13.164 -24.109 -17.188 1 95.88 137 GLU B CA 1
ATOM 3097 C C . GLU B 1 137 ? -12.422 -23.5 -18.375 1 95.88 137 GLU B C 1
ATOM 3099 O O . GLU B 1 137 ? -11.891 -24.234 -19.219 1 95.88 137 GLU B O 1
ATOM 3104 N N . GLU B 1 138 ? -12.367 -22.203 -18.422 1 96.19 138 GLU B N 1
ATOM 3105 C CA . GLU B 1 138 ? -11.859 -21.531 -19.609 1 96.19 138 GLU B CA 1
ATOM 3106 C C . GLU B 1 138 ? -10.367 -21.234 -19.484 1 96.19 138 GLU B C 1
ATOM 3108 O O . GLU B 1 138 ? -9.703 -20.922 -20.484 1 96.19 138 GLU B O 1
ATOM 3113 N N . PHE B 1 139 ? -9.867 -21.391 -18.281 1 97.56 139 PHE B N 1
ATOM 3114 C CA . PHE B 1 139 ? -8.508 -20.891 -18.109 1 97.56 139 PHE B CA 1
ATOM 3115 C C . PHE B 1 139 ? -7.656 -21.875 -17.328 1 97.56 139 PHE B C 1
ATOM 3117 O O . PHE B 1 139 ? -6.742 -22.5 -17.875 1 97.56 139 PHE B O 1
ATOM 3124 N N . VAL B 1 140 ? -7.992 -22.172 -16.062 1 98.44 140 VAL B N 1
ATOM 3125 C CA . VAL B 1 140 ? -7.176 -23.016 -15.195 1 98.44 140 VAL B CA 1
ATOM 3126 C C . VAL B 1 140 ? -7.027 -24.406 -15.82 1 98.44 140 VAL B C 1
ATOM 3128 O O . VAL B 1 140 ? -5.914 -24.922 -15.93 1 98.44 140 VAL B O 1
ATOM 3131 N N . ASN B 1 141 ? -8.102 -24.938 -16.266 1 98.38 141 ASN B N 1
ATOM 3132 C CA . ASN B 1 141 ? -8.117 -26.312 -16.75 1 98.38 141 ASN B CA 1
ATOM 3133 C C . ASN B 1 141 ? -7.344 -26.453 -18.062 1 98.38 141 ASN B C 1
ATOM 3135 O O . ASN B 1 141 ? -6.973 -27.562 -18.438 1 98.38 141 ASN B O 1
ATOM 3139 N N . LYS B 1 142 ? -7.117 -25.391 -18.734 1 98.12 142 LYS B N 1
ATOM 3140 C CA . LYS B 1 142 ? -6.348 -25.453 -19.969 1 98.12 142 LYS B CA 1
ATOM 3141 C C . LYS B 1 142 ? -4.863 -25.672 -19.688 1 98.12 142 LYS B C 1
ATOM 3143 O O . LYS B 1 142 ? -4.133 -26.156 -20.547 1 98.12 142 LYS B O 1
ATOM 3148 N N . GLY B 1 143 ? -4.402 -25.25 -18.5 1 98.5 143 GLY B N 1
ATOM 3149 C CA . GLY B 1 143 ? -3.02 -25.469 -18.109 1 98.5 143 GLY B CA 1
ATOM 3150 C C . GLY B 1 143 ? -2.025 -24.75 -19 1 98.5 143 GLY B C 1
ATOM 3151 O O . GLY B 1 143 ? -0.942 -25.266 -19.281 1 98.5 143 GLY B O 1
ATOM 3152 N N . ASP B 1 144 ? -2.404 -23.547 -19.516 1 98.12 144 ASP B N 1
ATOM 3153 C CA . ASP B 1 144 ? -1.558 -22.891 -20.5 1 98.12 144 ASP B CA 1
ATOM 3154 C C . ASP B 1 144 ? -1.269 -21.453 -20.109 1 98.12 144 ASP B C 1
ATOM 3156 O O . ASP B 1 144 ? -0.917 -20.625 -20.969 1 98.12 144 ASP B O 1
ATOM 3160 N N . ALA B 1 145 ? -1.489 -21.094 -18.875 1 98.69 145 ALA B N 1
ATOM 3161 C CA . ALA B 1 145 ? -1.181 -19.734 -18.422 1 98.69 145 ALA B CA 1
ATOM 3162 C C . ALA B 1 145 ? 0.316 -19.453 -18.516 1 98.69 145 ALA B C 1
ATOM 3164 O O . ALA B 1 145 ? 1.136 -20.25 -18.047 1 98.69 145 ALA B O 1
ATOM 3165 N N . PRO B 1 146 ? 0.682 -18.391 -19.188 1 98.81 146 PRO B N 1
ATOM 3166 C CA . PRO B 1 146 ? 2.109 -18.062 -19.234 1 98.81 146 PRO B CA 1
ATOM 3167 C C . PRO B 1 146 ? 2.65 -17.578 -17.891 1 98.81 146 PRO B C 1
ATOM 3169 O O . PRO B 1 146 ? 1.877 -17.172 -17.016 1 98.81 146 PRO B O 1
ATOM 3172 N N . ALA B 1 147 ? 3.951 -17.625 -17.719 1 98.94 147 ALA B N 1
ATOM 3173 C CA . ALA B 1 147 ? 4.598 -17.062 -16.547 1 98.94 147 ALA B CA 1
ATOM 3174 C C . ALA B 1 147 ? 4.488 -15.539 -16.547 1 98.94 147 ALA B C 1
ATOM 3176 O O . ALA B 1 147 ? 4.465 -14.906 -17.594 1 98.94 147 ALA B O 1
ATOM 3177 N N . LEU B 1 148 ? 4.324 -14.969 -15.414 1 98.75 148 LEU B N 1
ATOM 3178 C CA . LEU B 1 148 ? 4.73 -13.57 -15.289 1 98.75 148 LEU B CA 1
ATOM 3179 C C . LEU B 1 148 ? 6.246 -13.438 -15.375 1 98.75 148 LEU B C 1
ATOM 3181 O O . LEU B 1 148 ? 6.969 -13.945 -14.516 1 98.75 148 LEU B O 1
ATOM 3185 N N . PRO B 1 149 ? 6.715 -12.766 -16.391 1 98.56 149 PRO B N 1
ATOM 3186 C CA . PRO B 1 149 ? 8.133 -12.906 -16.75 1 98.56 149 PRO B CA 1
ATOM 3187 C C . PRO B 1 149 ? 9.062 -12.43 -15.633 1 98.56 149 PRO B C 1
ATOM 3189 O O . PRO B 1 149 ? 10.109 -13.039 -15.398 1 98.56 149 PRO B O 1
ATOM 3192 N N . GLU B 1 150 ? 8.766 -11.359 -14.93 1 98.81 150 GLU B N 1
ATOM 3193 C CA . GLU B 1 150 ? 9.656 -10.82 -13.906 1 98.81 150 GLU B CA 1
ATOM 3194 C C . GLU B 1 150 ? 9.688 -11.734 -12.68 1 98.81 150 GLU B C 1
ATOM 3196 O O . GLU B 1 150 ? 10.719 -11.844 -12.008 1 98.81 150 GLU B O 1
ATOM 3201 N N . THR B 1 151 ? 8.57 -12.414 -12.383 1 98.94 151 THR B N 1
ATOM 3202 C CA . THR B 1 151 ? 8.555 -13.359 -11.281 1 98.94 151 THR B CA 1
ATOM 3203 C C . THR B 1 151 ? 9.352 -14.617 -11.633 1 98.94 151 THR B C 1
ATOM 3205 O O . THR B 1 151 ? 10.055 -15.172 -10.781 1 98.94 151 THR B O 1
ATOM 3208 N N . LEU B 1 152 ? 9.211 -15.047 -12.852 1 98.94 152 LEU B N 1
ATOM 3209 C CA . LEU B 1 152 ? 10.008 -16.188 -13.289 1 98.94 152 LEU B CA 1
ATOM 3210 C C . LEU B 1 152 ? 11.5 -15.891 -13.164 1 98.94 152 LEU B C 1
ATOM 3212 O O . LEU B 1 152 ? 12.266 -16.734 -12.695 1 98.94 152 LEU B O 1
ATOM 3216 N N . LYS B 1 153 ? 11.891 -14.711 -13.648 1 98.88 153 LYS B N 1
ATOM 3217 C CA . LYS B 1 153 ? 13.289 -14.297 -13.5 1 98.88 153 LYS B CA 1
ATOM 3218 C C . LYS B 1 153 ? 13.719 -14.344 -12.039 1 98.88 153 LYS B C 1
ATOM 3220 O O . LYS B 1 153 ? 14.797 -14.852 -11.719 1 98.88 153 LYS B O 1
ATOM 3225 N N . ASN B 1 154 ? 12.93 -13.828 -11.117 1 98.88 154 ASN B N 1
ATOM 3226 C CA . ASN B 1 154 ? 13.25 -13.812 -9.695 1 98.88 154 ASN B CA 1
ATOM 3227 C C . ASN B 1 154 ? 13.297 -15.227 -9.117 1 98.88 154 ASN B C 1
ATOM 3229 O O . ASN B 1 154 ? 14.172 -15.539 -8.312 1 98.88 154 ASN B O 1
ATOM 3233 N N . TYR B 1 155 ? 12.336 -16 -9.508 1 98.88 155 TYR B N 1
ATOM 3234 C CA . TYR B 1 155 ? 12.305 -17.406 -9.117 1 98.88 155 TYR B CA 1
ATOM 3235 C C . TYR B 1 155 ? 13.648 -18.078 -9.375 1 98.88 155 TYR B C 1
ATOM 3237 O O . TYR B 1 155 ? 14.211 -18.719 -8.484 1 98.88 155 TYR B O 1
ATOM 3245 N N . ASN B 1 156 ? 14.148 -17.938 -10.523 1 98.88 156 ASN B N 1
ATOM 3246 C CA . ASN B 1 156 ? 15.43 -18.531 -10.875 1 98.88 156 ASN B CA 1
ATOM 3247 C C . ASN B 1 156 ? 16.562 -17.984 -10.031 1 98.88 156 ASN B C 1
ATOM 3249 O O . ASN B 1 156 ? 17.438 -18.734 -9.57 1 98.88 156 ASN B O 1
ATOM 3253 N N . LYS B 1 157 ? 16.578 -16.719 -9.812 1 98.75 157 LYS B N 1
ATOM 3254 C CA . LYS B 1 157 ? 17.609 -16.078 -9 1 98.75 157 LYS B CA 1
ATOM 3255 C C . LYS B 1 157 ? 17.547 -16.562 -7.555 1 98.75 157 LYS B C 1
ATOM 3257 O O . LYS B 1 157 ? 18.578 -16.766 -6.918 1 98.75 157 LYS B O 1
ATOM 3262 N N . LEU B 1 158 ? 16.359 -16.734 -7.062 1 98.81 158 LEU B N 1
ATOM 3263 C CA . LEU B 1 158 ? 16.172 -17.188 -5.688 1 98.81 158 LEU B CA 1
ATOM 3264 C C . LEU B 1 158 ? 16.641 -18.625 -5.523 1 98.81 158 LEU B C 1
ATOM 3266 O O . LEU B 1 158 ? 17.266 -18.969 -4.52 1 98.81 158 LEU B O 1
ATOM 3270 N N . LEU B 1 159 ? 16.344 -19.469 -6.508 1 98.56 159 LEU B N 1
ATOM 3271 C CA . LEU B 1 159 ? 16.859 -20.844 -6.492 1 98.56 159 LEU B CA 1
ATOM 3272 C C . LEU B 1 159 ? 18.391 -20.844 -6.453 1 98.56 159 LEU B C 1
ATOM 3274 O O . LEU B 1 159 ? 18.984 -21.641 -5.723 1 98.56 159 LEU B O 1
ATOM 3278 N N . ASP B 1 160 ? 18.969 -19.938 -7.203 1 98.12 160 ASP B N 1
ATOM 3279 C CA . ASP B 1 160 ? 20.422 -19.844 -7.254 1 98.12 160 ASP B CA 1
ATOM 3280 C C . ASP B 1 160 ? 21 -19.453 -5.895 1 98.12 160 ASP B C 1
ATOM 3282 O O . ASP B 1 160 ? 22.141 -19.781 -5.574 1 98.12 160 ASP B O 1
ATOM 3286 N N . LEU B 1 161 ? 20.219 -18.75 -5.047 1 97.75 161 LEU B N 1
ATOM 3287 C CA . LEU B 1 161 ? 20.641 -18.359 -3.703 1 97.75 161 LEU B CA 1
ATOM 3288 C C . LEU B 1 161 ? 20.531 -19.531 -2.736 1 97.75 161 LEU B C 1
ATOM 3290 O O . LEU B 1 161 ? 21.078 -19.484 -1.633 1 97.75 161 LEU B O 1
ATOM 3294 N N . GLY B 1 162 ? 19.719 -20.516 -3.18 1 97.88 162 GLY B N 1
ATOM 3295 C CA . GLY B 1 162 ? 19.562 -21.688 -2.336 1 97.88 162 GLY B CA 1
ATOM 3296 C C . GLY B 1 162 ? 18.281 -21.688 -1.529 1 97.88 162 GLY B C 1
ATOM 3297 O O . GLY B 1 162 ? 18.094 -22.5 -0.627 1 97.88 162 GLY B O 1
ATOM 3298 N N . VAL B 1 163 ? 17.422 -20.781 -1.835 1 98 163 VAL B N 1
ATOM 3299 C CA . VAL B 1 163 ? 16.156 -20.703 -1.102 1 98 163 VAL B CA 1
ATOM 3300 C C . VAL B 1 163 ? 15.172 -21.734 -1.646 1 98 163 VAL B C 1
ATOM 3302 O O . VAL B 1 163 ? 15.203 -22.062 -2.836 1 98 163 VAL B O 1
ATOM 3305 N N . LYS B 1 164 ? 14.352 -22.281 -0.763 1 98.69 164 LYS B N 1
ATOM 3306 C CA . LYS B 1 164 ? 13.266 -23.172 -1.182 1 98.69 164 LYS B CA 1
ATOM 3307 C C . LYS B 1 164 ? 12.031 -22.375 -1.597 1 98.69 164 LYS B C 1
ATOM 3309 O O . LYS B 1 164 ? 11.742 -21.328 -1.015 1 98.69 164 LYS B O 1
ATOM 3314 N N . ILE B 1 165 ? 11.344 -22.953 -2.564 1 98.94 165 ILE B N 1
ATOM 3315 C CA . ILE B 1 165 ? 10.164 -22.266 -3.09 1 98.94 165 ILE B CA 1
ATOM 3316 C C . ILE B 1 165 ? 8.906 -23.016 -2.672 1 98.94 165 ILE B C 1
ATOM 3318 O O . ILE B 1 165 ? 8.828 -24.234 -2.811 1 98.94 165 ILE B O 1
ATOM 3322 N N . VAL B 1 166 ? 7.938 -22.266 -2.143 1 99 166 VAL B N 1
ATOM 3323 C CA . VAL B 1 166 ? 6.602 -22.781 -1.867 1 99 166 VAL B CA 1
ATOM 3324 C C . VAL B 1 166 ? 5.566 -22 -2.672 1 99 166 VAL B C 1
ATOM 3326 O O . VAL B 1 166 ? 5.566 -20.766 -2.67 1 99 166 VAL B O 1
ATOM 3329 N N . PHE B 1 167 ? 4.754 -22.75 -3.406 1 98.94 167 PHE B N 1
ATOM 3330 C CA . PHE B 1 167 ? 3.578 -22.156 -4.035 1 98.94 167 PHE B CA 1
ATOM 3331 C C . PHE B 1 167 ? 2.34 -22.375 -3.17 1 98.94 167 PHE B C 1
ATOM 3333 O O . PHE B 1 167 ? 2.014 -23.5 -2.818 1 98.94 167 PHE B O 1
ATOM 3340 N N . LEU B 1 168 ? 1.716 -21.281 -2.801 1 98.94 168 LEU B N 1
ATOM 3341 C CA . LEU B 1 168 ? 0.506 -21.312 -1.984 1 98.94 168 LEU B CA 1
ATOM 3342 C C . LEU B 1 168 ? -0.649 -20.625 -2.703 1 98.94 168 LEU B C 1
ATOM 3344 O O . LEU B 1 168 ? -0.631 -19.406 -2.891 1 98.94 168 LEU B O 1
ATOM 3348 N N . THR B 1 169 ? -1.69 -21.422 -3.102 1 98.81 169 THR B N 1
ATOM 3349 C CA . THR B 1 169 ? -2.727 -20.922 -3.99 1 98.81 169 THR B CA 1
ATOM 3350 C C . THR B 1 169 ? -4.113 -21.25 -3.451 1 98.81 169 THR B C 1
ATOM 3352 O O . THR B 1 169 ? -4.27 -22.188 -2.662 1 98.81 169 THR B O 1
ATOM 3355 N N . GLY B 1 170 ? -5.078 -20.438 -3.834 1 98 170 GLY B N 1
ATOM 3356 C CA . GLY B 1 170 ? -6.469 -20.703 -3.5 1 98 170 GLY B CA 1
ATOM 3357 C C . GLY B 1 170 ? -7.129 -21.703 -4.43 1 98 170 GLY B C 1
ATOM 3358 O O . GLY B 1 170 ? -8.289 -22.078 -4.23 1 98 170 GLY B O 1
ATOM 3359 N N . ARG B 1 171 ? -6.434 -22.141 -5.496 1 98.12 171 ARG B N 1
ATOM 3360 C CA . ARG B 1 171 ? -6.969 -23.203 -6.34 1 98.12 171 ARG B CA 1
ATOM 3361 C C . ARG B 1 171 ? -7.297 -24.438 -5.52 1 98.12 171 ARG B C 1
ATOM 3363 O O . ARG B 1 171 ? -6.598 -24.75 -4.555 1 98.12 171 ARG B O 1
ATOM 3370 N N . LEU B 1 172 ? -8.305 -25.125 -5.961 1 97.94 172 LEU B N 1
ATOM 3371 C CA . LEU B 1 172 ? -8.742 -26.312 -5.234 1 97.94 172 LEU B CA 1
ATOM 3372 C C . LEU B 1 172 ? -7.871 -27.516 -5.594 1 97.94 172 LEU B C 1
ATOM 3374 O O . LEU B 1 172 ? -7.273 -27.547 -6.672 1 97.94 172 LEU B O 1
ATOM 3378 N N . THR B 1 173 ? -7.844 -28.469 -4.68 1 98.56 173 THR B N 1
ATOM 3379 C CA . THR B 1 173 ? -6.949 -29.625 -4.785 1 98.56 173 THR B CA 1
ATOM 3380 C C . THR B 1 173 ? -7.262 -30.438 -6.035 1 98.56 173 THR B C 1
ATOM 3382 O O . THR B 1 173 ? -6.402 -31.156 -6.543 1 98.56 173 THR B O 1
ATOM 3385 N N . ASP B 1 174 ? -8.453 -30.391 -6.562 1 97.69 174 ASP B N 1
ATOM 3386 C CA . ASP B 1 174 ? -8.781 -31.125 -7.781 1 97.69 174 ASP B CA 1
ATOM 3387 C C . ASP B 1 174 ? -8.086 -30.516 -8.992 1 97.69 174 ASP B C 1
ATOM 3389 O O . ASP B 1 174 ? -8.125 -31.078 -10.086 1 97.69 174 ASP B O 1
ATOM 3393 N N . LYS B 1 175 ? -7.438 -29.375 -8.812 1 98.56 175 LYS B N 1
ATOM 3394 C CA . LYS B 1 175 ? -6.695 -28.719 -9.891 1 98.56 175 LYS B CA 1
ATOM 3395 C C . LYS B 1 175 ? -5.195 -28.969 -9.75 1 98.56 175 LYS B C 1
ATOM 3397 O O . LYS B 1 175 ? -4.391 -28.375 -10.469 1 98.56 175 LYS B O 1
ATOM 3402 N N . LYS B 1 176 ? -4.762 -29.812 -8.867 1 98.69 176 LYS B N 1
ATOM 3403 C CA . LYS B 1 176 ? -3.346 -29.984 -8.547 1 98.69 176 LYS B CA 1
ATOM 3404 C C . LYS B 1 176 ? -2.549 -30.406 -9.781 1 98.69 176 LYS B C 1
ATOM 3406 O O . LYS B 1 176 ? -1.544 -29.781 -10.117 1 98.69 176 LYS B O 1
ATOM 3411 N N . ALA B 1 177 ? -2.988 -31.422 -10.445 1 98.75 177 ALA B N 1
ATOM 3412 C CA . ALA B 1 177 ? -2.232 -31.969 -11.57 1 98.75 177 ALA B CA 1
ATOM 3413 C C . ALA B 1 177 ? -2.07 -30.922 -12.68 1 98.75 177 ALA B C 1
ATOM 3415 O O . ALA B 1 177 ? -0.969 -30.719 -13.195 1 98.75 177 ALA B O 1
ATOM 3416 N N . VAL B 1 178 ? -3.166 -30.25 -13.023 1 98.88 178 VAL B N 1
ATOM 3417 C CA . VAL B 1 178 ? -3.117 -29.281 -14.109 1 98.88 178 VAL B CA 1
ATOM 3418 C C . VAL B 1 178 ? -2.281 -28.078 -13.68 1 98.88 178 VAL B C 1
ATOM 3420 O O . VAL B 1 178 ? -1.583 -27.469 -14.508 1 98.88 178 VAL B O 1
ATOM 3423 N N . THR B 1 179 ? -2.332 -27.703 -12.414 1 98.88 179 THR B N 1
ATOM 3424 C CA . THR B 1 179 ? -1.536 -26.594 -11.898 1 98.88 179 THR B CA 1
ATOM 3425 C C . THR B 1 179 ? -0.047 -26.922 -11.961 1 98.88 179 THR B C 1
ATOM 3427 O O . THR B 1 179 ? 0.756 -26.109 -12.422 1 98.88 179 THR B O 1
ATOM 3430 N N . GLU B 1 180 ? 0.3 -28.141 -11.531 1 98.88 180 GLU B N 1
ATOM 3431 C CA . GLU B 1 180 ? 1.691 -28.578 -11.594 1 98.88 180 GLU B CA 1
ATOM 3432 C C . GLU B 1 180 ? 2.209 -28.578 -13.031 1 98.88 180 GLU B C 1
ATOM 3434 O O . GLU B 1 180 ? 3.303 -28.062 -13.297 1 98.88 180 GLU B O 1
ATOM 3439 N N . ALA B 1 181 ? 1.438 -29.109 -13.883 1 98.81 181 ALA B N 1
ATOM 3440 C CA . ALA B 1 181 ? 1.833 -29.172 -15.289 1 98.81 181 ALA B CA 1
ATOM 3441 C C . ALA B 1 181 ? 2.021 -27.766 -15.867 1 98.81 181 ALA B C 1
ATOM 3443 O O . ALA B 1 181 ? 2.975 -27.516 -16.609 1 98.81 181 ALA B O 1
ATOM 3444 N N . ASN B 1 182 ? 1.095 -26.875 -15.516 1 98.94 182 ASN B N 1
ATOM 3445 C CA . ASN B 1 182 ? 1.186 -25.5 -16 1 98.94 182 ASN B CA 1
ATOM 3446 C C . ASN B 1 182 ? 2.434 -24.797 -15.469 1 98.94 182 ASN B C 1
ATOM 3448 O O . ASN B 1 182 ? 3.117 -24.094 -16.219 1 98.94 182 ASN B O 1
ATOM 3452 N N . LEU B 1 183 ? 2.67 -24.953 -14.172 1 98.94 183 LEU B N 1
ATOM 3453 C CA . LEU B 1 183 ? 3.865 -24.359 -13.586 1 98.94 183 LEU B CA 1
ATOM 3454 C C . LEU B 1 183 ? 5.121 -24.828 -14.312 1 98.94 183 LEU B C 1
ATOM 3456 O O . LEU B 1 183 ? 5.961 -24.016 -14.695 1 98.94 183 LEU B O 1
ATOM 3460 N N . ARG B 1 184 ? 5.258 -26.078 -14.562 1 98.81 184 ARG B N 1
ATOM 3461 C CA . ARG B 1 184 ? 6.422 -26.609 -15.266 1 98.81 184 ARG B CA 1
ATOM 3462 C C . ARG B 1 184 ? 6.5 -26.078 -16.688 1 98.81 184 ARG B C 1
ATOM 3464 O O . ARG B 1 184 ? 7.566 -25.656 -17.141 1 98.81 184 ARG B O 1
ATOM 3471 N N . LYS B 1 185 ? 5.359 -26.078 -17.344 1 98.75 185 LYS B N 1
ATOM 3472 C CA . LYS B 1 185 ? 5.301 -25.562 -18.703 1 98.75 185 LYS B CA 1
ATOM 3473 C C . LYS B 1 185 ? 5.734 -24.094 -18.766 1 98.75 185 LYS B C 1
ATOM 3475 O O . LYS B 1 185 ? 6.359 -23.672 -19.734 1 98.75 185 LYS B O 1
ATOM 3480 N N . ALA B 1 186 ? 5.414 -23.359 -17.766 1 98.88 186 ALA B N 1
ATOM 3481 C CA . ALA B 1 186 ? 5.695 -21.922 -17.719 1 98.88 186 ALA B CA 1
ATOM 3482 C C . ALA B 1 186 ? 7.141 -21.672 -17.297 1 98.88 186 ALA B C 1
ATOM 3484 O O . ALA B 1 186 ? 7.598 -20.516 -17.297 1 98.88 186 ALA B O 1
ATOM 3485 N N . GLY B 1 187 ? 7.832 -22.688 -16.828 1 98.81 187 GLY B N 1
ATOM 3486 C CA . GLY B 1 187 ? 9.25 -22.516 -16.562 1 98.81 187 GLY B CA 1
ATOM 3487 C C . GLY B 1 187 ? 9.609 -22.688 -15.102 1 98.81 187 GLY B C 1
ATOM 3488 O O . GLY B 1 187 ? 10.789 -22.594 -14.734 1 98.81 187 GLY B O 1
ATOM 3489 N N . PHE B 1 188 ? 8.656 -22.953 -14.234 1 98.88 188 PHE B N 1
ATOM 3490 C CA . PHE B 1 188 ? 8.914 -23.234 -12.828 1 98.88 188 PHE B CA 1
ATOM 3491 C C . PHE B 1 188 ? 9.195 -24.719 -12.617 1 98.88 188 PHE B C 1
ATOM 3493 O O . PHE B 1 188 ? 8.266 -25.5 -12.406 1 98.88 188 PHE B O 1
ATOM 3500 N N . HIS B 1 189 ? 10.438 -25.062 -12.516 1 98 189 HIS B N 1
ATOM 3501 C CA . HIS B 1 189 ? 10.797 -26.453 -12.766 1 98 189 HIS B CA 1
ATOM 3502 C C . HIS B 1 189 ? 11 -27.203 -11.461 1 98 189 HIS B C 1
ATOM 3504 O O . HIS B 1 189 ? 11.039 -28.438 -11.453 1 98 189 HIS B O 1
ATOM 3510 N N . THR B 1 190 ? 11.211 -26.547 -10.375 1 98.62 190 THR B N 1
ATOM 3511 C CA . THR B 1 190 ? 11.328 -27.219 -9.086 1 98.62 190 THR B CA 1
ATOM 3512 C C . THR B 1 190 ? 10.703 -26.375 -7.977 1 98.62 190 THR B C 1
ATOM 3514 O O . THR B 1 190 ? 10.633 -25.156 -8.094 1 98.62 190 THR B O 1
ATOM 3517 N N . TRP B 1 191 ? 10.195 -26.969 -6.965 1 98.88 191 TRP B N 1
ATOM 3518 C CA . TRP B 1 191 ? 9.656 -26.344 -5.766 1 98.88 191 TRP B CA 1
ATOM 3519 C C . TRP B 1 191 ? 9.641 -27.312 -4.594 1 98.88 191 TRP B C 1
ATOM 3521 O O . TRP B 1 191 ? 9.766 -28.531 -4.785 1 98.88 191 TRP B O 1
ATOM 3531 N N . GLU B 1 192 ? 9.57 -26.719 -3.416 1 98.88 192 GLU B N 1
ATOM 3532 C CA . GLU B 1 192 ? 9.508 -27.531 -2.195 1 98.88 192 GLU B CA 1
ATOM 3533 C C . GLU B 1 192 ? 8.094 -28.062 -1.961 1 98.88 192 GLU B C 1
ATOM 3535 O O . GLU B 1 192 ? 7.922 -29.234 -1.637 1 98.88 192 GLU B O 1
ATOM 3540 N N . LYS B 1 193 ? 7.105 -27.172 -2.057 1 98.88 193 LYS B N 1
ATOM 3541 C CA . LYS B 1 193 ? 5.707 -27.547 -1.881 1 98.88 193 LYS B CA 1
ATOM 3542 C C . LYS B 1 193 ? 4.801 -26.75 -2.812 1 98.88 193 LYS B C 1
ATOM 3544 O O . LYS B 1 193 ? 5.082 -25.578 -3.115 1 98.88 193 LYS B O 1
ATOM 3549 N N . LEU B 1 194 ? 3.824 -27.438 -3.277 1 98.94 194 LEU B N 1
ATOM 3550 C CA . LEU B 1 194 ? 2.645 -26.828 -3.883 1 98.94 194 LEU B CA 1
ATOM 3551 C C . LEU B 1 194 ? 1.407 -27.078 -3.023 1 98.94 194 LEU B C 1
ATOM 3553 O O . LEU B 1 194 ? 0.967 -28.219 -2.873 1 98.94 194 LEU B O 1
ATOM 3557 N N . ILE B 1 195 ? 0.862 -25.969 -2.465 1 98.94 195 ILE B N 1
ATOM 3558 C CA . ILE B 1 195 ? -0.236 -26.078 -1.51 1 98.94 195 ILE B CA 1
ATOM 3559 C C . ILE B 1 195 ? -1.514 -25.516 -2.125 1 98.94 195 ILE B C 1
ATOM 3561 O O . ILE B 1 195 ? -1.552 -24.359 -2.531 1 98.94 195 ILE B O 1
ATOM 3565 N N . LEU B 1 196 ? -2.518 -26.375 -2.219 1 98.88 196 LEU B N 1
ATOM 3566 C CA . LEU B 1 196 ? -3.83 -26 -2.73 1 98.88 196 LEU B CA 1
ATOM 3567 C C . LEU B 1 196 ? -4.895 -26.125 -1.643 1 98.88 196 LEU B C 1
ATOM 3569 O O . LEU B 1 196 ? -4.668 -26.781 -0.621 1 98.88 196 LEU B O 1
ATOM 3573 N N . LYS B 1 197 ? -5.98 -25.531 -1.915 1 98.62 197 LYS B N 1
ATOM 3574 C CA . LYS B 1 197 ? -7.059 -25.484 -0.929 1 98.62 197 LYS B CA 1
ATOM 3575 C C . LYS B 1 197 ? -7.996 -26.672 -1.08 1 98.62 197 LYS B C 1
ATOM 3577 O O . LYS B 1 197 ? -8.383 -27.031 -2.195 1 98.62 197 LYS B O 1
ATOM 3582 N N . GLU B 1 198 ? -8.367 -27.281 0.063 1 98.25 198 GLU B N 1
ATOM 3583 C CA . GLU B 1 198 ? -9.367 -28.344 0.041 1 98.25 198 GLU B CA 1
ATOM 3584 C C . GLU B 1 198 ? -10.758 -27.781 -0.234 1 98.25 198 GLU B C 1
ATOM 3586 O O . GLU B 1 198 ? -11.133 -26.75 0.314 1 98.25 198 GLU B O 1
ATOM 3591 N N . PRO B 1 199 ? -11.523 -28.484 -1.049 1 95.94 199 PRO B N 1
ATOM 3592 C CA . PRO B 1 199 ? -12.867 -28 -1.353 1 95.94 199 PRO B CA 1
ATOM 3593 C C . PRO B 1 199 ? -13.727 -27.797 -0.101 1 95.94 199 PRO B C 1
ATOM 3595 O O . PRO B 1 199 ? -14.602 -26.938 -0.075 1 95.94 199 PRO B O 1
ATOM 3598 N N . SER B 1 200 ? -13.508 -28.531 0.934 1 96.75 200 SER B N 1
ATOM 3599 C CA . SER B 1 200 ? -14.305 -28.469 2.154 1 96.75 200 SER B CA 1
ATOM 3600 C C . SER B 1 200 ? -13.875 -27.312 3.043 1 96.75 200 SER B C 1
ATOM 3602 O O . SER B 1 200 ? -14.562 -26.969 4.008 1 96.75 200 SER B O 1
ATOM 3604 N N . ASN B 1 201 ? -12.75 -26.75 2.73 1 96.88 201 ASN B N 1
ATOM 3605 C CA . ASN B 1 201 ? -12.25 -25.625 3.518 1 96.88 201 ASN B CA 1
ATOM 3606 C C . ASN B 1 201 ? -13.023 -24.344 3.217 1 96.88 201 ASN B C 1
ATOM 3608 O O . ASN B 1 201 ? -12.852 -23.75 2.15 1 96.88 201 ASN B O 1
ATOM 3612 N N . GLY B 1 202 ? -13.82 -23.828 4.125 1 94.62 202 GLY B N 1
ATOM 3613 C CA . GLY B 1 202 ? -14.672 -22.672 3.941 1 94.62 202 GLY B CA 1
ATOM 3614 C C . GLY B 1 202 ? -14 -21.375 4.371 1 94.62 202 GLY B C 1
ATOM 3615 O O . GLY B 1 202 ? -14.625 -20.312 4.336 1 94.62 202 GLY B O 1
ATOM 3616 N N . GLN B 1 203 ? -12.742 -21.453 4.699 1 95.5 203 GLN B N 1
ATOM 3617 C CA . GLN B 1 203 ? -12.023 -20.266 5.148 1 95.5 203 GLN B CA 1
ATOM 3618 C C . GLN B 1 203 ? -11.82 -19.281 4.008 1 95.5 203 GLN B C 1
ATOM 3620 O O . GLN B 1 203 ? -11.633 -19.688 2.855 1 95.5 203 GLN B O 1
ATOM 3625 N N . ASN B 1 204 ? -11.828 -17.953 4.34 1 96.12 204 ASN B N 1
ATOM 3626 C CA . ASN B 1 204 ? -11.422 -16.969 3.344 1 96.12 204 ASN B CA 1
ATOM 3627 C C . ASN B 1 204 ? -9.914 -17 3.109 1 96.12 204 ASN B C 1
ATOM 3629 O O . ASN B 1 204 ? -9.188 -17.734 3.777 1 96.12 204 ASN B O 1
ATOM 3633 N N . SER B 1 205 ? -9.484 -16.234 2.174 1 97.25 205 SER B N 1
ATOM 3634 C CA . SER B 1 205 ? -8.102 -16.312 1.732 1 97.25 205 SER B CA 1
ATOM 3635 C C . SER B 1 205 ? -7.137 -15.992 2.869 1 97.25 205 SER B C 1
ATOM 3637 O O . SER B 1 205 ? -6.121 -16.672 3.045 1 97.25 205 SER B O 1
ATOM 3639 N N . VAL B 1 206 ? -7.383 -14.938 3.672 1 98.19 206 VAL B N 1
ATOM 3640 C CA . VAL B 1 206 ? -6.512 -14.539 4.77 1 98.19 206 VAL B CA 1
ATOM 3641 C C . VAL B 1 206 ? -6.379 -15.688 5.77 1 98.19 206 VAL B C 1
ATOM 3643 O O . VAL B 1 206 ? -5.266 -16.062 6.152 1 98.19 206 VAL B O 1
ATOM 3646 N N . GLU B 1 207 ? -7.52 -16.297 6.137 1 98.12 207 GLU B N 1
ATOM 3647 C CA . GLU B 1 207 ? -7.531 -17.375 7.121 1 98.12 207 GLU B CA 1
ATOM 3648 C C . GLU B 1 207 ? -6.848 -18.625 6.574 1 98.12 207 GLU B C 1
ATOM 3650 O O . GLU B 1 207 ? -6.012 -19.219 7.254 1 98.12 207 GLU B O 1
ATOM 3655 N N . TYR B 1 208 ? -7.246 -18.984 5.379 1 98.62 208 TYR B N 1
ATOM 3656 C CA . TYR B 1 208 ? -6.707 -20.188 4.754 1 98.62 208 TYR B CA 1
ATOM 3657 C C . TYR B 1 208 ? -5.191 -20.094 4.613 1 98.62 208 TYR B C 1
ATOM 3659 O O . TYR B 1 208 ? -4.469 -21 5.047 1 98.62 208 TYR B O 1
ATOM 3667 N N . LYS B 1 209 ? -4.703 -19 4.129 1 98.75 209 LYS B N 1
ATOM 3668 C CA . LYS B 1 209 ? -3.273 -18.859 3.863 1 98.75 209 LYS B CA 1
ATOM 3669 C C . LYS B 1 209 ? -2.486 -18.703 5.16 1 98.75 209 LYS B C 1
ATOM 3671 O O . LYS B 1 209 ? -1.353 -19.172 5.27 1 98.75 209 LYS B O 1
ATOM 3676 N N . SER B 1 210 ? -3.104 -18.031 6.148 1 98.75 210 SER B N 1
ATOM 3677 C CA . SER B 1 210 ? -2.482 -17.969 7.465 1 98.75 210 SER B CA 1
ATOM 3678 C C . SER B 1 210 ? -2.279 -19.359 8.047 1 98.75 210 SER B C 1
ATOM 3680 O O . SER B 1 210 ? -1.22 -19.672 8.609 1 98.75 210 SER B O 1
ATOM 3682 N N . THR B 1 211 ? -3.287 -20.156 7.863 1 98.69 211 THR B N 1
ATOM 3683 C CA . THR B 1 211 ? -3.244 -21.531 8.383 1 98.69 211 THR B CA 1
ATOM 3684 C C . THR B 1 211 ? -2.141 -22.328 7.699 1 98.69 211 THR B C 1
ATOM 3686 O O . THR B 1 211 ? -1.375 -23.031 8.359 1 98.69 211 THR B O 1
ATOM 3689 N N . GLU B 1 212 ? -2.074 -22.219 6.449 1 98.88 212 GLU B N 1
ATOM 3690 C CA . GLU B 1 212 ? -1.07 -22.969 5.707 1 98.88 212 GLU B CA 1
ATOM 3691 C C . GLU B 1 212 ? 0.339 -22.484 6.027 1 98.88 212 GLU B C 1
ATOM 3693 O O . GLU B 1 212 ? 1.272 -23.281 6.121 1 98.88 212 GLU B O 1
ATOM 3698 N N . ARG B 1 213 ? 0.53 -21.188 6.195 1 98.88 213 ARG B N 1
ATOM 3699 C CA . ARG B 1 213 ? 1.829 -20.656 6.59 1 98.88 213 ARG B CA 1
ATOM 3700 C C . ARG B 1 213 ? 2.215 -21.125 7.988 1 98.88 213 ARG B C 1
ATOM 3702 O O . ARG B 1 213 ? 3.381 -21.438 8.242 1 98.88 213 ARG B O 1
ATOM 3709 N N . ALA B 1 214 ? 1.228 -21.188 8.867 1 98.88 214 ALA B N 1
ATOM 3710 C CA . ALA B 1 214 ? 1.489 -21.688 10.211 1 98.88 214 ALA B CA 1
ATOM 3711 C C . ALA B 1 214 ? 1.985 -23.141 10.164 1 98.88 214 ALA B C 1
ATOM 3713 O O . ALA B 1 214 ? 2.893 -23.516 10.914 1 98.88 214 ALA B O 1
ATOM 3714 N N . LYS B 1 215 ? 1.402 -23.938 9.281 1 98.81 215 LYS B N 1
ATOM 3715 C CA . LYS B 1 215 ? 1.835 -25.328 9.125 1 98.81 215 LYS B CA 1
ATOM 3716 C C . LYS B 1 215 ? 3.285 -25.391 8.656 1 98.81 215 LYS B C 1
ATOM 3718 O O . LYS B 1 215 ? 4.051 -26.25 9.117 1 98.81 215 LYS B O 1
ATOM 3723 N N . LEU B 1 216 ? 3.629 -24.547 7.734 1 98.88 216 LEU B N 1
ATOM 3724 C CA . LEU B 1 216 ? 5.008 -24.5 7.266 1 98.88 216 LEU B CA 1
ATOM 3725 C C . LEU B 1 216 ? 5.969 -24.203 8.414 1 98.88 216 LEU B C 1
ATOM 3727 O O . LEU B 1 216 ? 6.996 -24.859 8.555 1 98.88 216 LEU B O 1
ATOM 3731 N N . VAL B 1 217 ? 5.605 -23.203 9.227 1 98.81 217 VAL B N 1
ATOM 3732 C CA . VAL B 1 217 ? 6.445 -22.828 10.359 1 98.81 217 VAL B CA 1
ATOM 3733 C C . VAL B 1 217 ? 6.543 -23.984 11.344 1 98.81 217 VAL B C 1
ATOM 3735 O O . VAL B 1 217 ? 7.629 -24.297 11.836 1 98.81 217 VAL B O 1
ATOM 3738 N N . GLN B 1 218 ? 5.457 -24.625 11.594 1 98.75 218 GLN B N 1
ATOM 3739 C CA . GLN B 1 218 ? 5.434 -25.781 12.492 1 98.75 218 GLN B CA 1
ATOM 3740 C C . GLN B 1 218 ? 6.312 -26.906 11.969 1 98.75 218 GLN B C 1
ATOM 3742 O O . GLN B 1 218 ? 6.902 -27.656 12.75 1 98.75 218 GLN B O 1
ATOM 3747 N N . GLN B 1 219 ? 6.477 -26.984 10.734 1 98.69 219 GLN B N 1
ATOM 3748 C CA . GLN B 1 219 ? 7.277 -28.031 10.094 1 98.69 219 GLN B CA 1
ATOM 3749 C C . GLN B 1 219 ? 8.758 -27.656 10.109 1 98.69 219 GLN B C 1
ATOM 3751 O O . GLN B 1 219 ? 9.602 -28.438 9.648 1 98.69 219 GLN B O 1
ATOM 3756 N N . GLY B 1 220 ? 9.031 -26.422 10.523 1 98.62 220 GLY B N 1
ATOM 3757 C CA . GLY B 1 220 ? 10.422 -26.062 10.719 1 98.62 220 GLY B CA 1
ATOM 3758 C C . GLY B 1 220 ? 10.938 -25.094 9.672 1 98.62 220 GLY B C 1
ATOM 3759 O O . GLY B 1 220 ? 12.109 -24.719 9.688 1 98.62 220 GLY B O 1
ATOM 3760 N N . TYR B 1 221 ? 10.102 -24.641 8.797 1 98.81 221 TYR B N 1
ATOM 3761 C CA . TYR B 1 221 ? 10.523 -23.703 7.766 1 98.81 221 TYR B CA 1
ATOM 3762 C C . TYR B 1 221 ? 10.594 -22.281 8.32 1 98.81 221 TYR B C 1
ATOM 3764 O O . TYR B 1 221 ? 9.852 -21.938 9.234 1 98.81 221 TYR B O 1
ATOM 3772 N N . ARG B 1 222 ? 11.516 -21.562 7.805 1 98.69 222 ARG B N 1
ATOM 3773 C CA . ARG B 1 222 ? 11.586 -20.125 8.008 1 98.69 222 ARG B CA 1
ATOM 3774 C C . ARG B 1 222 ? 11.117 -19.375 6.766 1 98.69 222 ARG B C 1
ATOM 3776 O O . ARG B 1 222 ? 11.789 -19.391 5.73 1 98.69 222 ARG B O 1
ATOM 3783 N N . ILE B 1 223 ? 10 -18.734 6.859 1 98.81 223 ILE B N 1
ATOM 3784 C CA . ILE B 1 223 ? 9.477 -17.969 5.734 1 98.81 223 ILE B CA 1
ATOM 3785 C C . ILE B 1 223 ? 10.18 -16.625 5.652 1 98.81 223 ILE B C 1
ATOM 3787 O O . ILE B 1 223 ? 9.953 -15.75 6.492 1 98.81 223 ILE B O 1
ATOM 3791 N N . ILE B 1 224 ? 10.977 -16.406 4.645 1 98.75 224 ILE B N 1
ATOM 3792 C CA . ILE B 1 224 ? 11.758 -15.172 4.613 1 98.75 224 ILE B CA 1
ATOM 3793 C C . ILE B 1 224 ? 11.055 -14.133 3.746 1 98.75 224 ILE B C 1
ATOM 3795 O O . ILE B 1 224 ? 11.273 -12.93 3.906 1 98.75 224 ILE B O 1
ATOM 3799 N N . ALA 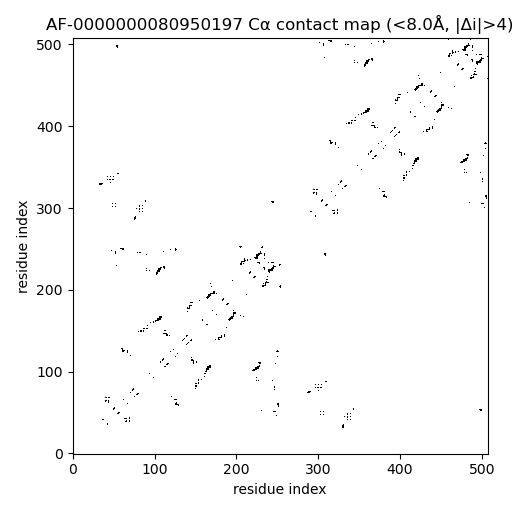B 1 225 ? 10.195 -14.602 2.801 1 98.81 225 ALA B N 1
ATOM 3800 C CA . ALA B 1 225 ? 9.43 -13.688 1.961 1 98.81 225 ALA B CA 1
ATOM 3801 C C . ALA B 1 225 ? 8.094 -14.297 1.556 1 98.81 225 ALA B C 1
ATOM 3803 O O . ALA B 1 225 ? 8.008 -15.508 1.298 1 98.81 225 ALA B O 1
ATOM 3804 N N . ASN B 1 226 ? 7.105 -13.492 1.59 1 98.88 226 ASN B N 1
ATOM 3805 C CA . ASN B 1 226 ? 5.762 -13.797 1.111 1 98.88 226 ASN B CA 1
ATOM 3806 C C . ASN B 1 226 ? 5.348 -12.875 -0.027 1 98.88 226 ASN B C 1
ATOM 3808 O O . ASN B 1 226 ? 5.176 -11.672 0.178 1 98.88 226 ASN B O 1
ATOM 3812 N N . VAL B 1 227 ? 5.195 -13.43 -1.258 1 98.94 227 VAL B N 1
ATOM 3813 C CA . VAL B 1 227 ? 5.035 -12.633 -2.469 1 98.94 227 VAL B CA 1
ATOM 3814 C C . VAL B 1 227 ? 3.684 -12.938 -3.111 1 98.94 227 VAL B C 1
ATOM 3816 O O . VAL B 1 227 ? 3.404 -14.078 -3.479 1 98.94 227 VAL B O 1
ATOM 3819 N N . ALA B 1 228 ? 2.861 -11.938 -3.266 1 98.94 228 ALA B N 1
ATOM 3820 C CA . ALA B 1 228 ? 1.538 -12.156 -3.842 1 98.94 228 ALA B CA 1
ATOM 3821 C C . ALA B 1 228 ? 0.978 -10.875 -4.441 1 98.94 228 ALA B C 1
ATOM 3823 O O . ALA B 1 228 ? 1.462 -9.781 -4.145 1 98.94 228 ALA B O 1
ATOM 3824 N N . ASP B 1 229 ? -0.036 -11.055 -5.23 1 98.75 229 ASP B N 1
ATOM 3825 C CA . ASP B 1 229 ? -0.633 -9.906 -5.906 1 98.75 229 ASP B CA 1
ATOM 3826 C C . ASP B 1 229 ? -1.86 -9.398 -5.152 1 98.75 229 ASP B C 1
ATOM 3828 O O . ASP B 1 229 ? -2.418 -8.352 -5.492 1 98.75 229 ASP B O 1
ATOM 3832 N N . GLN B 1 230 ? -2.299 -10.133 -4.156 1 98.38 230 GLN B N 1
ATOM 3833 C CA . GLN B 1 230 ? -3.443 -9.758 -3.332 1 98.38 230 GLN B CA 1
ATOM 3834 C C . GLN B 1 230 ? -3.035 -9.562 -1.874 1 98.38 230 GLN B C 1
ATOM 3836 O O . GLN B 1 230 ? -2.312 -10.391 -1.314 1 98.38 230 GLN B O 1
ATOM 3841 N N . TRP B 1 231 ? -3.584 -8.523 -1.272 1 98 231 TRP B N 1
ATOM 3842 C CA . TRP B 1 231 ? -3.32 -8.305 0.146 1 98 231 TRP B CA 1
ATOM 3843 C C . TRP B 1 231 ? -3.818 -9.484 0.98 1 98 231 TRP B C 1
ATOM 3845 O O . TRP B 1 231 ? -3.217 -9.828 2 1 98 231 TRP B O 1
ATOM 3855 N N . SER B 1 232 ? -4.863 -10.156 0.544 1 98.06 232 SER B N 1
ATOM 3856 C CA . SER B 1 232 ? -5.438 -11.266 1.301 1 98.06 232 SER B CA 1
ATOM 3857 C C . SER B 1 232 ? -4.477 -12.445 1.368 1 98.06 232 SER B C 1
ATOM 3859 O O . SER B 1 232 ? -4.598 -13.305 2.248 1 98.06 232 SER B O 1
ATOM 3861 N N . SER B 1 233 ? -3.57 -12.453 0.438 1 98.44 233 SER B N 1
ATOM 3862 C CA . SER B 1 233 ? -2.566 -13.508 0.442 1 98.44 233 SER B CA 1
ATOM 3863 C C . SER B 1 233 ? -1.395 -13.156 1.353 1 98.44 233 SER B C 1
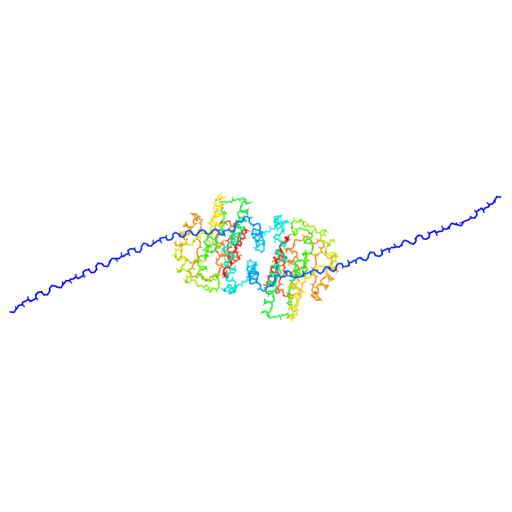ATOM 3865 O O . SER B 1 233 ? -0.57 -14.016 1.674 1 98.44 233 SER B O 1
ATOM 3867 N N . LEU B 1 234 ? -1.287 -11.945 1.755 1 98.44 234 LEU B N 1
ATOM 3868 C CA . LEU B 1 234 ? -0.105 -11.461 2.457 1 98.44 234 LEU B CA 1
ATOM 3869 C C . LEU B 1 234 ? -0.415 -11.203 3.928 1 98.44 234 LEU B C 1
ATOM 3871 O O . LEU B 1 234 ? 0.473 -11.297 4.777 1 98.44 234 LEU B O 1
ATOM 3875 N N . LYS B 1 235 ? -1.636 -10.945 4.238 1 97.06 235 LYS B N 1
ATOM 3876 C CA . LYS B 1 235 ? -2.039 -10.531 5.578 1 97.06 235 LYS B CA 1
ATOM 3877 C C . LYS B 1 235 ? -2.35 -11.734 6.461 1 97.06 235 LYS B C 1
ATOM 3879 O O . LYS B 1 235 ? -2.396 -12.867 5.973 1 97.06 235 LYS B O 1
ATOM 3884 N N . GLY B 1 236 ? -2.555 -11.469 7.754 1 96.88 236 GLY B N 1
ATOM 3885 C CA . GLY B 1 236 ? -2.895 -12.508 8.719 1 96.88 236 GLY B CA 1
ATOM 3886 C C . GLY B 1 236 ? -1.688 -13.047 9.461 1 96.88 236 GLY B C 1
ATOM 3887 O O . GLY B 1 236 ? -0.716 -12.32 9.688 1 96.88 236 GLY B O 1
ATOM 3888 N N . GLY B 1 237 ? -1.806 -14.258 9.883 1 97.12 237 GLY B N 1
ATOM 3889 C CA . GLY B 1 237 ? -0.749 -14.844 10.695 1 97.12 237 GLY B CA 1
ATOM 3890 C C . GLY B 1 237 ? 0.389 -15.414 9.867 1 97.12 237 GLY B C 1
ATOM 3891 O O . GLY B 1 237 ? 0.208 -15.734 8.688 1 97.12 237 GLY B O 1
ATOM 3892 N N . ASN B 1 238 ? 1.547 -15.391 10.438 1 97.56 238 ASN B N 1
ATOM 3893 C CA . ASN B 1 238 ? 2.73 -16.047 9.891 1 97.56 238 ASN B CA 1
ATOM 3894 C C . ASN B 1 238 ? 3.094 -15.508 8.516 1 97.56 238 ASN B C 1
ATOM 3896 O O . ASN B 1 238 ? 3.328 -16.281 7.582 1 97.56 238 ASN B O 1
ATOM 3900 N N . GLN B 1 239 ? 3.113 -14.234 8.359 1 96.94 239 GLN B N 1
ATOM 3901 C CA . GLN B 1 239 ? 3.348 -13.578 7.074 1 96.94 239 GLN B CA 1
ATOM 3902 C C . GLN B 1 239 ? 4.785 -13.789 6.605 1 96.94 239 GLN B C 1
ATOM 3904 O O . GLN B 1 239 ? 5.102 -13.57 5.434 1 96.94 239 GLN B O 1
ATOM 3909 N N . GLY B 1 240 ? 5.688 -14.297 7.512 1 97.75 240 GLY B N 1
ATOM 3910 C CA . GLY B 1 240 ? 7.113 -14.344 7.227 1 97.75 240 GLY B CA 1
ATOM 3911 C C . GLY B 1 240 ? 7.848 -13.078 7.637 1 97.75 240 GLY B C 1
ATOM 3912 O O . GLY B 1 240 ? 7.289 -12.234 8.344 1 97.75 240 GLY B O 1
ATOM 3913 N N . LEU B 1 241 ? 9.156 -13.055 7.305 1 97.75 241 LEU B N 1
ATOM 3914 C CA . LEU B 1 241 ? 9.977 -11.914 7.691 1 97.75 241 LEU B CA 1
ATOM 3915 C C . LEU B 1 241 ? 9.547 -10.656 6.949 1 97.75 241 LEU B C 1
ATOM 3917 O O . LEU B 1 241 ? 9.578 -9.555 7.512 1 97.75 241 LEU B O 1
ATOM 3921 N N . ARG B 1 242 ? 9.148 -10.867 5.656 1 98 242 ARG B N 1
ATOM 3922 C CA . ARG B 1 242 ? 8.711 -9.711 4.883 1 98 242 ARG B CA 1
ATOM 3923 C C . ARG B 1 242 ? 7.723 -10.117 3.793 1 98 242 ARG B C 1
ATOM 3925 O O . ARG B 1 242 ? 7.887 -11.164 3.162 1 98 242 ARG B O 1
ATOM 3932 N N . SER B 1 243 ? 6.684 -9.297 3.602 1 98.44 243 SER B N 1
ATOM 3933 C CA . SER B 1 243 ? 5.723 -9.484 2.52 1 98.44 243 SER B CA 1
ATOM 3934 C C . SER B 1 243 ? 5.996 -8.531 1.361 1 98.44 243 SER B C 1
ATOM 3936 O O . SER B 1 243 ? 6.477 -7.414 1.569 1 98.44 243 SER B O 1
ATOM 3938 N N . PHE B 1 244 ? 5.707 -8.977 0.179 1 98.88 244 PHE B N 1
ATOM 3939 C CA . PHE B 1 244 ? 5.875 -8.18 -1.031 1 98.88 244 PHE B CA 1
ATOM 3940 C C . PHE B 1 244 ? 4.609 -8.211 -1.879 1 98.88 244 PHE B C 1
ATOM 3942 O O . PHE B 1 244 ? 4.16 -9.281 -2.293 1 98.88 244 PHE B O 1
ATOM 3949 N N . LYS B 1 245 ? 4.062 -7.02 -2.119 1 98.88 245 LYS B N 1
ATOM 3950 C CA . LYS B 1 245 ? 2.799 -6.863 -2.832 1 98.88 245 LYS B CA 1
ATOM 3951 C C . LYS B 1 245 ? 3.035 -6.566 -4.309 1 98.88 245 LYS B C 1
ATOM 3953 O O . LYS B 1 245 ? 3.324 -5.426 -4.68 1 98.88 245 LYS B O 1
ATOM 3958 N N . LEU B 1 246 ? 2.85 -7.578 -5.141 1 98.94 246 LEU B N 1
ATOM 3959 C CA . LEU B 1 246 ? 2.861 -7.383 -6.586 1 98.94 246 LEU B CA 1
ATOM 3960 C C . LEU B 1 246 ? 1.607 -6.645 -7.043 1 98.94 246 LEU B C 1
ATOM 3962 O O . LEU B 1 246 ? 0.57 -6.703 -6.379 1 98.94 246 LEU B O 1
ATOM 3966 N N . PRO B 1 247 ? 1.688 -5.945 -8.195 1 98.69 247 PRO B N 1
ATOM 3967 C CA . PRO B 1 247 ? 0.508 -5.215 -8.656 1 98.69 247 PRO B CA 1
ATOM 3968 C C . PRO B 1 247 ? -0.586 -6.141 -9.188 1 98.69 247 PRO B C 1
ATOM 3970 O O . PRO B 1 247 ? -0.288 -7.16 -9.812 1 98.69 247 PRO B O 1
ATOM 3973 N N . ASN B 1 248 ? -1.829 -5.824 -8.891 1 97.19 248 ASN B N 1
ATOM 3974 C CA . ASN B 1 248 ? -3.008 -6.445 -9.484 1 97.19 248 ASN B CA 1
ATOM 3975 C C . ASN B 1 248 ? -4.062 -5.406 -9.859 1 97.19 248 ASN B C 1
ATOM 3977 O O . ASN B 1 248 ? -4.852 -4.988 -9.008 1 97.19 248 ASN B O 1
ATOM 3981 N N . PRO B 1 249 ? -4.145 -5.047 -11.039 1 93.06 249 PRO B N 1
ATOM 3982 C CA . PRO B 1 249 ? -5.07 -4 -11.477 1 93.06 249 PRO B CA 1
ATOM 3983 C C . PRO B 1 249 ? -6.445 -4.547 -11.852 1 93.06 249 PRO B C 1
ATOM 3985 O O . PRO B 1 249 ? -7.293 -3.809 -12.359 1 93.06 249 PRO B O 1
ATOM 3988 N N . LEU B 1 250 ? -6.738 -5.781 -11.602 1 96.75 250 LEU B N 1
ATOM 3989 C CA . LEU B 1 250 ? -7.812 -6.434 -12.344 1 96.75 250 LEU B CA 1
ATOM 3990 C C . LEU B 1 250 ? -8.945 -6.844 -11.406 1 96.75 250 LEU B C 1
ATOM 3992 O O . LEU B 1 250 ? -10.117 -6.789 -11.781 1 96.75 250 LEU B O 1
ATOM 3996 N N . TYR B 1 251 ? -8.57 -7.34 -10.234 1 96.81 251 TYR B N 1
ATOM 3997 C CA . TYR B 1 251 ? -9.586 -7.93 -9.367 1 96.81 251 TYR B CA 1
ATOM 3998 C C . TYR B 1 251 ? -9.141 -7.895 -7.914 1 96.81 251 TYR B C 1
ATOM 4000 O O . TYR B 1 251 ? -7.992 -7.566 -7.613 1 96.81 251 TYR B O 1
ATOM 4008 N N . TYR B 1 252 ? -10.094 -8.156 -7.098 1 96.69 252 TYR B N 1
ATOM 4009 C CA . TYR B 1 252 ? -9.883 -8.172 -5.656 1 96.69 252 TYR B CA 1
ATOM 4010 C C . TYR B 1 252 ? -10.336 -9.5 -5.055 1 96.69 252 TYR B C 1
ATOM 4012 O O . TYR B 1 252 ? -11.391 -10.023 -5.418 1 96.69 252 TYR B O 1
ATOM 4020 N N . ILE B 1 253 ? -9.516 -10.031 -4.18 1 94.25 253 ILE B N 1
ATOM 4021 C CA . ILE B 1 253 ? -9.875 -11.219 -3.402 1 94.25 253 ILE B CA 1
ATOM 4022 C C . ILE B 1 253 ? -9.852 -10.875 -1.913 1 94.25 253 ILE B C 1
ATOM 4024 O O . ILE B 1 253 ? -8.875 -10.305 -1.414 1 94.25 253 ILE B O 1
ATOM 4028 N N . GLU B 1 254 ? -10.891 -11.281 -1.244 1 91 254 GLU B N 1
ATOM 4029 C CA . GLU B 1 254 ? -11.023 -11.023 0.188 1 91 254 GLU B CA 1
ATOM 4030 C C . GLU B 1 254 ? -10.273 -12.07 1.005 1 91 254 GLU B C 1
ATOM 4032 O O . GLU B 1 254 ? -10.242 -13.25 0.642 1 91 254 GLU B O 1
#

pLDDT: mean 87.5, std 24.32, range [22.06, 99.0]

Secondary structure (DSSP, 8-state):
------------------------------------TT-HHHHHHHHHHHHHTTSS---SS--GGGHHHHHHHHHTSHHHHHHHHHHHHHHHHHHTS---TTEEEEE-SBTTTB--HHHHHTTGGGTSPP-HHHHHHHTGGGT-PPB-HHHHHHHHHHHHHT-EEEEEEEEEGGGHHHHHHHHHHHT----SEEEEE-TT----HHHHHHHHHHHHHHTT-EEEEEEESSGGGT-SS---S-EEE----S----/------------------------------------TT-HHHHHHHHHHHHHTTSS---SS--GGGHHHHHHHHHTSHHHHHHHHHHHHHHHHHHTS---TTEEEEE-SBTTTB--HHHHHTTGGGTSPP-HHHHHHHTGGGT-PPBPHHHHHHHHHHHHHT-EEEEEEEEEGGGHHHHHHHHHHHT----SEEEEE-TT----HHHHHHHHHHHHHHTT-EEEEEEESSGGGT-SS---S-EEE----S----

InterPro domains:
  IPR005519 Acid phosphatase, class B-like [PF03767] (29-253)
  IPR011267 Vegetative storage protein [TIGR01680] (2-250)
  IPR014403 Vegetative storage protein/acid phosphatase [PIRSF002674] (5-254)
  IPR023214 HAD superfamily [G3DSA:3.40.50.1000] (40-254)
  IPR036412 HAD-like superfamily [SSF56784] (92-237)